Protein 5DGO (pdb70)

GO terms:
  GO:0005634 nucleus (C, TAS)
  GO:0000076 DNA replication checkpoint signaling (P, TAS)
  GO:0006270 DNA replication initiation (P, TAS)
  GO:0005654 nucleoplasm (C, TAS)
  GO:0005515 protein binding (F, IPI)
  GO:0005654 nucleoplasm (C, IDA)
  GO:0005829 cytosol (C, IDA)
  GO:0036064 ciliary basal body (C, IDA)
  GO:0005634 nucleus (C, IDA)
  GO:0006260 DNA replication (P, IDA)

Structure (mmCIF, N/CA/C/O backbone):
data_5DGO
#
_entry.id   5DGO
#
_cell.length_a   112.795
_cell.length_b   112.795
_cell.length_c   143.060
_cell.angle_alpha   90.00
_cell.angle_beta   90.00
_cell.angle_gamma   120.00
#
_symmetry.space_group_name_H-M   'P 31 2 1'
#
loop_
_entity.id
_entity.type
_entity.pdbx_description
1 polymer 'Cell division control protein 45 homolog'
2 non-polymer 1,2-ETHANEDIOL
3 non-polymer 'SULFATE ION'
4 water water
#
loop_
_atom_site.group_PDB
_atom_site.id
_atom_site.type_symbol
_atom_site.label_atom_id
_atom_site.label_alt_id
_atom_site.label_comp_id
_atom_site.label_asym_id
_atom_site.label_entity_id
_atom_site.label_seq_id
_atom_site.pdbx_PDB_ins_code
_atom_site.Cartn_x
_atom_site.Cartn_y
_atom_site.Cartn_z
_atom_site.occupancy
_atom_site.B_iso_or_equiv
_atom_site.auth_seq_id
_atom_site.auth_comp_id
_atom_site.auth_asym_id
_atom_site.auth_atom_id
_atom_site.pdbx_PDB_model_num
ATOM 1 N N . MET A 1 1 ? 57.110 46.634 84.442 1.00 24.93 1 MET A N 1
ATOM 2 C CA . MET A 1 1 ? 56.703 45.616 85.450 1.00 27.41 1 MET A CA 1
ATOM 3 C C . MET A 1 1 ? 55.439 44.901 85.007 1.00 24.81 1 MET A C 1
ATOM 4 O O . MET A 1 1 ? 54.763 45.335 84.077 1.00 25.13 1 MET A O 1
ATOM 20 N N . PHE A 1 2 ? 55.136 43.797 85.681 1.00 25.67 2 PHE A N 1
ATOM 21 C CA . PHE A 1 2 ? 53.924 43.040 85.413 1.00 27.89 2 PHE A CA 1
ATOM 22 C C . PHE A 1 2 ? 52.805 43.485 86.345 1.00 36.96 2 PHE A C 1
ATOM 23 O O . PHE A 1 2 ? 53.050 43.879 87.485 1.00 40.71 2 PHE A O 1
ATOM 40 N N . VAL A 1 3 ? 51.579 43.424 85.841 1.00 32.43 3 VAL A N 1
ATOM 41 C CA . VAL A 1 3 ? 50.398 43.783 86.611 1.00 29.28 3 VAL A CA 1
ATOM 42 C C . VAL A 1 3 ? 49.881 42.559 87.361 1.00 32.63 3 VAL A C 1
ATOM 43 O O . VAL A 1 3 ? 49.521 41.560 86.740 1.00 32.52 3 VAL A O 1
ATOM 56 N N . SER A 1 4 ? 49.840 42.636 88.690 1.00 30.56 4 SER A N 1
ATOM 57 C CA . SER A 1 4 ? 49.401 41.499 89.502 1.00 31.51 4 SER A CA 1
ATOM 58 C C . SER A 1 4 ? 47.895 41.532 89.776 1.00 36.72 4 SER A C 1
ATOM 59 O O . SER A 1 4 ? 47.293 40.501 90.073 1.00 36.28 4 SER A O 1
ATOM 67 N N . ASP A 1 5 ? 47.294 42.716 89.677 1.00 34.93 5 ASP A N 1
ATOM 68 C CA . ASP A 1 5 ? 45.850 42.872 89.841 1.00 32.58 5 ASP A CA 1
ATOM 69 C C . ASP A 1 5 ? 45.281 43.688 88.684 1.00 28.10 5 ASP A C 1
ATOM 70 O O . ASP A 1 5 ? 45.370 44.914 88.676 1.00 30.80 5 ASP A O 1
ATOM 79 N N . PHE A 1 6 ? 44.690 42.997 87.713 1.00 27.43 6 PHE A N 1
ATOM 80 C CA . PHE A 1 6 ? 44.173 43.638 86.508 1.00 34.39 6 PHE A CA 1
ATOM 81 C C . PHE A 1 6 ? 43.053 44.634 86.803 1.00 39.25 6 PHE A C 1
ATOM 82 O O . PHE A 1 6 ? 42.824 45.563 86.028 1.00 34.65 6 PHE A O 1
ATOM 99 N N A ARG A 1 7 ? 42.355 44.441 87.916 0.62 34.34 7 ARG A N 1
ATOM 100 N N B ARG A 1 7 ? 42.360 44.437 87.918 0.38 34.38 7 ARG A N 1
ATOM 101 C CA A ARG A 1 7 ? 41.267 45.338 88.282 0.62 34.68 7 ARG A CA 1
ATOM 102 C CA B ARG A 1 7 ? 41.270 45.326 88.300 0.38 34.73 7 ARG A CA 1
ATOM 103 C C A ARG A 1 7 ? 41.795 46.620 88.921 0.62 35.47 7 ARG A C 1
ATOM 104 C C B ARG A 1 7 ? 41.804 46.614 88.915 0.38 35.50 7 ARG A C 1
ATOM 105 O O A ARG A 1 7 ? 41.568 47.712 88.402 0.62 33.31 7 ARG A O 1
ATOM 106 O O B ARG A 1 7 ? 41.588 47.701 88.381 0.38 33.36 7 ARG A O 1
ATOM 147 N N . LYS A 1 8 ? 42.508 46.487 90.035 1.00 35.55 8 LYS A N 1
ATOM 148 C CA . LYS A 1 8 ? 43.004 47.652 90.769 1.00 40.20 8 LYS A CA 1
ATOM 149 C C . LYS A 1 8 ? 44.118 48.407 90.050 1.00 36.83 8 LYS A C 1
ATOM 150 O O . LYS A 1 8 ? 44.141 49.637 90.063 1.00 43.83 8 LYS A O 1
ATOM 170 N N . GLU A 1 9 ? 45.043 47.678 89.436 1.00 34.43 9 GLU A N 1
ATOM 171 C CA . GLU A 1 9 ? 46.230 48.300 88.857 1.00 38.95 9 GLU A CA 1
ATOM 172 C C . GLU A 1 9 ? 46.027 48.781 87.423 1.00 36.13 9 GLU A C 1
ATOM 173 O O . GLU A 1 9 ? 46.785 49.624 86.942 1.00 38.27 9 GLU A O 1
ATOM 185 N N . PHE A 1 10 ? 45.020 48.243 86.740 1.00 34.18 10 PHE A N 1
ATOM 186 C CA . PHE A 1 10 ? 44.792 48.582 85.336 1.00 34.89 10 PHE A CA 1
ATOM 187 C C . PHE A 1 10 ? 43.393 49.131 85.073 1.00 30.75 10 PHE A C 1
ATOM 188 O O . PHE A 1 10 ? 43.238 50.317 84.787 1.00 29.24 10 PHE A O 1
ATOM 205 N N . TYR A 1 11 ? 42.379 48.277 85.160 1.00 33.02 11 TYR A N 1
ATOM 206 C CA . TYR A 1 11 ? 41.046 48.664 84.711 1.00 31.49 11 TYR A CA 1
ATOM 207 C C . TYR A 1 11 ? 40.483 49.840 85.505 1.00 34.76 11 TYR A C 1
ATOM 208 O O . TYR A 1 11 ? 39.990 50.806 84.923 1.00 30.31 11 TYR A O 1
ATOM 226 N N . GLU A 1 12 ? 40.561 49.765 86.829 1.00 33.91 12 GLU A N 1
ATOM 227 C CA . GLU A 1 12 ? 40.017 50.823 87.676 1.00 34.69 12 GLU A CA 1
ATOM 228 C C . GLU A 1 12 ? 40.823 52.109 87.546 1.00 34.65 12 GLU A C 1
ATOM 229 O O . GLU A 1 12 ? 40.335 53.190 87.874 1.00 42.68 12 GLU A O 1
ATOM 241 N N . VAL A 1 13 ? 42.054 51.992 87.059 1.00 35.90 13 VAL A N 1
ATOM 242 C CA . VAL A 1 13 ? 42.891 53.161 86.828 1.00 31.52 13 VAL A CA 1
ATOM 243 C C . VAL A 1 13 ? 42.439 53.905 85.573 1.00 34.80 13 VAL A C 1
ATOM 244 O O . VAL A 1 13 ? 42.289 55.126 85.590 1.00 43.36 13 VAL A O 1
ATOM 257 N N . VAL A 1 14 ? 42.210 53.165 84.491 1.00 30.93 14 VAL A N 1
ATOM 258 C CA . VAL A 1 14 ? 41.950 53.779 83.192 1.00 34.22 14 VAL A CA 1
ATOM 259 C C . VAL A 1 14 ? 40.480 54.124 82.944 1.00 32.72 14 VAL A C 1
ATOM 260 O O . VAL A 1 14 ? 40.180 54.971 82.104 1.00 35.97 14 VAL A O 1
ATOM 273 N N . GLN A 1 15 ? 39.564 53.478 83.660 1.00 34.42 15 GLN A N 1
ATOM 274 C CA . GLN A 1 15 ? 38.147 53.590 83.319 1.00 45.04 15 GLN A CA 1
ATOM 275 C C . GLN A 1 15 ? 37.588 54.987 83.590 1.00 37.79 15 GLN A C 1
ATOM 276 O O . GLN A 1 15 ? 36.576 55.375 83.007 1.00 41.44 15 GLN A O 1
ATOM 290 N N . SER A 1 16 ? 38.251 55.738 84.465 1.00 42.24 16 SER A N 1
ATOM 291 C CA . SER A 1 16 ? 37.840 57.105 84.782 1.00 42.31 16 SER A CA 1
ATOM 292 C C . SER A 1 16 ? 38.647 58.137 83.995 1.00 48.41 16 SER A C 1
ATOM 293 O O . SER A 1 16 ? 38.432 59.340 84.133 1.00 45.26 16 SER A O 1
ATOM 301 N N . GLN A 1 17 ? 39.570 57.654 83.168 1.00 41.22 17 GLN A N 1
ATOM 302 C CA . GLN A 1 17 ? 40.490 58.514 82.434 1.00 40.03 17 GLN A CA 1
ATOM 303 C C . GLN A 1 17 ? 40.217 58.448 80.940 1.00 32.81 17 GLN A C 1
ATOM 304 O O . GLN A 1 17 ? 39.433 57.617 80.480 1.00 35.91 17 GLN A O 1
ATOM 318 N N A ARG A 1 18 ? 40.858 59.334 80.184 0.59 36.03 18 ARG A N 1
ATOM 319 N N B ARG A 1 18 ? 40.874 59.321 80.185 0.41 36.12 18 ARG A N 1
ATOM 320 C CA A ARG A 1 18 ? 40.793 59.279 78.731 0.59 40.80 18 ARG A CA 1
ATOM 321 C CA B ARG A 1 18 ? 40.798 59.291 78.731 0.41 40.83 18 ARG A CA 1
ATOM 322 C C A ARG A 1 18 ? 41.921 58.385 78.231 0.59 36.53 18 ARG A C 1
ATOM 323 C C B ARG A 1 18 ? 41.929 58.417 78.190 0.41 36.60 18 ARG A C 1
ATOM 324 O O A ARG A 1 18 ? 43.085 58.594 78.575 0.59 37.55 18 ARG A O 1
ATOM 325 O O B ARG A 1 18 ? 43.101 58.671 78.466 0.41 37.84 18 ARG A O 1
ATOM 366 N N . VAL A 1 19 ? 41.568 57.391 77.422 1.00 31.41 19 VAL A N 1
ATOM 367 C CA . VAL A 1 19 ? 42.513 56.353 77.012 1.00 33.37 19 VAL A CA 1
ATOM 368 C C . VAL A 1 19 ? 42.711 56.256 75.506 1.00 30.97 19 VAL A C 1
ATOM 369 O O . VAL A 1 19 ? 41.749 56.300 74.746 1.00 33.05 19 VAL A O 1
ATOM 383 N N A LEU A 1 20 ? 43.965 56.109 75.084 0.55 31.35 20 LEU A N 1
ATOM 384 N N B LEU A 1 20 ? 43.962 56.124 75.077 0.45 31.36 20 LEU A N 1
ATOM 385 C CA A LEU A 1 20 ? 44.279 55.851 73.683 0.55 32.39 20 LEU A CA 1
ATOM 386 C CA B LEU A 1 20 ? 44.247 55.842 73.677 0.45 32.39 20 LEU A CA 1
ATOM 387 C C A LEU A 1 20 ? 44.643 54.382 73.499 0.55 32.60 20 LEU A C 1
ATOM 388 C C B LEU A 1 20 ? 44.622 54.379 73.518 0.45 32.59 20 LEU A C 1
ATOM 389 O O A LEU A 1 20 ? 45.617 53.898 74.076 0.55 29.90 20 LEU A O 1
ATOM 390 O O B LEU A 1 20 ? 45.579 53.898 74.124 0.45 29.89 20 LEU A O 1
ATOM 421 N N . LEU A 1 21 ? 43.853 53.683 72.690 1.00 28.29 21 LEU A N 1
ATOM 422 C CA . LEU A 1 21 ? 44.009 52.251 72.498 1.00 31.23 21 LEU A CA 1
ATOM 423 C C . LEU A 1 21 ? 44.680 51.928 71.164 1.00 31.20 21 LEU A C 1
ATOM 424 O O . LEU A 1 21 ? 44.064 52.057 70.107 1.00 30.69 21 LEU A O 1
ATOM 441 N N . PHE A 1 22 ? 45.947 51.522 71.225 1.00 28.16 22 PHE A N 1
ATOM 442 C CA . PHE A 1 22 ? 46.664 51.022 70.053 1.00 26.06 22 PHE A CA 1
ATOM 443 C C . PHE A 1 22 ? 46.375 49.538 69.862 1.00 30.77 22 PHE A C 1
ATOM 444 O O . PHE A 1 22 ? 46.545 48.753 70.793 1.00 31.23 22 PHE A O 1
ATOM 461 N N . VAL A 1 23 ? 45.959 49.153 68.658 1.00 27.72 23 VAL A N 1
ATOM 462 C CA . VAL A 1 23 ? 45.651 47.755 68.364 1.00 26.48 23 VAL A CA 1
ATOM 463 C C . VAL A 1 23 ? 46.346 47.288 67.087 1.00 31.39 23 VAL A C 1
ATOM 464 O O . VAL A 1 23 ? 46.118 47.833 66.006 1.00 26.74 23 VAL A O 1
ATOM 477 N N . ALA A 1 24 ? 47.186 46.265 67.224 1.00 24.77 24 ALA A N 1
ATOM 478 C CA . ALA A 1 24 ? 47.918 45.705 66.091 1.00 27.21 24 ALA A CA 1
ATOM 479 C C . ALA A 1 24 ? 46.983 44.958 65.147 1.00 29.69 24 ALA A C 1
ATOM 480 O O . ALA A 1 24 ? 45.868 44.595 65.520 1.00 28.29 24 ALA A O 1
ATOM 487 N N . SER A 1 25 ? 47.453 44.722 63.927 1.00 29.62 25 SER A N 1
ATOM 488 C CA . SER A 1 25 ? 46.638 44.084 62.898 1.00 31.11 25 SER A CA 1
ATOM 489 C C . SER A 1 25 ? 46.834 42.569 62.858 1.00 33.50 25 SER A C 1
ATOM 490 O O . SER A 1 25 ? 47.403 42.033 61.907 1.00 40.76 25 SER A O 1
ATOM 498 N N . ASP A 1 26 ? 46.364 41.889 63.899 1.00 34.57 26 ASP A N 1
ATOM 499 C CA . ASP A 1 26 ? 46.257 40.434 63.887 1.00 29.18 26 ASP A CA 1
ATOM 500 C C . ASP A 1 26 ? 44.944 40.052 64.562 1.00 23.22 26 ASP A C 1
ATOM 501 O O . ASP A 1 26 ? 44.378 40.839 65.320 1.00 25.21 26 ASP A O 1
ATOM 510 N N . VAL A 1 27 ? 44.447 38.857 64.264 1.00 26.31 27 VAL A N 1
ATOM 511 C CA . VAL A 1 27 ? 43.125 38.446 64.732 1.00 28.44 27 VAL A CA 1
ATOM 512 C C . VAL A 1 27 ? 43.070 38.357 66.259 1.00 24.03 27 VAL A C 1
ATOM 513 O O . VAL A 1 27 ? 42.068 38.732 66.866 1.00 26.91 27 VAL A O 1
ATOM 526 N N . ASP A 1 28 ? 44.144 37.875 66.876 1.00 24.32 28 ASP A N 1
ATOM 527 C CA . ASP A 1 28 ? 44.216 37.806 68.332 1.00 24.77 28 ASP A CA 1
ATOM 528 C C . ASP A 1 28 ? 44.044 39.198 68.935 1.00 24.37 28 ASP A C 1
ATOM 529 O O . ASP A 1 28 ? 43.350 39.367 69.936 1.00 25.47 28 ASP A O 1
ATOM 538 N N . ALA A 1 29 ? 44.668 40.193 68.311 1.00 22.17 29 ALA A N 1
ATOM 539 C CA . ALA A 1 29 ? 44.560 41.577 68.765 1.00 25.28 29 ALA A CA 1
ATOM 540 C C . ALA A 1 29 ? 43.139 42.115 68.586 1.00 21.46 29 ALA A C 1
ATOM 541 O O . ALA A 1 29 ? 42.606 42.778 69.477 1.00 23.31 29 ALA A O 1
ATOM 548 N N . LEU A 1 30 ? 42.533 41.836 67.434 1.00 24.09 30 LEU A N 1
ATOM 549 C CA . LEU A 1 30 ? 41.147 42.225 67.182 1.00 26.20 30 LEU A CA 1
ATOM 550 C C . LEU A 1 30 ? 40.215 41.645 68.237 1.00 26.01 30 LEU A C 1
ATOM 551 O O . LEU A 1 30 ? 39.351 42.339 68.769 1.00 29.38 30 LEU A O 1
ATOM 567 N N . CYS A 1 31 ? 40.394 40.363 68.531 1.00 26.44 31 CYS A N 1
ATOM 568 C CA . CYS A 1 31 ? 39.572 39.684 69.523 1.00 25.89 31 CYS A CA 1
ATOM 569 C C . CYS A 1 31 ? 39.761 40.278 70.915 1.00 23.36 31 CYS A C 1
ATOM 570 O O . CYS A 1 31 ? 38.792 40.485 71.644 1.00 26.51 31 CYS A O 1
ATOM 578 N N . ALA A 1 32 ? 41.009 40.546 71.286 1.00 22.87 32 ALA A N 1
ATOM 579 C CA . ALA A 1 32 ? 41.291 41.180 72.568 1.00 22.66 32 ALA A CA 1
ATOM 580 C C . ALA A 1 32 ? 40.661 42.565 72.604 1.00 23.89 32 ALA A C 1
ATOM 581 O O . ALA A 1 32 ? 40.119 42.992 73.626 1.00 23.32 32 ALA A O 1
ATOM 588 N N . CYS A 1 33 ? 40.733 43.257 71.474 1.00 24.41 33 CYS A N 1
ATOM 589 C CA . CYS A 1 33 ? 40.147 44.580 71.339 1.00 27.79 33 CYS A CA 1
ATOM 590 C C . CYS A 1 33 ? 38.629 44.530 71.517 1.00 26.02 33 CYS A C 1
ATOM 591 O O . CYS A 1 33 ? 38.064 45.351 72.240 1.00 25.06 33 CYS A O 1
ATOM 599 N N . LYS A 1 34 ? 37.973 43.566 70.870 1.00 27.13 34 LYS A N 1
ATOM 600 C CA . LYS A 1 34 ? 36.521 43.421 70.991 1.00 28.71 34 LYS A CA 1
ATOM 601 C C . LYS A 1 34 ? 36.100 43.251 72.446 1.00 28.62 34 LYS A C 1
ATOM 602 O O . LYS A 1 34 ? 35.133 43.868 72.889 1.00 26.53 34 LYS A O 1
ATOM 621 N N . ILE A 1 35 ? 36.825 42.416 73.185 1.00 25.75 35 ILE A N 1
ATOM 622 C CA . ILE A 1 35 ? 36.512 42.183 74.590 1.00 19.74 35 ILE A CA 1
ATOM 623 C C . ILE A 1 35 ? 36.642 43.477 75.389 1.00 26.38 35 ILE A C 1
ATOM 624 O O . ILE A 1 35 ? 35.728 43.853 76.120 1.00 25.60 35 ILE A O 1
ATOM 640 N N . LEU A 1 36 ? 37.770 44.163 75.239 1.00 23.96 36 LEU A N 1
ATOM 641 C CA . LEU A 1 36 ? 38.019 45.388 75.993 1.00 24.15 36 LEU A CA 1
ATOM 642 C C . LEU A 1 36 ? 37.024 46.483 75.617 1.00 24.69 36 LEU A C 1
ATOM 643 O O . LEU A 1 36 ? 36.579 47.248 76.476 1.00 27.19 36 LEU A O 1
ATOM 659 N N . GLN A 1 37 ? 36.675 46.556 74.336 1.00 26.72 37 GLN A N 1
ATOM 660 C CA . GLN A 1 37 ? 35.698 47.533 73.865 1.00 29.00 37 GLN A CA 1
ATOM 661 C C . GLN A 1 37 ? 34.349 47.315 74.537 1.00 30.12 37 GLN A C 1
ATOM 662 O O . GLN A 1 37 ? 33.703 48.266 74.975 1.00 30.59 37 GLN A O 1
ATOM 676 N N . ALA A 1 38 ? 33.932 46.056 74.616 1.00 28.38 38 ALA A N 1
ATOM 677 C CA . ALA A 1 38 ? 32.660 45.714 75.235 1.00 29.02 38 ALA A CA 1
ATOM 678 C C . ALA A 1 38 ? 32.667 46.103 76.712 1.00 33.02 38 ALA A C 1
ATOM 679 O O . ALA A 1 38 ? 31.661 46.572 77.244 1.00 28.72 38 ALA A O 1
ATOM 686 N N . LEU A 1 39 ? 33.808 45.915 77.369 1.00 28.21 39 LEU A N 1
ATOM 687 C CA . LEU A 1 39 ? 33.960 46.333 78.757 1.00 27.62 39 LEU A CA 1
ATOM 688 C C . LEU A 1 39 ? 33.895 47.855 78.870 1.00 33.74 39 LEU A C 1
ATOM 689 O O . LEU A 1 39 ? 33.197 48.393 79.731 1.00 32.81 39 LEU A O 1
ATOM 705 N N . PHE A 1 40 ? 34.626 48.542 77.995 1.00 25.01 40 PHE A N 1
ATOM 706 C CA . PHE A 1 40 ? 34.660 50.002 77.998 1.00 30.49 40 PHE A CA 1
ATOM 707 C C . PHE A 1 40 ? 33.280 50.594 77.713 1.00 35.69 40 PHE A C 1
ATOM 708 O O . PHE A 1 40 ? 32.937 51.663 78.220 1.00 30.73 40 PHE A O 1
ATOM 725 N N . GLN A 1 41 ? 32.493 49.904 76.895 1.00 29.81 41 GLN A N 1
ATOM 726 C CA . GLN A 1 41 ? 31.137 50.351 76.603 1.00 31.67 41 GLN A CA 1
ATOM 727 C C . GLN A 1 41 ? 30.278 50.257 77.856 1.00 36.20 41 GLN A C 1
ATOM 728 O O . GLN A 1 41 ? 29.569 51.199 78.205 1.00 35.02 41 GLN A O 1
ATOM 742 N N A CYS A 1 42 ? 30.344 49.112 78.528 0.61 37.19 42 CYS A N 1
ATOM 743 N N B CYS A 1 42 ? 30.361 49.116 78.533 0.39 37.21 42 CYS A N 1
ATOM 744 C CA A CYS A 1 42 ? 29.564 48.888 79.739 0.61 39.21 42 CYS A CA 1
ATOM 745 C CA B CYS A 1 42 ? 29.582 48.868 79.740 0.39 39.23 42 CYS A CA 1
ATOM 746 C C A CYS A 1 42 ? 29.875 49.929 80.811 0.61 42.49 42 CYS A C 1
ATOM 747 C C B CYS A 1 42 ? 29.887 49.887 80.835 0.39 42.39 42 CYS A C 1
ATOM 748 O O A CYS A 1 42 ? 28.981 50.368 81.535 0.61 39.37 42 CYS A O 1
ATOM 749 O O B CYS A 1 42 ? 29.000 50.270 81.598 0.39 39.44 42 CYS A O 1
ATOM 764 N N . ASP A 1 43 ? 31.142 50.325 80.904 1.00 31.84 43 ASP A N 1
ATOM 765 C CA . ASP A 1 43 ? 31.577 51.265 81.937 1.00 32.75 43 ASP A CA 1
ATOM 766 C C . ASP A 1 43 ? 31.753 52.688 81.412 1.00 30.27 43 ASP A C 1
ATOM 767 O O . ASP A 1 43 ? 32.212 53.569 82.140 1.00 34.75 43 ASP A O 1
ATOM 777 N N . HIS A 1 44 ? 31.380 52.907 80.155 1.00 32.19 44 HIS A N 1
ATOM 778 C CA . HIS A 1 44 ? 31.419 54.237 79.552 1.00 33.81 44 HIS A CA 1
ATOM 779 C C . HIS A 1 44 ? 32.795 54.876 79.671 1.00 38.24 44 HIS A C 1
ATOM 780 O O . HIS A 1 44 ? 32.924 56.046 80.029 1.00 36.44 44 HIS A O 1
ATOM 794 N N . VAL A 1 45 ? 33.822 54.092 79.372 1.00 34.81 45 VAL A N 1
ATOM 795 C CA . VAL A 1 45 ? 35.185 54.596 79.348 1.00 31.72 45 VAL A CA 1
ATOM 796 C C . VAL A 1 45 ? 35.389 55.441 78.097 1.00 33.53 45 VAL A C 1
ATOM 797 O O . VAL A 1 45 ? 35.021 55.029 76.998 1.00 35.46 45 VAL A O 1
ATOM 810 N N . GLN A 1 46 ? 35.960 56.628 78.268 1.00 31.76 46 GLN A N 1
ATOM 811 C CA . GLN A 1 46 ? 36.269 57.486 77.132 1.00 34.49 46 GLN A CA 1
ATOM 812 C C . GLN A 1 46 ? 37.582 57.039 76.509 1.00 31.22 46 GLN A C 1
ATOM 813 O O . GLN A 1 46 ? 38.634 57.124 77.142 1.00 34.19 46 GLN A O 1
ATOM 827 N N . TYR A 1 47 ? 37.521 56.557 75.273 1.00 33.63 47 TYR A N 1
ATOM 828 C CA . TYR A 1 47 ? 38.725 56.090 74.603 1.00 36.22 47 TYR A CA 1
ATOM 829 C C . TYR A 1 47 ? 38.705 56.354 73.107 1.00 33.66 47 TYR A C 1
ATOM 830 O O . TYR A 1 47 ? 37.653 56.604 72.515 1.00 32.18 47 TYR A O 1
ATOM 848 N N . THR A 1 48 ? 39.890 56.293 72.510 1.00 32.09 48 THR A N 1
ATOM 849 C CA . THR A 1 48 ? 40.051 56.425 71.071 1.00 31.34 48 THR A CA 1
ATOM 850 C C . THR A 1 48 ? 40.829 55.224 70.539 1.00 30.13 48 THR A C 1
ATOM 851 O O . THR A 1 48 ? 41.939 54.939 70.992 1.00 32.70 48 THR A O 1
ATOM 862 N N . LEU A 1 49 ? 40.228 54.518 69.587 1.00 30.06 49 LEU A N 1
ATOM 863 C CA . LEU A 1 49 ? 40.849 53.353 68.972 1.00 31.81 49 LEU A CA 1
ATOM 864 C C . LEU A 1 49 ? 41.722 53.766 67.792 1.00 32.36 49 LEU A C 1
ATOM 865 O O . LEU A 1 49 ? 41.247 54.405 66.855 1.00 35.83 49 LEU A O 1
ATOM 881 N N . VAL A 1 50 ? 42.999 53.396 67.849 1.00 34.57 50 VAL A N 1
ATOM 882 C CA . VAL A 1 50 ? 43.941 53.682 66.771 1.00 29.37 50 VAL A CA 1
ATOM 883 C C . VAL A 1 50 ? 44.548 52.381 66.256 1.00 33.03 50 VAL A C 1
ATOM 884 O O . VAL A 1 50 ? 45.498 51.864 66.844 1.00 30.65 50 VAL A O 1
ATOM 897 N N . PRO A 1 51 ? 43.988 51.836 65.165 1.00 32.04 51 PRO A N 1
ATOM 898 C CA . PRO A 1 51 ? 44.589 50.646 64.554 1.00 34.33 51 PRO A CA 1
ATOM 899 C C . PRO A 1 51 ? 45.994 50.934 64.038 1.00 37.30 51 PRO A C 1
ATOM 900 O O . PRO A 1 51 ? 46.222 52.010 63.488 1.00 31.54 51 PRO A O 1
ATOM 911 N N . VAL A 1 52 ? 46.917 49.994 64.219 1.00 31.26 52 VAL A N 1
ATOM 912 C CA . VAL A 1 52 ? 48.286 50.166 63.745 1.00 33.90 52 VAL A CA 1
ATOM 913 C C . VAL A 1 52 ? 48.782 48.895 63.071 1.00 33.59 52 VAL A C 1
ATOM 914 O O . VAL A 1 52 ? 48.544 47.790 63.555 1.00 35.47 52 VAL A O 1
ATOM 927 N N A SER A 1 53 ? 49.470 49.067 61.948 0.81 35.87 53 SER A N 1
ATOM 928 N N B SER A 1 53 ? 49.469 49.061 61.945 0.19 36.14 53 SER A N 1
ATOM 929 C CA A SER A 1 53 ? 49.993 47.945 61.179 0.81 36.42 53 SER A CA 1
ATOM 930 C CA B SER A 1 53 ? 49.990 47.929 61.184 0.19 36.59 53 SER A CA 1
ATOM 931 C C A SER A 1 53 ? 51.448 47.671 61.538 0.81 33.12 53 SER A C 1
ATOM 932 C C B SER A 1 53 ? 51.468 47.691 61.475 0.19 33.51 53 SER A C 1
ATOM 933 O O A SER A 1 53 ? 51.941 46.557 61.366 0.81 43.99 53 SER A O 1
ATOM 934 O O B SER A 1 53 ? 51.998 46.615 61.195 0.19 42.89 53 SER A O 1
ATOM 949 N N . GLY A 1 54 ? 52.131 48.696 62.037 1.00 32.89 54 GLY A N 1
ATOM 950 C CA . GLY A 1 54 ? 53.544 48.591 62.348 1.00 31.54 54 GLY A CA 1
ATOM 951 C C . GLY A 1 54 ? 54.030 49.744 63.202 1.00 36.21 54 GLY A C 1
ATOM 952 O O . GLY A 1 54 ? 53.240 50.569 63.662 1.00 29.85 54 GLY A O 1
ATOM 957 N N . TRP A 1 55 ? 55.342 49.807 63.401 1.00 29.63 55 TRP A N 1
ATOM 958 C CA . TRP A 1 55 ? 55.936 50.774 64.315 1.00 32.96 55 TRP A CA 1
ATOM 959 C C . TRP A 1 55 ? 55.826 52.213 63.833 1.00 41.50 55 TRP A C 1
ATOM 960 O O . TRP A 1 55 ? 55.620 53.121 64.637 1.00 33.78 55 TRP A O 1
ATOM 981 N N . GLN A 1 56 ? 55.960 52.424 62.529 1.00 37.12 56 GLN A N 1
ATOM 982 C CA . GLN A 1 56 ? 55.899 53.774 61.986 1.00 38.85 56 GLN A CA 1
ATOM 983 C C . GLN A 1 56 ? 54.540 54.407 62.263 1.00 33.43 56 GLN A C 1
ATOM 984 O O . GLN A 1 56 ? 54.462 55.557 62.696 1.00 39.83 56 GLN A O 1
ATOM 998 N N . GLU A 1 57 ? 53.472 53.654 62.024 1.00 37.17 57 GLU A N 1
ATOM 999 C CA . GLU A 1 57 ? 52.126 54.154 62.278 1.00 36.13 57 GLU A CA 1
ATOM 1000 C C . GLU A 1 57 ? 51.917 54.423 63.762 1.00 35.69 57 GLU A C 1
ATOM 1001 O O . GLU A 1 57 ? 51.295 55.417 64.136 1.00 35.59 57 GLU A O 1
ATOM 1013 N N . LEU A 1 58 ? 52.446 53.543 64.607 1.00 33.44 58 LEU A N 1
ATOM 1014 C CA . LEU A 1 58 ? 52.294 53.701 66.048 1.00 32.69 58 LEU A CA 1
ATOM 1015 C C . LEU A 1 58 ? 53.034 54.948 66.511 1.00 37.60 58 LEU A C 1
ATOM 1016 O O . LEU A 1 58 ? 52.469 55.790 67.210 1.00 34.40 58 LEU A O 1
ATOM 1032 N N . GLU A 1 59 ? 54.296 55.066 66.112 1.00 32.91 59 GLU A N 1
ATOM 1033 C CA . GLU A 1 59 ? 55.122 56.200 66.512 1.00 42.70 59 GLU A CA 1
ATOM 1034 C C . GLU A 1 59 ? 54.524 57.522 66.037 1.00 37.11 59 GLU A C 1
ATOM 1035 O O . GLU A 1 59 ? 54.529 58.511 66.770 1.00 36.70 59 GLU A O 1
ATOM 1047 N N . THR A 1 60 ? 54.010 57.532 64.812 1.00 37.63 60 THR A N 1
ATOM 1048 C CA . THR A 1 60 ? 53.387 58.727 64.255 1.00 39.93 60 THR A CA 1
ATOM 1049 C C . THR A 1 60 ? 52.129 59.077 65.037 1.00 46.28 60 THR A C 1
ATOM 1050 O O . THR A 1 60 ? 51.910 60.234 65.395 1.00 43.18 60 THR A O 1
ATOM 1061 N N . ALA A 1 61 ? 51.305 58.068 65.298 1.00 38.87 61 ALA A N 1
ATOM 1062 C CA . ALA A 1 61 ? 50.062 58.271 66.028 1.00 36.01 61 ALA A CA 1
ATOM 1063 C C . ALA A 1 61 ? 50.337 58.749 67.448 1.00 33.99 61 ALA A C 1
ATOM 1064 O O . ALA A 1 61 ? 49.577 59.544 68.000 1.00 37.72 61 ALA A O 1
ATOM 1071 N N . PHE A 1 62 ? 51.427 58.270 68.039 1.00 31.67 62 PHE A N 1
ATOM 1072 C CA . PHE A 1 62 ? 51.774 58.672 69.395 1.00 39.49 62 PHE A CA 1
ATOM 1073 C C . PHE A 1 62 ? 52.142 60.153 69.447 1.00 42.26 62 PHE A C 1
ATOM 1074 O O . PHE A 1 62 ? 51.732 60.863 70.363 1.00 39.77 62 PHE A O 1
ATOM 1091 N N . LEU A 1 63 ? 52.913 60.613 68.466 1.00 37.77 63 LEU A N 1
ATOM 1092 C CA . LEU A 1 63 ? 53.266 62.026 68.367 1.00 41.16 63 LEU A CA 1
ATOM 1093 C C . LEU A 1 63 ? 52.014 62.883 68.239 1.00 41.61 63 LEU A C 1
ATOM 1094 O O . LEU A 1 63 ? 51.936 63.982 68.787 1.00 47.20 63 LEU A O 1
ATOM 1110 N N . GLU A 1 64 ? 51.036 62.362 67.509 1.00 42.13 64 GLU A N 1
ATOM 1111 C CA . GLU A 1 64 ? 49.798 63.078 67.241 1.00 42.49 64 GLU A CA 1
ATOM 1112 C C . GLU A 1 64 ? 48.895 63.168 68.471 1.00 53.82 64 GLU A C 1
ATOM 1113 O O . GLU A 1 64 ? 48.085 64.088 68.579 1.00 57.36 64 GLU A O 1
ATOM 1125 N N . HIS A 1 65 ? 49.042 62.222 69.396 1.00 48.59 65 HIS A N 1
ATOM 1126 C CA . HIS A 1 65 ? 48.102 62.084 70.508 1.00 48.74 65 HIS A CA 1
ATOM 1127 C C . HIS A 1 65 ? 48.718 62.263 71.897 1.00 40.49 65 HIS A C 1
ATOM 1128 O O . HIS A 1 65 ? 47.987 62.396 72.879 1.00 47.95 65 HIS A O 1
ATOM 1142 N N . LYS A 1 66 ? 50.045 62.269 71.988 1.00 41.16 66 LYS A N 1
ATOM 1143 C CA . LYS A 1 66 ? 50.713 62.263 73.293 1.00 43.32 66 LYS A CA 1
ATOM 1144 C C . LYS A 1 66 ? 50.368 63.472 74.163 1.00 46.08 66 LYS A C 1
ATOM 1145 O O . LYS A 1 66 ? 50.597 63.450 75.371 1.00 50.71 66 LYS A O 1
ATOM 1164 N N . GLU A 1 67 ? 49.818 64.519 73.555 1.00 52.88 67 GLU A N 1
ATOM 1165 C CA . GLU A 1 67 ? 49.486 65.738 74.289 1.00 62.05 67 GLU A CA 1
ATOM 1166 C C . GLU A 1 67 ? 48.082 65.691 74.887 1.00 48.71 67 GLU A C 1
ATOM 1167 O O . GLU A 1 67 ? 47.799 66.380 75.866 1.00 55.62 67 GLU A O 1
ATOM 1179 N N . GLN A 1 68 ? 47.211 64.876 74.299 1.00 50.61 68 GLN A N 1
ATOM 1180 C CA . GLN A 1 68 ? 45.818 64.796 74.733 1.00 42.93 68 GLN A CA 1
ATOM 1181 C C . GLN A 1 68 ? 45.552 63.564 75.601 1.00 46.49 68 GLN A C 1
ATOM 1182 O O . GLN A 1 68 ? 44.482 63.441 76.197 1.00 47.18 68 GLN A O 1
ATOM 1196 N N . PHE A 1 69 ? 46.527 62.661 75.665 1.00 49.64 69 PHE A N 1
ATOM 1197 C CA . PHE A 1 69 ? 46.406 61.432 76.446 1.00 44.65 69 PHE A CA 1
ATOM 1198 C C . PHE A 1 69 ? 47.657 61.185 77.280 1.00 42.21 69 PHE A C 1
ATOM 1199 O O . PHE A 1 69 ? 48.767 61.499 76.849 1.00 47.82 69 PHE A O 1
ATOM 1216 N N A HIS A 1 70 ? 47.483 60.634 78.477 0.48 41.60 70 HIS A N 1
ATOM 1217 N N B HIS A 1 70 ? 47.458 60.615 78.465 0.52 41.58 70 HIS A N 1
ATOM 1218 C CA A HIS A 1 70 ? 48.619 60.150 79.259 0.48 49.40 70 HIS A CA 1
ATOM 1219 C CA B HIS A 1 70 ? 48.556 60.196 79.329 0.52 49.40 70 HIS A CA 1
ATOM 1220 C C A HIS A 1 70 ? 48.318 58.761 79.822 0.48 40.92 70 HIS A C 1
ATOM 1221 C C B HIS A 1 70 ? 48.402 58.724 79.713 0.52 40.86 70 HIS A C 1
ATOM 1222 O O A HIS A 1 70 ? 48.953 58.307 80.773 0.48 40.30 70 HIS A O 1
ATOM 1223 O O B HIS A 1 70 ? 49.227 58.173 80.442 0.52 36.95 70 HIS A O 1
ATOM 1250 N N . TYR A 1 71 ? 47.341 58.095 79.212 1.00 38.76 71 TYR A N 1
ATOM 1251 C CA . TYR A 1 71 ? 47.074 56.683 79.467 1.00 36.15 71 TYR A CA 1
ATOM 1252 C C . TYR A 1 71 ? 46.944 55.968 78.126 1.00 36.37 71 TYR A C 1
ATOM 1253 O O . TYR A 1 71 ? 46.046 56.269 77.338 1.00 36.56 71 TYR A O 1
ATOM 1272 N N . PHE A 1 72 ? 47.855 55.036 77.870 1.00 28.88 72 PHE A N 1
ATOM 1273 C CA . PHE A 1 72 ? 47.884 54.305 76.609 1.00 24.74 72 PHE A CA 1
ATOM 1274 C C . PHE A 1 72 ? 47.758 52.806 76.835 1.00 29.80 72 PHE A C 1
ATOM 1275 O O . PHE A 1 72 ? 48.357 52.255 77.759 1.00 32.96 72 PHE A O 1
ATOM 1292 N N . ILE A 1 73 ? 46.965 52.161 75.985 1.00 29.79 73 ILE A N 1
ATOM 1293 C CA . ILE A 1 73 ? 46.857 50.710 75.967 1.00 27.62 73 ILE A CA 1
ATOM 1294 C C . ILE A 1 73 ? 47.343 50.207 74.612 1.00 26.05 73 ILE A C 1
ATOM 1295 O O . ILE A 1 73 ? 46.900 50.690 73.569 1.00 27.32 73 ILE A O 1
ATOM 1311 N N . LEU A 1 74 ? 48.269 49.253 74.640 1.00 21.90 74 LEU A N 1
ATOM 1312 C CA . LEU A 1 74 ? 48.795 48.636 73.426 1.00 27.35 74 LEU A CA 1
ATOM 1313 C C . LEU A 1 74 ? 48.412 47.165 73.383 1.00 26.57 74 LEU A C 1
ATOM 1314 O O . LEU A 1 74 ? 48.727 46.416 74.309 1.00 22.99 74 LEU A O 1
ATOM 1330 N N . ILE A 1 75 ? 47.738 46.754 72.312 1.00 24.18 75 ILE A N 1
ATOM 1331 C CA . ILE A 1 75 ? 47.355 45.356 72.144 1.00 24.13 75 ILE A CA 1
ATOM 1332 C C . ILE A 1 75 ? 48.196 44.701 71.050 1.00 28.66 75 ILE A C 1
ATOM 1333 O O . ILE A 1 75 ? 48.151 45.103 69.886 1.00 25.52 75 ILE A O 1
ATOM 1349 N N . ASN A 1 76 ? 48.962 43.690 71.459 1.00 23.89 76 ASN A N 1
ATOM 1350 C CA . ASN A 1 76 ? 49.850 42.931 70.583 1.00 26.49 76 ASN A CA 1
ATOM 1351 C C . ASN A 1 76 ? 50.872 43.802 69.855 1.00 27.26 76 ASN A C 1
ATOM 1352 O O . ASN A 1 76 ? 51.241 43.543 68.708 1.00 26.90 76 ASN A O 1
ATOM 1363 N N . CYS A 1 77 ? 51.342 44.822 70.561 1.00 28.51 77 CYS A N 1
ATOM 1364 C CA . CYS A 1 77 ? 52.507 45.588 70.147 1.00 29.37 77 CYS A CA 1
ATOM 1365 C C . CYS A 1 77 ? 53.167 46.191 71.386 1.00 28.87 77 CYS A C 1
ATOM 1366 O O . CYS A 1 77 ? 52.485 46.497 72.363 1.00 28.35 77 CYS A O 1
ATOM 1374 N N . GLY A 1 78 ? 54.491 46.330 71.356 1.00 25.07 78 GLY A N 1
ATOM 1375 C CA . GLY A 1 78 ? 55.206 47.082 72.375 1.00 23.75 78 GLY A CA 1
ATOM 1376 C C . GLY A 1 78 ? 56.021 46.305 73.393 1.00 26.03 78 GLY A C 1
ATOM 1377 O O . GLY A 1 78 ? 56.953 46.854 73.976 1.00 29.23 78 GLY A O 1
ATOM 1381 N N . ALA A 1 79 ? 55.690 45.039 73.622 1.00 25.55 79 ALA A N 1
ATOM 1382 C CA . ALA A 1 79 ? 56.327 44.297 74.707 1.00 26.47 79 ALA A CA 1
ATOM 1383 C C . ALA A 1 79 ? 57.787 43.946 74.411 1.00 27.54 79 ALA A C 1
ATOM 1384 O O . ALA A 1 79 ? 58.594 43.830 75.332 1.00 25.68 79 ALA A O 1
ATOM 1391 N N . ASN A 1 80 ? 58.124 43.791 73.134 1.00 23.37 80 ASN A N 1
ATOM 1392 C CA . ASN A 1 80 ? 59.444 43.301 72.745 1.00 28.01 80 ASN A CA 1
ATOM 1393 C C . ASN A 1 80 ? 60.409 44.411 72.323 1.00 29.33 80 ASN A C 1
ATOM 1394 O O . ASN A 1 80 ? 61.398 44.153 71.639 1.00 37.33 80 ASN A O 1
ATOM 1405 N N . VAL A 1 81 ? 60.120 45.641 72.739 1.00 29.50 81 VAL A N 1
ATOM 1406 C CA . VAL A 1 81 ? 61.037 46.758 72.528 1.00 33.94 81 VAL A CA 1
ATOM 1407 C C . VAL A 1 81 ? 61.110 47.648 73.765 1.00 35.30 81 VAL A C 1
ATOM 1408 O O . VAL A 1 81 ? 60.209 47.636 74.606 1.00 30.95 81 VAL A O 1
ATOM 1421 N N . ASP A 1 82 ? 62.188 48.421 73.866 1.00 33.85 82 ASP A N 1
ATOM 1422 C CA . ASP A 1 82 ? 62.313 49.423 74.916 1.00 28.09 82 ASP A CA 1
ATOM 1423 C C . ASP A 1 82 ? 61.340 50.548 74.596 1.00 37.17 82 ASP A C 1
ATOM 1424 O O . ASP A 1 82 ? 61.689 51.518 73.921 1.00 32.81 82 ASP A O 1
ATOM 1433 N N . LEU A 1 83 ? 60.112 50.403 75.078 1.00 30.07 83 LEU A N 1
ATOM 1434 C CA . LEU A 1 83 ? 59.027 51.293 74.687 1.00 32.28 83 LEU A CA 1
ATOM 1435 C C . LEU A 1 83 ? 59.279 52.740 75.114 1.00 36.04 83 LEU A C 1
ATOM 1436 O O . LEU A 1 83 ? 58.950 53.671 74.380 1.00 36.98 83 LEU A O 1
ATOM 1452 N N . LEU A 1 84 ? 59.867 52.931 76.292 1.00 32.36 84 LEU A N 1
ATOM 1453 C CA . LEU A 1 84 ? 60.164 54.274 76.780 1.00 36.05 84 LEU A CA 1
ATOM 1454 C C . LEU A 1 84 ? 61.213 54.954 75.907 1.00 45.88 84 LEU A C 1
ATOM 1455 O O . LEU A 1 84 ? 61.115 56.146 75.615 1.00 41.43 84 LEU A O 1
ATOM 1471 N N . ASP A 1 85 ? 62.216 54.190 75.492 1.00 34.31 85 ASP A N 1
ATOM 1472 C CA . ASP A 1 85 ? 63.284 54.724 74.658 1.00 38.59 85 ASP A CA 1
ATOM 1473 C C . ASP A 1 85 ? 62.782 55.110 73.267 1.00 43.63 85 ASP A C 1
ATOM 1474 O O . ASP A 1 85 ? 63.184 56.135 72.716 1.00 43.87 85 ASP A O 1
ATOM 1483 N N . ILE A 1 86 ? 61.900 54.290 72.706 1.00 40.38 86 ILE A N 1
ATOM 1484 C CA . ILE A 1 86 ? 61.415 54.501 71.346 1.00 38.49 86 ILE A CA 1
ATOM 1485 C C . ILE A 1 86 ? 60.437 55.669 71.254 1.00 39.33 86 ILE A C 1
ATOM 1486 O O . ILE A 1 86 ? 60.478 56.440 70.297 1.00 41.74 86 ILE A O 1
ATOM 1502 N N . LEU A 1 87 ? 59.558 55.801 72.243 1.00 38.15 87 LEU A N 1
ATOM 1503 C CA . LEU A 1 87 ? 58.514 56.819 72.190 1.00 41.92 87 LEU A CA 1
ATOM 1504 C C . LEU A 1 87 ? 58.926 58.123 72.872 1.00 37.97 87 LEU A C 1
ATOM 1505 O O . LEU A 1 87 ? 58.361 59.176 72.579 1.00 33.62 87 LEU A O 1
ATOM 1521 N N . GLN A 1 88 ? 59.914 58.052 73.763 1.00 37.46 88 GLN A N 1
ATOM 1522 C CA . GLN A 1 88 ? 60.388 59.231 74.492 1.00 41.38 88 GLN A CA 1
ATOM 1523 C C . GLN A 1 88 ? 59.238 60.023 75.116 1.00 44.75 88 GLN A C 1
ATOM 1524 O O . GLN A 1 88 ? 59.079 61.212 74.838 1.00 45.86 88 GLN A O 1
ATOM 1538 N N . PRO A 1 89 ? 58.429 59.366 75.959 1.00 48.02 89 PRO A N 1
ATOM 1539 C CA . PRO A 1 89 ? 57.254 60.021 76.542 1.00 43.82 89 PRO A CA 1
ATOM 1540 C C . PRO A 1 89 ? 57.583 60.884 77.755 1.00 42.11 89 PRO A C 1
ATOM 1541 O O . PRO A 1 89 ? 58.719 60.880 78.227 1.00 49.17 89 PRO A O 1
ATOM 1552 N N . ASP A 1 90 ? 56.587 61.614 78.248 1.00 41.90 90 ASP A N 1
ATOM 1553 C CA . ASP A 1 90 ? 56.715 62.352 79.498 1.00 46.90 90 ASP A CA 1
ATOM 1554 C C . ASP A 1 90 ? 56.766 61.365 80.659 1.00 54.56 90 ASP A C 1
ATOM 1555 O O . ASP A 1 90 ? 56.510 60.175 80.479 1.00 47.61 90 ASP A O 1
ATOM 1564 N N . GLU A 1 91 ? 57.085 61.861 81.850 1.00 47.83 91 GLU A N 1
ATOM 1565 C CA . GLU A 1 91 ? 57.217 61.002 83.022 1.00 60.85 91 GLU A CA 1
ATOM 1566 C C . GLU A 1 91 ? 55.872 60.474 83.517 1.00 45.64 91 GLU A C 1
ATOM 1567 O O . GLU A 1 91 ? 55.801 59.386 84.087 1.00 54.76 91 GLU A O 1
ATOM 1579 N N . ASP A 1 92 ? 54.810 61.242 83.294 1.00 47.27 92 ASP A N 1
ATOM 1580 C CA . ASP A 1 92 ? 53.495 60.905 83.835 1.00 60.97 92 ASP A CA 1
ATOM 1581 C C . ASP A 1 92 ? 52.702 59.943 82.946 1.00 53.40 92 ASP A C 1
ATOM 1582 O O . ASP A 1 92 ? 51.647 59.453 83.347 1.00 66.65 92 ASP A O 1
ATOM 1591 N N . THR A 1 93 ? 53.208 59.669 81.748 1.00 45.63 93 THR A N 1
ATOM 1592 C CA . THR A 1 93 ? 52.510 58.792 80.813 1.00 40.77 93 THR A CA 1
ATOM 1593 C C . THR A 1 93 ? 52.602 57.331 81.254 1.00 39.10 93 THR A C 1
ATOM 1594 O O . THR A 1 93 ? 53.679 56.845 81.593 1.00 42.23 93 THR A O 1
ATOM 1605 N N . ILE A 1 94 ? 51.461 56.645 81.245 1.00 32.14 94 ILE A N 1
ATOM 1606 C CA . ILE A 1 94 ? 51.391 55.234 81.620 1.00 33.17 94 ILE A CA 1
ATOM 1607 C C . ILE A 1 94 ? 51.014 54.376 80.413 1.00 28.23 94 ILE A C 1
ATOM 1608 O O . ILE A 1 94 ? 50.064 54.686 79.690 1.00 27.35 94 ILE A O 1
ATOM 1624 N N . PHE A 1 95 ? 51.769 53.299 80.205 1.00 26.20 95 PHE A N 1
ATOM 1625 C CA . PHE A 1 95 ? 51.527 52.368 79.108 1.00 29.22 95 PHE A CA 1
ATOM 1626 C C . PHE A 1 95 ? 51.140 50.987 79.624 1.00 26.02 95 PHE A C 1
ATOM 1627 O O . PHE A 1 95 ? 51.939 50.312 80.273 1.00 28.30 95 PHE A O 1
ATOM 1644 N N . PHE A 1 96 ? 49.910 50.578 79.333 1.00 27.91 96 PHE A N 1
ATOM 1645 C CA . PHE A 1 96 ? 49.467 49.218 79.610 1.00 27.52 96 PHE A CA 1
ATOM 1646 C C . PHE A 1 96 ? 49.654 48.373 78.356 1.00 29.26 96 PHE A C 1
ATOM 1647 O O . PHE A 1 96 ? 49.027 48.627 77.330 1.00 31.95 96 PHE A O 1
ATOM 1664 N N . VAL A 1 97 ? 50.525 47.373 78.445 1.00 26.20 97 VAL A N 1
ATOM 1665 C CA . VAL A 1 97 ? 50.921 46.588 77.280 1.00 26.91 97 VAL A CA 1
ATOM 1666 C C . VAL A 1 97 ? 50.388 45.163 77.367 1.00 26.64 97 VAL A C 1
ATOM 1667 O O . VAL A 1 97 ? 50.863 44.357 78.169 1.00 25.56 97 VAL A O 1
ATOM 1680 N N . CYS A 1 98 ? 49.394 44.868 76.534 1.00 23.24 98 CYS A N 1
ATOM 1681 C CA . CYS A 1 98 ? 48.825 43.528 76.430 1.00 26.53 98 CYS A CA 1
ATOM 1682 C C . CYS A 1 98 ? 49.276 42.903 75.112 1.00 26.41 98 CYS A C 1
ATOM 1683 O O . CYS A 1 98 ? 48.582 42.991 74.100 1.00 28.80 98 CYS A O 1
ATOM 1691 N N . ASP A 1 99 ? 50.446 42.274 75.139 1.00 28.77 99 ASP A N 1
ATOM 1692 C CA . ASP A 1 99 ? 51.122 41.832 73.923 1.00 26.59 99 ASP A CA 1
ATOM 1693 C C . ASP A 1 99 ? 51.719 40.440 74.101 1.00 21.98 99 ASP A C 1
ATOM 1694 O O . ASP A 1 99 ? 52.346 40.146 75.120 1.00 26.90 99 ASP A O 1
ATOM 1703 N N . THR A 1 100 ? 51.523 39.591 73.095 1.00 22.21 100 THR A N 1
ATOM 1704 C CA . THR A 1 100 ? 51.978 38.207 73.148 1.00 19.05 100 THR A CA 1
ATOM 1705 C C . THR A 1 100 ? 53.424 38.047 72.689 1.00 19.57 100 THR A C 1
ATOM 1706 O O . THR A 1 100 ? 54.014 36.988 72.869 1.00 23.05 100 THR A O 1
ATOM 1717 N N . HIS A 1 101 ? 53.987 39.089 72.089 1.00 20.69 101 HIS A N 1
ATOM 1718 C CA . HIS A 1 101 ? 55.349 39.023 71.567 1.00 27.92 101 HIS A CA 1
ATOM 1719 C C . HIS A 1 101 ? 56.377 38.759 72.662 1.00 29.20 101 HIS A C 1
ATOM 1720 O O . HIS A 1 101 ? 56.327 39.359 73.736 1.00 25.54 101 HIS A O 1
ATOM 1734 N N . ARG A 1 102 ? 57.306 37.854 72.372 1.00 27.76 102 ARG A N 1
ATOM 1735 C CA . ARG A 1 102 ? 58.394 37.528 73.284 1.00 22.99 102 ARG A CA 1
ATOM 1736 C C . ARG A 1 102 ? 59.715 37.546 72.521 1.00 31.15 102 ARG A C 1
ATOM 1737 O O . ARG A 1 102 ? 59.730 37.350 71.308 1.00 26.88 102 ARG A O 1
ATOM 1758 N N . PRO A 1 103 ? 60.833 37.777 73.227 1.00 31.69 103 PRO A N 1
ATOM 1759 C CA . PRO A 1 103 ? 60.924 38.031 74.669 1.00 29.33 103 PRO A CA 1
ATOM 1760 C C . PRO A 1 103 ? 60.520 39.452 75.038 1.00 27.38 103 PRO A C 1
ATOM 1761 O O . PRO A 1 103 ? 60.580 40.355 74.202 1.00 23.74 103 PRO A O 1
ATOM 1772 N N . VAL A 1 104 ? 60.101 39.640 76.284 1.00 25.62 104 VAL A N 1
ATOM 1773 C CA . VAL A 1 104 ? 59.776 40.969 76.781 1.00 24.52 104 VAL A CA 1
ATOM 1774 C C . VAL A 1 104 ? 61.063 41.752 77.001 1.00 23.98 104 VAL A C 1
ATOM 1775 O O . VAL A 1 104 ? 62.015 41.242 77.590 1.00 25.67 104 VAL A O 1
ATOM 1788 N N . ASN A 1 105 ? 61.087 42.993 76.529 1.00 23.77 105 ASN A N 1
ATOM 1789 C CA . ASN A 1 105 ? 62.251 43.848 76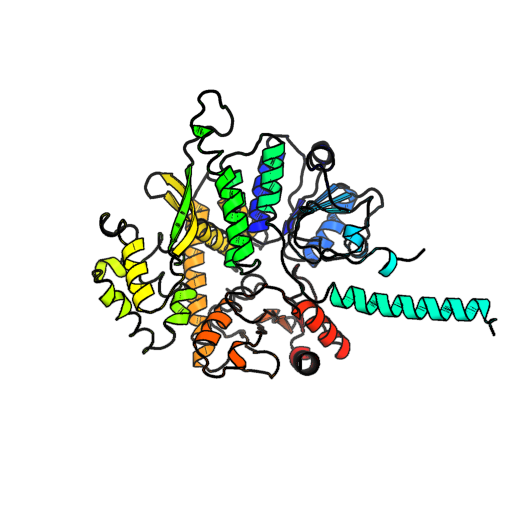.698 1.00 25.45 105 ASN A CA 1
ATOM 1790 C C . ASN A 1 105 ? 62.565 44.031 78.183 1.00 28.64 105 ASN A C 1
ATOM 1791 O O . ASN A 1 105 ? 61.663 44.252 78.988 1.00 25.30 105 ASN A O 1
ATOM 1802 N N . VAL A 1 106 ? 63.842 43.924 78.542 1.00 26.03 106 VAL A N 1
ATOM 1803 C CA . VAL A 1 106 ? 64.242 43.932 79.949 1.00 26.98 106 VAL A CA 1
ATOM 1804 C C . VAL A 1 106 ? 63.870 45.233 80.656 1.00 23.54 106 VAL A C 1
ATOM 1805 O O . VAL A 1 106 ? 63.566 45.225 81.849 1.00 32.19 106 VAL A O 1
ATOM 1818 N N . VAL A 1 107 ? 63.890 46.347 79.931 1.00 25.32 107 VAL A N 1
ATOM 1819 C CA . VAL A 1 107 ? 63.498 47.626 80.517 1.00 29.87 107 VAL A CA 1
ATOM 1820 C C . VAL A 1 107 ? 62.003 47.617 80.821 1.00 32.06 107 VAL A C 1
ATOM 1821 O O . VAL A 1 107 ? 61.574 48.142 81.849 1.00 30.60 107 VAL A O 1
ATOM 1834 N N . ASN A 1 108 ? 61.211 47.019 79.934 1.00 29.54 108 ASN A N 1
ATOM 1835 C CA . ASN A 1 108 ? 59.779 46.883 80.181 1.00 28.43 108 ASN A CA 1
ATOM 1836 C C . ASN A 1 108 ? 59.520 46.066 81.439 1.00 24.32 108 ASN A C 1
ATOM 1837 O O . ASN A 1 108 ? 58.606 46.364 82.204 1.00 28.22 108 ASN A O 1
ATOM 1848 N N . VAL A 1 109 ? 60.328 45.031 81.645 1.00 27.00 109 VAL A N 1
ATOM 1849 C CA . VAL A 1 109 ? 60.171 44.162 82.805 1.00 23.55 109 VAL A CA 1
ATOM 1850 C C . VAL A 1 109 ? 60.485 44.908 84.098 1.00 29.65 109 VAL A C 1
ATOM 1851 O O . VAL A 1 109 ? 59.721 44.840 85.056 1.00 28.54 109 VAL A O 1
ATOM 1864 N N . TYR A 1 110 ? 61.605 45.624 84.124 1.00 30.05 110 TYR A N 1
ATOM 1865 C CA . TYR A 1 110 ? 62.120 46.168 85.379 1.00 31.12 110 TYR A CA 1
ATOM 1866 C C . TYR A 1 110 ? 61.675 47.603 85.663 1.00 32.41 110 TYR A C 1
ATOM 1867 O O . TYR A 1 110 ? 61.862 48.099 86.774 1.00 35.01 110 TYR A O 1
ATOM 1885 N N . ASN A 1 111 ? 61.085 48.270 84.677 1.00 29.86 111 ASN A N 1
ATOM 1886 C CA . ASN A 1 111 ? 60.478 49.573 84.920 1.00 29.07 111 ASN A CA 1
ATOM 1887 C C . ASN A 1 111 ? 59.227 49.400 85.769 1.00 35.24 111 ASN A C 1
ATOM 1888 O O . ASN A 1 111 ? 58.395 48.541 85.483 1.00 33.78 111 ASN A O 1
ATOM 1899 N N . ASP A 1 112 ? 59.097 50.216 86.809 1.00 33.25 112 ASP A N 1
ATOM 1900 C CA . ASP A 1 112 ? 57.994 50.081 87.756 1.00 41.65 112 ASP A CA 1
ATOM 1901 C C . ASP A 1 112 ? 56.959 51.199 87.612 1.00 39.76 112 ASP A C 1
ATOM 1902 O O . ASP A 1 112 ? 55.813 51.045 88.036 1.00 54.14 112 ASP A O 1
ATOM 1911 N N . THR A 1 113 ? 57.352 52.310 86.997 1.00 34.75 113 THR A N 1
ATOM 1912 C CA . THR A 1 113 ? 56.532 53.522 87.020 1.00 31.78 113 THR A CA 1
ATOM 1913 C C . THR A 1 113 ? 55.619 53.715 85.805 1.00 36.58 113 THR A C 1
ATOM 1914 O O . THR A 1 113 ? 54.487 54.176 85.954 1.00 42.63 113 THR A O 1
ATOM 1925 N N . GLN A 1 114 ? 56.100 53.365 84.614 1.00 32.01 114 GLN A N 1
ATOM 1926 C CA . GLN A 1 114 ? 55.403 53.726 83.378 1.00 34.77 114 GLN A CA 1
ATOM 1927 C C . GLN A 1 114 ? 54.978 52.534 82.518 1.00 34.22 114 GLN A C 1
ATOM 1928 O O . GLN A 1 114 ? 53.987 52.619 81.793 1.00 35.20 114 GLN A O 1
ATOM 1942 N N . ILE A 1 115 ? 55.725 51.436 82.591 1.00 28.95 115 ILE A N 1
ATOM 1943 C CA . ILE A 1 115 ? 55.415 50.248 81.798 1.00 25.90 115 ILE A CA 1
ATOM 1944 C C . ILE A 1 115 ? 54.692 49.211 82.646 1.00 29.20 115 ILE A C 1
ATOM 1945 O O . ILE A 1 115 ? 55.262 48.647 83.580 1.00 29.25 115 ILE A O 1
ATOM 1961 N N . LYS A 1 116 ? 53.431 48.971 82.301 1.00 28.36 116 LYS A N 1
ATOM 1962 C CA . LYS A 1 116 ? 52.591 48.011 83.003 1.00 25.34 116 LYS A CA 1
ATOM 1963 C C . LYS A 1 116 ? 52.212 46.877 82.060 1.00 26.95 116 LYS A C 1
ATOM 1964 O O . LYS A 1 116 ? 51.360 47.040 81.189 1.00 27.81 116 LYS A O 1
ATOM 1983 N N . LEU A 1 117 ? 52.851 45.727 82.235 1.00 25.26 117 LEU A N 1
ATOM 1984 C CA . LEU A 1 117 ? 52.640 44.596 81.344 1.00 23.38 117 LEU A CA 1
ATOM 1985 C C . LEU A 1 117 ? 51.400 43.796 81.727 1.00 25.42 117 LEU A C 1
ATOM 1986 O O . LEU A 1 117 ? 51.341 43.206 82.804 1.00 25.54 117 LEU A O 1
ATOM 2002 N N . LEU A 1 118 ? 50.407 43.794 80.843 1.00 26.49 118 LEU A N 1
ATOM 2003 C CA . LEU A 1 118 ? 49.233 42.947 81.014 1.00 26.30 118 LEU A CA 1
ATOM 2004 C C . LEU A 1 118 ? 49.549 41.575 80.433 1.00 30.76 118 LEU A C 1
ATOM 2005 O O . LEU A 1 118 ? 48.982 41.160 79.421 1.00 28.71 118 LEU A O 1
ATOM 2021 N N . ILE A 1 119 ? 50.480 40.892 81.092 1.00 27.38 119 ILE A N 1
ATOM 2022 C CA . ILE A 1 119 ? 50.979 39.593 80.663 1.00 24.56 119 ILE A CA 1
ATOM 2023 C C . ILE A 1 119 ? 50.961 38.654 81.859 1.00 29.41 119 ILE A C 1
ATOM 2024 O O . ILE A 1 119 ? 51.369 39.035 82.956 1.00 28.61 119 ILE A O 1
ATOM 2040 N N . LYS A 1 120 ? 50.480 37.433 81.649 1.00 26.39 120 LYS A N 1
ATOM 2041 C CA . LYS A 1 120 ? 50.429 36.442 82.717 1.00 26.67 120 LYS A CA 1
ATOM 2042 C C . LYS A 1 120 ? 51.844 36.144 83.207 1.00 29.84 120 LYS A C 1
ATOM 2043 O O . LYS A 1 120 ? 52.735 35.838 82.415 1.00 29.56 120 LYS A O 1
ATOM 2062 N N A GLN A 1 121 ? 52.044 36.239 84.518 0.49 32.58 121 GLN A N 1
ATOM 2063 N N B GLN A 1 121 ? 52.043 36.240 84.518 0.51 32.58 121 GLN A N 1
ATOM 2064 C CA A GLN A 1 121 ? 53.382 36.145 85.097 0.49 31.34 121 GLN A CA 1
ATOM 2065 C CA B GLN A 1 121 ? 53.376 36.141 85.107 0.51 31.35 121 GLN A CA 1
ATOM 2066 C C A GLN A 1 121 ? 53.963 34.736 85.007 0.49 30.98 121 GLN A C 1
ATOM 2067 C C B GLN A 1 121 ? 53.958 34.734 85.029 0.51 30.97 121 GLN A C 1
ATOM 2068 O O A GLN A 1 121 ? 55.169 34.553 85.169 0.49 31.32 121 GLN A O 1
ATOM 2069 O O B GLN A 1 121 ? 55.160 34.549 85.221 0.51 31.30 121 GLN A O 1
ATOM 2096 N N . ASP A 1 122 ? 53.110 33.747 84.752 1.00 28.27 122 ASP A N 1
ATOM 2097 C CA . ASP A 1 122 ? 53.561 32.362 84.636 1.00 28.28 122 ASP A CA 1
ATOM 2098 C C . ASP A 1 122 ? 53.707 31.927 83.176 1.00 34.33 122 ASP A C 1
ATOM 2099 O O . ASP A 1 122 ? 53.826 30.737 82.889 1.00 23.97 122 ASP A O 1
ATOM 2109 N N . ASP A 1 123 ? 53.705 32.887 82.255 1.00 27.04 123 ASP A N 1
ATOM 2110 C CA . ASP A 1 123 ? 54.048 32.603 80.862 1.00 24.19 123 ASP A CA 1
ATOM 2111 C C . ASP A 1 123 ? 55.500 32.141 80.748 1.00 29.77 123 ASP A C 1
ATOM 2112 O O . ASP A 1 123 ? 56.297 32.327 81.669 1.00 32.95 123 ASP A O 1
ATOM 2121 N N . ASP A 1 124 ? 55.836 31.533 79.613 1.00 27.64 124 ASP A N 1
ATOM 2122 C CA . ASP A 1 124 ? 57.214 31.148 79.329 1.00 29.73 124 ASP A CA 1
ATOM 2123 C C . ASP A 1 124 ? 58.087 32.395 79.261 1.00 27.23 124 ASP A C 1
ATOM 2124 O O . ASP A 1 124 ? 58.094 33.112 78.258 1.00 30.05 124 ASP A O 1
ATOM 2133 N N . LEU A 1 125 ? 58.818 32.642 80.344 1.00 28.20 125 LEU A N 1
ATOM 2134 C CA . LEU A 1 125 ? 59.642 33.836 80.481 1.00 31.63 125 LEU A CA 1
ATOM 2135 C C . LEU A 1 125 ? 60.954 33.483 81.173 1.00 37.99 125 LEU A C 1
ATOM 2136 O O . LEU A 1 125 ? 60.953 32.844 82.224 1.00 35.89 125 LEU A O 1
ATOM 2152 N N . GLU A 1 126 ? 62.067 33.900 80.579 1.00 27.63 126 GLU A N 1
ATOM 2153 C CA . GLU A 1 126 ? 63.386 33.651 81.151 1.00 33.26 126 GLU A CA 1
ATOM 2154 C C . GLU A 1 126 ? 64.198 34.935 81.123 1.00 30.00 126 GLU A C 1
ATOM 2155 O O . GLU A 1 126 ? 65.154 35.070 80.362 1.00 32.46 126 GLU A O 1
ATOM 2167 N N . VAL A 1 127 ? 63.795 35.876 81.969 1.00 28.00 127 VAL A N 1
ATOM 2168 C CA . VAL A 1 127 ? 64.381 37.206 81.995 1.00 24.78 127 VAL A CA 1
ATOM 2169 C C . VAL A 1 127 ? 65.734 37.182 82.706 1.00 29.11 127 VAL A C 1
ATOM 2170 O O . VAL A 1 127 ? 65.912 36.438 83.672 1.00 27.18 127 VAL A O 1
ATOM 2183 N N . PRO A 1 128 ? 66.700 37.988 82.230 1.00 25.75 128 PRO A N 1
ATOM 2184 C CA . PRO A 1 128 ? 67.986 38.054 82.937 1.00 30.14 128 PRO A CA 1
ATOM 2185 C C . PRO A 1 128 ? 67.880 38.737 84.300 1.00 27.72 128 PRO A C 1
ATOM 2186 O O . PRO A 1 128 ? 66.985 39.554 84.520 1.00 27.14 128 PRO A O 1
ATOM 2197 N N . ALA A 1 129 ? 68.793 38.403 85.204 1.00 26.88 129 ALA A N 1
ATOM 2198 C CA . ALA A 1 129 ? 68.844 39.054 86.506 1.00 24.14 129 ALA A CA 1
ATOM 2199 C C . ALA A 1 129 ? 69.222 40.521 86.344 1.00 24.17 129 ALA A C 1
ATOM 2200 O O . ALA A 1 129 ? 70.052 40.866 85.501 1.00 25.09 129 ALA A O 1
ATOM 2207 N N . TYR A 1 130 ? 68.600 41.375 87.149 1.00 26.43 130 TYR A N 1
ATOM 2208 C CA . TYR A 1 130 ? 68.890 42.806 87.154 1.00 26.26 130 TYR A CA 1
ATOM 2209 C C . TYR A 1 130 ? 70.387 43.074 87.301 1.00 29.89 130 TYR A C 1
ATOM 2210 O O . TYR A 1 130 ? 70.939 43.946 86.628 1.00 27.53 130 TYR A O 1
ATOM 2228 N N . GLU A 1 131 ? 71.034 42.308 88.175 1.00 24.81 131 GLU A N 1
ATOM 2229 C CA . GLU A 1 131 ? 72.446 42.509 88.491 1.00 38.21 131 GLU A CA 1
ATOM 2230 C C . GLU A 1 131 ? 73.357 42.309 87.281 1.00 34.57 131 GLU A C 1
ATOM 2231 O O . GLU A 1 131 ? 74.484 42.803 87.261 1.00 28.56 131 GLU A O 1
ATOM 2243 N N . ASP A 1 132 ? 72.868 41.586 86.278 1.00 28.32 132 ASP A N 1
ATOM 2244 C CA . ASP A 1 132 ? 73.680 41.244 85.113 1.00 26.80 132 ASP A CA 1
ATOM 2245 C C . ASP A 1 132 ? 73.569 42.247 83.965 1.00 28.67 132 ASP A C 1
ATOM 2246 O O . ASP A 1 132 ? 74.422 42.261 83.075 1.00 33.52 132 ASP A O 1
ATOM 2255 N N . ILE A 1 133 ? 72.530 43.078 83.978 1.00 24.12 133 ILE A N 1
ATOM 2256 C CA . ILE A 1 133 ? 72.223 43.920 82.823 1.00 31.85 133 ILE A CA 1
ATOM 2257 C C . ILE A 1 133 ? 72.067 45.401 83.169 1.00 30.18 133 ILE A C 1
ATOM 2258 O O . ILE A 1 133 ? 72.051 46.244 82.275 1.00 32.89 133 ILE A O 1
ATOM 2274 N N . PHE A 1 134 ? 71.958 45.716 84.458 1.00 29.02 134 PHE A N 1
ATOM 2275 C CA . PHE A 1 134 ? 71.884 47.109 84.904 1.00 31.05 134 PHE A CA 1
ATOM 2276 C C . PHE A 1 134 ? 72.916 47.388 85.995 1.00 33.49 134 PHE A C 1
ATOM 2277 O O . PHE A 1 134 ? 73.201 46.521 86.821 1.00 37.58 134 PHE A O 1
ATOM 2294 N N . ARG A 1 135 ? 73.471 48.598 85.987 1.00 50.72 135 ARG A N 1
ATOM 2295 C CA . ARG A 1 135 ? 74.431 49.027 87.005 1.00 63.09 135 ARG A CA 1
ATOM 2296 C C . ARG A 1 135 ? 73.972 50.311 87.684 1.00 71.60 135 ARG A C 1
ATOM 2297 O O . ARG A 1 135 ? 72.986 50.924 87.273 1.00 75.96 135 ARG A O 1
ATOM 2318 N N . ASP A 1 136 ? 74.700 50.711 88.723 1.00 107.67 136 ASP A N 1
ATOM 2319 C CA . ASP A 1 136 ? 74.379 51.915 89.480 1.00 99.72 136 ASP A CA 1
ATOM 2320 C C . ASP A 1 136 ? 75.309 53.063 89.098 1.00 83.80 136 ASP A C 1
ATOM 2321 O O . ASP A 1 136 ? 75.027 53.824 88.173 1.00 79.33 136 ASP A O 1
ATOM 2330 N N . SER A 1 151 ? 97.471 56.991 83.764 1.00 60.72 162 SER A N 1
ATOM 2331 C CA . SER A 1 151 ? 98.193 56.511 84.937 1.00 65.15 162 SER A CA 1
ATOM 2332 C C . SER A 1 151 ? 97.262 56.398 86.141 1.00 53.24 162 SER A C 1
ATOM 2333 O O . SER A 1 151 ? 97.030 57.379 86.849 1.00 52.59 162 SER A O 1
ATOM 2340 N N . GLU A 1 152 ? 96.736 55.196 86.362 1.00 42.03 163 GLU A N 1
ATOM 2341 C CA . GLU A 1 152 ? 95.819 54.934 87.467 1.00 50.05 163 GLU A CA 1
ATOM 2342 C C . GLU A 1 152 ? 96.345 53.809 88.354 1.00 42.51 163 GLU A C 1
ATOM 2343 O O . GLU A 1 152 ? 96.934 52.849 87.855 1.00 37.90 163 GLU A O 1
ATOM 2355 N N . PRO A 1 153 ? 96.129 53.916 89.675 1.00 32.96 164 PRO A N 1
ATOM 2356 C CA . PRO A 1 153 ? 96.606 52.859 90.572 1.00 36.31 164 PRO A CA 1
ATOM 2357 C C . PRO A 1 153 ? 95.827 51.557 90.413 1.00 39.13 164 PRO A C 1
ATOM 2358 O O . PRO A 1 153 ? 94.749 51.543 89.817 1.00 34.04 164 PRO A O 1
ATOM 2369 N N . VAL A 1 154 ? 96.387 50.479 90.951 1.00 33.90 165 VAL A N 1
ATOM 2370 C CA . VAL A 1 154 ? 95.789 49.151 90.873 1.00 35.75 165 VAL A CA 1
ATOM 2371 C C . VAL A 1 154 ? 94.359 49.147 91.403 1.00 51.95 165 VAL A C 1
ATOM 2372 O O . VAL A 1 154 ? 93.510 48.392 90.927 1.00 44.73 165 VAL A O 1
ATOM 2385 N N . GLU A 1 155 ? 94.100 50.000 92.386 1.00 57.41 166 GLU A N 1
ATOM 2386 C CA . GLU A 1 155 ? 92.784 50.090 92.997 1.00 53.12 166 GLU A CA 1
ATOM 2387 C C . GLU A 1 155 ? 91.723 50.452 91.959 1.00 64.00 166 GLU A C 1
ATOM 2388 O O . GLU A 1 155 ? 90.630 49.888 91.956 1.00 51.40 166 GLU A O 1
ATOM 2400 N N . GLN A 1 156 ? 92.058 51.381 91.068 1.00 41.77 167 GLN A N 1
ATOM 2401 C CA . GLN A 1 156 ? 91.114 51.840 90.056 1.00 39.83 167 GLN A CA 1
ATOM 2402 C C . GLN A 1 156 ? 91.088 50.938 88.824 1.00 48.95 167 GLN A C 1
ATOM 2403 O O . GLN A 1 156 ? 90.027 50.704 88.251 1.00 38.25 167 GLN A O 1
ATOM 2417 N N . THR A 1 157 ? 92.248 50.432 88.415 1.00 39.15 168 THR A N 1
ATOM 2418 C CA . THR A 1 157 ? 92.325 49.644 87.187 1.00 43.77 168 THR A CA 1
ATOM 2419 C C . THR A 1 157 ? 91.700 48.265 87.365 1.00 37.99 168 THR A C 1
ATOM 2420 O O . THR A 1 157 ? 91.209 47.674 86.403 1.00 42.76 168 THR A O 1
ATOM 2431 N N . MET A 1 158 ? 91.717 47.749 88.589 1.00 35.43 169 MET A N 1
ATOM 2432 C CA . MET A 1 158 ? 91.074 46.471 88.864 1.00 45.74 169 MET A CA 1
ATOM 2433 C C . MET A 1 158 ? 89.561 46.627 88.754 1.00 49.48 169 MET A C 1
ATOM 2434 O O . MET A 1 158 ? 88.871 45.743 88.244 1.00 39.71 169 MET A O 1
ATOM 2448 N N . ARG A 1 159 ? 89.049 47.759 89.228 1.00 36.95 170 ARG A N 1
ATOM 2449 C CA . ARG A 1 159 ? 87.631 48.065 89.086 1.00 45.16 170 ARG A CA 1
ATOM 2450 C C . ARG A 1 159 ? 87.268 48.163 87.612 1.00 47.67 170 ARG A C 1
ATOM 2451 O O . ARG A 1 159 ? 86.246 47.632 87.183 1.00 40.11 170 ARG A O 1
ATOM 2472 N N . ARG A 1 160 ? 88.113 48.843 86.842 1.00 39.71 171 ARG A N 1
ATOM 2473 C CA . ARG A 1 160 ? 87.898 48.983 85.406 1.00 38.71 171 ARG A CA 1
ATOM 2474 C C . ARG A 1 160 ? 87.831 47.621 84.730 1.00 34.89 171 ARG A C 1
ATOM 2475 O O . ARG A 1 160 ? 86.969 47.381 83.891 1.00 37.84 171 ARG A O 1
ATOM 2496 N N . ARG A 1 161 ? 88.747 46.734 85.101 1.00 34.87 172 ARG A N 1
ATOM 2497 C CA . ARG A 1 161 ? 88.786 45.393 84.533 1.00 43.37 172 ARG A CA 1
ATOM 2498 C C . ARG A 1 161 ? 87.485 44.653 84.823 1.00 47.96 172 ARG A C 1
ATOM 2499 O O . ARG A 1 161 ? 86.913 44.013 83.941 1.00 37.21 172 ARG A O 1
ATOM 2520 N N . GLN A 1 162 ? 87.022 44.743 86.064 1.00 36.25 173 GLN A N 1
ATOM 2521 C CA . GLN A 1 162 ? 85.788 44.083 86.470 1.00 41.04 173 GLN A CA 1
ATOM 2522 C C . GLN A 1 162 ? 84.587 44.644 85.713 1.00 30.94 173 GLN A C 1
ATOM 2523 O O . GLN A 1 162 ? 83.694 43.897 85.315 1.00 33.43 173 GLN A O 1
ATOM 2537 N N . ARG A 1 163 ? 84.574 45.958 85.510 1.00 32.43 174 ARG A N 1
ATOM 2538 C CA . ARG A 1 163 ? 83.506 46.610 84.756 1.00 35.01 174 ARG A CA 1
ATOM 2539 C C . ARG A 1 163 ? 83.470 46.139 83.305 1.00 44.72 174 ARG A C 1
ATOM 2540 O O . ARG A 1 163 ? 82.397 45.926 82.742 1.00 44.39 174 ARG A O 1
ATOM 2561 N N . ARG A 1 164 ? 84.645 45.981 82.702 1.00 40.41 175 ARG A N 1
ATOM 2562 C CA . ARG A 1 164 ? 84.737 45.526 81.319 1.00 33.82 175 ARG A CA 1
ATOM 2563 C C . ARG A 1 164 ? 84.234 44.093 81.190 1.00 27.66 175 ARG A C 1
ATOM 2564 O O . ARG A 1 164 ? 83.508 43.763 80.252 1.00 34.82 175 ARG A O 1
ATOM 2585 N N . GLU A 1 165 ? 84.622 43.243 82.133 1.00 27.72 176 GLU A N 1
ATOM 2586 C CA . GLU A 1 165 ? 84.194 41.851 82.113 1.00 35.18 176 GLU A CA 1
ATOM 2587 C C . GLU A 1 165 ? 82.687 41.752 82.333 1.00 34.19 176 GLU A C 1
ATOM 2588 O O . GLU A 1 165 ? 82.024 40.886 81.762 1.00 35.74 176 GLU A O 1
ATOM 2600 N N . TRP A 1 166 ? 82.151 42.648 83.155 1.00 32.99 177 TRP A N 1
ATOM 2601 C CA . TRP A 1 166 ? 80.718 42.677 83.424 1.00 33.87 177 TRP A CA 1
ATOM 2602 C C . TRP A 1 166 ? 79.962 43.069 82.162 1.00 38.17 177 TRP A C 1
ATOM 2603 O O . TRP A 1 166 ? 78.983 42.423 81.786 1.00 32.57 177 TRP A O 1
ATOM 2624 N N . GLU A 1 167 ? 80.430 44.128 81.510 1.00 32.77 178 GLU A N 1
ATOM 2625 C CA . GLU A 1 167 ? 79.814 44.613 80.283 1.00 39.42 178 GLU A CA 1
ATOM 2626 C C . GLU A 1 167 ? 79.881 43.561 79.180 1.00 35.40 178 GLU A C 1
ATOM 2627 O O . GLU A 1 167 ? 78.992 43.480 78.332 1.00 34.02 178 GLU A O 1
ATOM 2639 N N . ALA A 1 168 ? 80.937 42.755 79.202 1.00 31.83 179 ALA A N 1
ATOM 2640 C CA . ALA A 1 168 ? 81.113 41.693 78.221 1.00 34.31 179 ALA A CA 1
ATOM 2641 C C . ALA A 1 168 ? 80.118 40.562 78.461 1.00 33.71 179 ALA A C 1
ATOM 2642 O O . ALA A 1 168 ? 79.531 40.031 77.519 1.00 35.98 179 ALA A O 1
ATOM 2649 N N . ARG A 1 169 ? 79.938 40.189 79.725 1.00 34.86 180 ARG A N 1
ATOM 2650 C CA . ARG A 1 169 ? 78.951 39.177 80.081 1.00 34.33 180 ARG A CA 1
ATOM 2651 C C . ARG A 1 169 ? 77.549 39.676 79.747 1.00 27.99 180 ARG A C 1
ATOM 2652 O O . ARG A 1 169 ? 76.696 38.910 79.303 1.00 31.71 180 ARG A O 1
ATOM 2673 N N . ARG A 1 170 ? 77.327 40.968 79.959 1.00 26.51 181 ARG A N 1
ATOM 2674 C CA . ARG A 1 170 ? 76.028 41.579 79.716 1.00 32.20 181 ARG A CA 1
ATOM 2675 C C . ARG A 1 170 ? 75.639 41.466 78.244 1.00 44.60 181 ARG A C 1
ATOM 2676 O O . ARG A 1 170 ? 74.483 41.192 77.919 1.00 30.71 181 ARG A O 1
ATOM 2697 N N . ARG A 1 171 ? 76.608 41.677 77.358 1.00 35.38 182 ARG A N 1
ATOM 2698 C CA . ARG A 1 171 ? 76.364 41.573 75.924 1.00 34.50 182 ARG A CA 1
ATOM 2699 C C . ARG A 1 171 ? 75.995 40.145 75.543 1.00 34.61 182 ARG A C 1
ATOM 2700 O O . ARG A 1 171 ? 75.101 39.926 74.725 1.00 33.75 182 ARG A O 1
ATOM 2721 N N . ASP A 1 172 ? 76.683 39.176 76.139 1.00 24.80 183 ASP A N 1
ATOM 2722 C CA . ASP A 1 172 ? 76.396 37.766 75.883 1.00 29.80 183 ASP A CA 1
ATOM 2723 C C . ASP A 1 172 ? 75.036 37.362 76.447 1.00 42.91 183 ASP A C 1
ATOM 2724 O O . ASP A 1 172 ? 74.275 36.637 75.802 1.00 32.28 183 ASP A O 1
ATOM 2733 N N . ILE A 1 173 ? 74.741 37.829 77.656 1.00 30.65 184 ILE A N 1
ATOM 2734 C CA . ILE A 1 173 ? 73.491 37.495 78.329 1.00 31.57 184 ILE A CA 1
ATOM 2735 C C . ILE A 1 173 ? 72.290 38.041 77.561 1.00 28.08 184 ILE A C 1
ATOM 2736 O O . ILE A 1 173 ? 71.306 37.330 77.357 1.00 29.11 184 ILE A O 1
ATOM 2752 N N . LEU A 1 174 ? 72.372 39.297 77.134 1.00 23.24 185 LEU A N 1
ATOM 2753 C CA . LEU A 1 174 ? 71.282 39.911 76.383 1.00 28.12 185 LEU A CA 1
ATOM 2754 C C . LEU A 1 174 ? 71.161 39.318 74.983 1.00 37.67 185 LEU A C 1
ATOM 2755 O O . LEU A 1 174 ? 70.064 39.238 74.431 1.00 33.28 185 LEU A O 1
ATOM 2771 N N . PHE A 1 175 ? 72.287 38.907 74.409 1.00 37.45 186 PHE A N 1
ATOM 2772 C CA . PHE A 1 175 ? 72.274 38.253 73.108 1.00 34.20 186 PHE A CA 1
ATOM 2773 C C . PHE A 1 175 ? 71.483 36.954 73.188 1.00 33.55 186 PHE A C 1
ATOM 2774 O O . PHE A 1 175 ? 70.598 36.707 72.369 1.00 33.36 186 PHE A O 1
ATOM 2791 N N . ASP A 1 176 ? 71.800 36.128 74.181 1.00 25.29 187 ASP A N 1
ATOM 2792 C CA . ASP A 1 176 ? 71.109 34.855 74.360 1.00 26.49 187 ASP A CA 1
ATOM 2793 C C . ASP A 1 176 ? 69.625 35.062 74.637 1.00 34.44 187 ASP A C 1
ATOM 2794 O O . ASP A 1 176 ? 68.789 34.267 74.210 1.00 31.88 187 ASP A O 1
ATOM 2803 N N . TYR A 1 177 ? 69.306 36.134 75.353 1.00 26.67 188 TYR A N 1
ATOM 2804 C CA . TYR A 1 177 ? 67.931 36.401 75.757 1.00 32.83 188 TYR A CA 1
ATOM 2805 C C . TYR A 1 177 ? 67.073 36.863 74.587 1.00 27.74 188 TYR A C 1
ATOM 2806 O O . TYR A 1 177 ? 65.898 36.515 74.498 1.00 27.87 188 TYR A O 1
ATOM 2824 N N A GLU A 1 178 ? 67.677 37.639 73.692 0.55 27.72 189 GLU A N 1
ATOM 2825 N N B GLU A 1 178 ? 67.668 37.649 73.693 0.45 27.76 189 GLU A N 1
ATOM 2826 C CA A GLU A 1 178 ? 66.958 38.261 72.586 0.55 32.90 189 GLU A CA 1
ATOM 2827 C CA B GLU A 1 178 ? 66.939 38.255 72.582 0.45 32.91 189 GLU A CA 1
ATOM 2828 C C A GLU A 1 178 ? 67.076 37.473 71.282 0.55 35.50 189 GLU A C 1
ATOM 2829 C C B GLU A 1 178 ? 67.071 37.468 71.279 0.45 35.47 189 GLU A C 1
ATOM 2830 O O A GLU A 1 178 ? 66.489 37.854 70.270 0.55 36.69 189 GLU A O 1
ATOM 2831 O O B GLU A 1 178 ? 66.487 37.846 70.262 0.45 36.67 189 GLU A O 1
ATOM 2854 N N . GLN A 1 179 ? 67.829 36.378 71.306 1.00 30.91 190 GLN A N 1
ATOM 2855 C CA . GLN A 1 179 ? 68.106 35.616 70.087 1.00 31.33 190 GLN A CA 1
ATOM 2856 C C . GLN A 1 179 ? 66.840 35.065 69.426 1.00 35.69 190 GLN A C 1
ATOM 2857 O O . GLN A 1 179 ? 66.627 35.266 68.230 1.00 30.68 190 GLN A O 1
ATOM 2872 N N . TYR A 1 180 ? 66.004 34.383 70.205 1.00 26.44 191 TYR A N 1
ATOM 2873 C CA . TYR A 1 180 ? 64.811 33.730 69.671 1.00 29.46 191 TYR A CA 1
ATOM 2874 C C . TYR A 1 180 ? 63.530 34.477 70.019 1.00 31.40 191 TYR A C 1
ATOM 2875 O O . TYR A 1 180 ? 63.247 34.741 71.188 1.00 31.46 191 TYR A O 1
ATOM 2893 N N . GLU A 1 181 ? 62.761 34.812 68.989 1.00 24.69 192 GLU A N 1
ATOM 2894 C CA . GLU A 1 181 ? 61.440 35.397 69.166 1.00 25.30 192 GLU A CA 1
ATOM 2895 C C . GLU A 1 181 ? 60.394 34.301 69.268 1.00 24.32 192 GLU A C 1
ATOM 2896 O O . GLU A 1 181 ? 60.554 33.228 68.689 1.00 26.65 192 GLU A O 1
ATOM 2908 N N . TYR A 1 182 ? 59.322 34.577 70.002 1.00 25.22 193 TYR A N 1
ATOM 2909 C CA . TYR A 1 182 ? 58.198 33.656 70.087 1.00 21.22 193 TYR A CA 1
ATOM 2910 C C . TYR A 1 182 ? 56.999 34.378 70.681 1.00 22.99 193 TYR A C 1
ATOM 2911 O O . TYR A 1 182 ? 57.025 35.601 70.844 1.00 21.59 19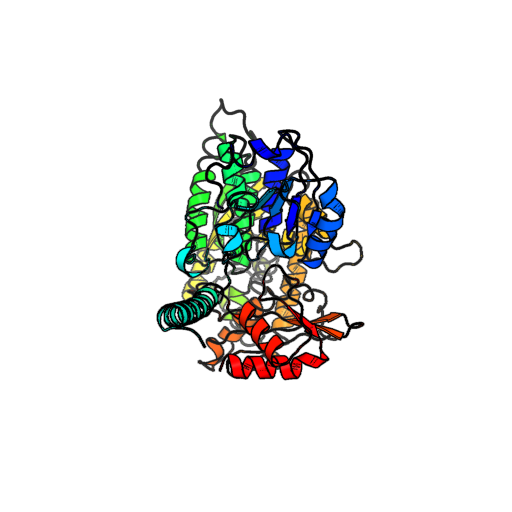3 TYR A O 1
ATOM 2929 N N . HIS A 1 183 ? 55.950 33.625 70.998 1.00 22.18 194 HIS A N 1
ATOM 2930 C CA . HIS A 1 183 ? 54.710 34.216 71.485 1.00 24.64 194 HIS A CA 1
ATOM 2931 C C . HIS A 1 183 ? 54.219 33.562 72.766 1.00 25.70 194 HIS A C 1
ATOM 2932 O O . HIS A 1 183 ? 54.363 32.353 72.960 1.00 24.54 194 HIS A O 1
ATOM 2946 N N . GLY A 1 184 ? 53.645 34.387 73.635 1.00 25.16 195 GLY A N 1
ATOM 2947 C CA . GLY A 1 184 ? 53.066 33.925 74.881 1.00 22.97 195 GLY A CA 1
ATOM 2948 C C . GLY A 1 184 ? 51.565 33.749 74.758 1.00 24.48 195 GLY A C 1
ATOM 2949 O O . GLY A 1 184 ? 51.029 33.636 73.654 1.00 22.73 195 GLY A O 1
ATOM 2953 N N . THR A 1 185 ? 50.885 33.735 75.898 1.00 21.88 196 THR A N 1
ATOM 2954 C CA . THR A 1 185 ? 49.454 33.466 75.936 1.00 23.81 196 THR A CA 1
ATOM 2955 C C . THR A 1 185 ? 48.654 34.518 75.177 1.00 20.70 196 THR A C 1
ATOM 2956 O O . THR A 1 185 ? 48.918 35.715 75.288 1.00 21.96 196 THR A O 1
ATOM 2967 N N . SER A 1 186 ? 47.686 34.037 74.400 1.00 22.11 197 SER A N 1
ATOM 2968 C CA . SER A 1 186 ? 46.756 34.874 73.646 1.00 19.71 197 SER A CA 1
ATOM 2969 C C . SER A 1 186 ? 46.291 36.099 74.423 1.00 20.35 197 SER A C 1
ATOM 2970 O O . SER A 1 186 ? 45.859 35.993 75.569 1.00 25.07 197 SER A O 1
ATOM 2978 N N . SER A 1 187 ? 46.389 37.265 73.796 1.00 20.40 198 SER A N 1
ATOM 2979 C CA . SER A 1 187 ? 45.929 38.497 74.419 1.00 18.71 198 SER A CA 1
ATOM 2980 C C . SER A 1 187 ? 44.415 38.488 74.607 1.00 22.30 198 SER A C 1
ATOM 2981 O O . SER A 1 187 ? 43.897 39.087 75.547 1.00 24.22 198 SER A O 1
ATOM 2989 N N . ALA A 1 188 ? 43.709 37.806 73.712 1.00 21.36 199 ALA A N 1
ATOM 2990 C CA . ALA A 1 188 ? 42.262 37.680 73.829 1.00 21.08 199 ALA A CA 1
ATOM 2991 C C . ALA A 1 188 ? 41.917 36.884 75.084 1.00 27.46 199 ALA A C 1
ATOM 2992 O O . ALA A 1 188 ? 40.968 37.211 75.799 1.00 23.57 199 ALA A O 1
ATOM 2999 N N . MET A 1 189 ? 42.700 35.845 75.354 1.00 22.45 200 MET A N 1
ATOM 3000 C CA . MET A 1 189 ? 42.514 35.047 76.558 1.00 22.43 200 MET A CA 1
ATOM 3001 C C . MET A 1 189 ? 42.778 35.877 77.811 1.00 25.65 200 MET A C 1
ATOM 3002 O O . MET A 1 189 ? 42.051 35.767 78.799 1.00 27.47 200 MET A O 1
ATOM 3016 N N . VAL A 1 190 ? 43.816 36.707 77.765 1.00 25.23 201 VAL A N 1
ATOM 3017 C CA . VAL A 1 190 ? 44.142 37.578 78.888 1.00 25.21 201 VAL A CA 1
ATOM 3018 C C . VAL A 1 190 ? 43.005 38.561 79.145 1.00 23.03 201 VAL A C 1
ATOM 3019 O O . VAL A 1 190 ? 42.613 38.776 80.291 1.00 26.73 201 VAL A O 1
ATOM 3032 N N . MET A 1 191 ? 42.479 39.159 78.081 1.00 25.64 202 MET A N 1
ATOM 3033 C CA . MET A 1 191 ? 41.388 40.116 78.221 1.00 25.98 202 MET A CA 1
ATOM 3034 C C . MET A 1 191 ? 40.117 39.440 78.725 1.00 26.63 202 MET A C 1
ATOM 3035 O O . MET A 1 191 ? 39.352 40.041 79.473 1.00 24.61 202 MET A O 1
ATOM 3049 N N . PHE A 1 192 ? 39.888 38.194 78.319 1.00 25.57 203 PHE A N 1
ATOM 3050 C CA . PHE A 1 192 ? 38.721 37.465 78.805 1.00 30.58 203 PHE A CA 1
ATOM 3051 C C . PHE A 1 192 ? 38.815 37.231 80.307 1.00 30.50 203 PHE A C 1
ATOM 3052 O O . PHE A 1 192 ? 37.805 37.269 81.008 1.00 25.25 203 PHE A O 1
ATOM 3069 N N . GLU A 1 193 ? 40.026 36.981 80.796 1.00 24.50 204 GLU A N 1
ATOM 3070 C CA . GLU A 1 193 ? 40.237 36.808 82.226 1.00 31.47 204 GLU A CA 1
ATOM 3071 C C . GLU A 1 193 ? 39.861 38.078 82.974 1.00 32.70 204 GLU A C 1
ATOM 3072 O O . GLU A 1 193 ? 39.265 38.017 84.046 1.00 32.53 204 GLU A O 1
ATOM 3084 N N . LEU A 1 194 ? 40.210 39.227 82.405 1.00 28.67 205 LEU A N 1
ATOM 3085 C CA . LEU A 1 194 ? 39.831 40.510 82.984 1.00 26.99 205 LEU A CA 1
ATOM 3086 C C . LEU A 1 194 ? 38.311 40.637 83.072 1.00 27.63 205 LEU A C 1
ATOM 3087 O O . LEU A 1 194 ? 37.774 41.017 84.112 1.00 29.78 205 LEU A O 1
ATOM 3103 N N . ALA A 1 195 ? 37.624 40.318 81.979 1.00 26.99 206 ALA A N 1
ATOM 3104 C CA . ALA A 1 195 ? 36.166 40.383 81.948 1.00 28.67 206 ALA A CA 1
ATOM 3105 C C . ALA A 1 195 ? 35.571 39.454 83.000 1.00 32.87 206 ALA A C 1
ATOM 3106 O O . ALA A 1 195 ? 34.586 39.786 83.661 1.00 28.88 206 ALA A O 1
ATOM 3113 N N . TRP A 1 196 ? 36.185 38.287 83.149 1.00 29.66 207 TRP A N 1
ATOM 3114 C CA . TRP A 1 196 ? 35.755 37.307 84.134 1.00 30.34 207 TRP A CA 1
ATOM 3115 C C . TRP A 1 196 ? 35.899 37.868 85.547 1.00 33.33 207 TRP A C 1
ATOM 3116 O O . TRP A 1 196 ? 34.984 37.757 86.362 1.00 32.39 207 TRP A O 1
ATOM 3137 N N . MET A 1 197 ? 37.049 38.476 85.827 1.00 28.27 208 MET A N 1
ATOM 3138 C CA . MET A 1 197 ? 37.293 39.103 87.123 1.00 30.00 208 MET A CA 1
ATOM 3139 C C . MET A 1 197 ? 36.274 40.200 87.418 1.00 36.88 208 MET A C 1
ATOM 3140 O O . MET A 1 197 ? 35.886 40.401 88.566 1.00 35.03 208 MET A O 1
ATOM 3154 N N . LEU A 1 198 ? 35.857 40.917 86.380 1.00 28.24 209 LEU A N 1
ATOM 3155 C CA . LEU A 1 198 ? 34.898 42.005 86.537 1.00 35.85 209 LEU A CA 1
ATOM 3156 C C . LEU A 1 198 ? 33.462 41.489 86.585 1.00 35.92 209 LEU A C 1
ATOM 3157 O O . LEU A 1 198 ? 32.523 42.272 86.719 1.00 34.28 209 LEU A O 1
ATOM 3173 N N . SER A 1 199 ? 33.302 40.172 86.476 1.00 32.63 210 SER A N 1
ATOM 3174 C CA . SER A 1 199 ? 31.982 39.547 86.410 1.00 29.36 210 SER A CA 1
ATOM 3175 C C . SER A 1 199 ? 31.182 40.098 85.233 1.00 37.41 210 SER A C 1
ATOM 3176 O O . SER A 1 199 ? 29.978 40.337 85.340 1.00 35.92 210 SER A O 1
ATOM 3184 N N . LYS A 1 200 ? 31.866 40.301 84.113 1.00 29.40 211 LYS A N 1
ATOM 3185 C CA . LYS A 1 200 ? 31.236 40.799 82.896 1.00 29.58 211 LYS A CA 1
ATOM 3186 C C . LYS A 1 200 ? 31.645 39.960 81.688 1.00 33.59 211 LYS A C 1
ATOM 3187 O O . LYS A 1 200 ? 31.687 40.456 80.562 1.00 33.08 211 LYS A O 1
ATOM 3206 N N . ASP A 1 201 ? 31.942 38.686 81.924 1.00 30.81 212 ASP A N 1
ATOM 3207 C CA . ASP A 1 201 ? 32.343 37.795 80.840 1.00 28.24 212 ASP A CA 1
ATOM 3208 C C . ASP A 1 201 ? 31.125 37.279 80.081 1.00 32.41 212 ASP A C 1
ATOM 3209 O O . ASP A 1 201 ? 30.572 36.226 80.396 1.00 31.08 212 ASP A O 1
ATOM 3218 N N . LEU A 1 202 ? 30.712 38.041 79.076 1.00 27.93 213 LEU A N 1
ATOM 3219 C CA . LEU A 1 202 ? 29.618 37.642 78.204 1.00 25.61 213 LEU A CA 1
ATOM 3220 C C . LEU A 1 202 ? 30.034 36.425 77.391 1.00 33.69 213 LEU A C 1
ATOM 3221 O O . LEU A 1 202 ? 31.225 36.185 77.198 1.00 29.51 213 LEU A O 1
ATOM 3237 N N A ASN A 1 203 ? 29.047 35.665 76.926 0.59 32.16 214 ASN A N 1
ATOM 3238 N N B ASN A 1 203 ? 29.066 35.656 76.906 0.41 32.19 214 ASN A N 1
ATOM 3239 C CA A ASN A 1 203 ? 29.296 34.489 76.102 0.59 33.67 214 ASN A CA 1
ATOM 3240 C CA B ASN A 1 203 ? 29.393 34.470 76.124 0.41 33.68 214 ASN A CA 1
ATOM 3241 C C A ASN A 1 203 ? 30.087 34.845 74.847 0.59 33.83 214 ASN A C 1
ATOM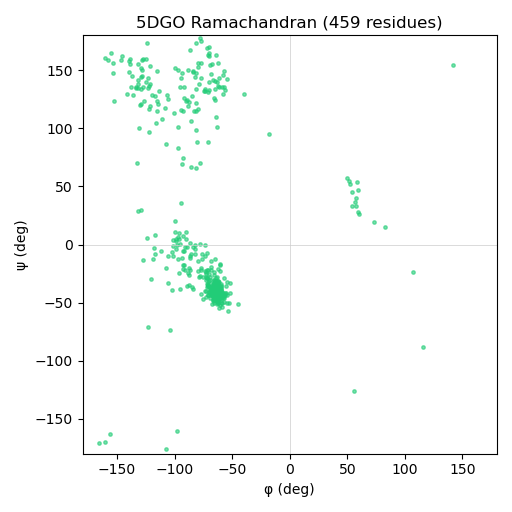 3242 C C B ASN A 1 203 ? 30.103 34.838 74.825 0.41 33.81 214 ASN A C 1
ATOM 3243 O O A ASN A 1 203 ? 30.931 34.074 74.392 0.59 33.00 214 ASN A O 1
ATOM 3244 O O B ASN A 1 203 ? 30.906 34.061 74.311 0.41 33.06 214 ASN A O 1
ATOM 3265 N N . ASP A 1 204 ? 29.808 36.023 74.298 1.00 27.35 215 ASP A N 1
ATOM 3266 C CA . ASP A 1 204 ? 30.492 36.508 73.103 1.00 30.91 215 ASP A CA 1
ATOM 3267 C C . ASP A 1 204 ? 31.980 36.677 73.349 1.00 32.47 215 ASP A C 1
ATOM 3268 O O . ASP A 1 204 ? 32.794 36.451 72.456 1.00 28.28 215 ASP A O 1
ATOM 3278 N N . MET A 1 205 ? 32.331 37.084 74.563 1.00 26.40 216 MET A N 1
ATOM 3279 C CA . MET A 1 205 ? 33.722 37.330 74.903 1.00 31.09 216 MET A CA 1
ATOM 3280 C C . MET A 1 205 ? 34.505 36.028 74.939 1.00 32.28 216 MET A C 1
ATOM 3281 O O . MET A 1 205 ? 35.664 35.982 74.527 1.00 28.58 216 MET A O 1
ATOM 3295 N N . LEU A 1 206 ? 33.868 34.969 75.428 1.00 29.42 217 LEU A N 1
ATOM 3296 C CA . LEU A 1 206 ? 34.506 33.662 75.481 1.00 27.79 217 LEU A CA 1
ATOM 3297 C C . LEU A 1 206 ? 34.828 33.168 74.075 1.00 28.55 217 LEU A C 1
ATOM 3298 O O . LEU A 1 206 ? 35.883 32.579 73.841 1.00 26.18 217 LEU A O 1
ATOM 3314 N N . TRP A 1 207 ? 33.917 33.416 73.141 1.00 27.96 218 TRP A N 1
ATOM 3315 C CA . TRP A 1 207 ? 34.139 33.047 71.749 1.00 25.83 218 TRP A CA 1
ATOM 3316 C C . TRP A 1 207 ? 35.314 33.827 71.168 1.00 26.14 218 TRP A C 1
ATOM 3317 O O . TRP A 1 207 ? 36.132 33.276 70.436 1.00 24.11 218 TRP A O 1
ATOM 3338 N N . TRP A 1 208 ? 35.396 35.110 71.500 1.00 25.58 219 TRP A N 1
ATOM 3339 C CA . TRP A 1 208 ? 36.484 35.950 71.013 1.00 27.61 219 TRP A CA 1
ATOM 3340 C C . TRP A 1 208 ? 37.820 35.479 71.588 1.00 28.09 219 TRP A C 1
ATOM 3341 O O . TRP A 1 208 ? 38.840 35.494 70.899 1.00 23.82 219 TRP A O 1
ATOM 3362 N N . ALA A 1 209 ? 37.810 35.043 72.843 1.00 24.88 220 ALA A N 1
ATOM 3363 C CA . ALA A 1 209 ? 39.002 34.454 73.445 1.00 22.13 220 ALA A CA 1
ATOM 3364 C C . ALA A 1 209 ? 39.421 33.202 72.672 1.00 22.22 220 ALA A C 1
ATOM 3365 O O . ALA A 1 209 ? 40.605 32.978 72.425 1.00 27.48 220 ALA A O 1
ATOM 3372 N N . ILE A 1 210 ? 38.437 32.399 72.280 1.00 25.25 221 ILE A N 1
ATOM 3373 C CA . ILE A 1 210 ? 38.689 31.167 71.542 1.00 23.90 221 ILE A CA 1
ATOM 3374 C C . ILE A 1 210 ? 39.272 31.468 70.162 1.00 26.24 221 ILE A C 1
ATOM 3375 O O . ILE A 1 210 ? 40.233 30.830 69.733 1.00 24.49 221 ILE A O 1
ATOM 3391 N N . VAL A 1 211 ? 38.701 32.451 69.476 1.00 21.87 222 VAL A N 1
ATOM 3392 C CA . VAL A 1 211 ? 39.162 32.808 68.138 1.00 19.97 222 VAL A CA 1
ATOM 3393 C C . VAL A 1 211 ? 40.593 33.344 68.199 1.00 21.68 222 VAL A C 1
ATOM 3394 O O . VAL A 1 211 ? 41.406 33.057 67.322 1.00 27.05 222 VAL A O 1
ATOM 3407 N N . GLY A 1 212 ? 40.897 34.108 69.243 1.00 22.60 223 GLY A N 1
ATOM 3408 C CA . GLY A 1 212 ? 42.237 34.627 69.450 1.00 23.43 223 GLY A CA 1
ATOM 3409 C C . GLY A 1 212 ? 43.273 33.529 69.625 1.00 22.90 223 GLY A C 1
ATOM 3410 O O . GLY A 1 212 ? 44.338 33.573 69.013 1.00 21.13 223 GLY A O 1
ATOM 3414 N N . LEU A 1 213 ? 42.966 32.546 70.467 1.00 21.95 224 LEU A N 1
ATOM 3415 C CA . LEU A 1 213 ? 43.841 31.393 70.644 1.00 24.62 224 LEU A CA 1
ATOM 3416 C C . LEU A 1 213 ? 44.017 30.657 69.324 1.00 25.75 224 LEU A C 1
ATOM 3417 O O . LEU A 1 213 ? 45.123 30.251 68.967 1.00 24.26 224 LEU A O 1
ATOM 3433 N N . THR A 1 214 ? 42.913 30.484 68.604 1.00 23.91 225 THR A N 1
ATOM 3434 C CA . THR A 1 214 ? 42.928 29.735 67.353 1.00 19.51 225 THR A CA 1
ATOM 3435 C C . THR A 1 214 ? 43.785 30.448 66.312 1.00 20.93 225 THR A C 1
ATOM 3436 O O . THR A 1 214 ? 44.418 29.805 65.474 1.00 26.06 225 THR A O 1
ATOM 3447 N N . ASP A 1 215 ? 43.811 31.775 66.375 1.00 22.49 226 ASP A N 1
ATOM 3448 C CA . ASP A 1 215 ? 44.653 32.567 65.484 1.00 21.77 226 ASP A CA 1
ATOM 3449 C C . ASP A 1 215 ? 46.127 32.206 65.682 1.00 21.86 226 ASP A C 1
ATOM 3450 O O . ASP A 1 215 ? 46.862 32.011 64.713 1.00 23.28 226 ASP A O 1
ATOM 3459 N N . GLN A 1 216 ? 46.549 32.103 66.939 1.00 22.69 227 GLN A N 1
ATOM 3460 C CA . GLN A 1 216 ? 47.923 31.720 67.258 1.00 28.13 227 GLN A CA 1
ATOM 3461 C C . GLN A 1 216 ? 48.260 30.351 66.689 1.00 22.26 227 GLN A C 1
ATOM 3462 O O . GLN A 1 216 ? 49.355 30.123 66.182 1.00 23.25 227 GLN A O 1
ATOM 3476 N N . TRP A 1 217 ? 47.304 29.439 66.796 1.00 21.96 228 TRP A N 1
ATOM 3477 C CA . TRP A 1 217 ? 47.483 28.072 66.341 1.00 24.18 228 TRP A CA 1
ATOM 3478 C C . TRP A 1 217 ? 47.568 28.006 64.814 1.00 30.35 228 TRP A C 1
ATOM 3479 O O . TRP A 1 217 ? 48.448 27.346 64.262 1.00 27.04 228 TRP A O 1
ATOM 3500 N N . VAL A 1 218 ? 46.658 28.704 64.140 1.00 26.06 229 VAL A N 1
ATOM 3501 C CA . VAL A 1 218 ? 46.631 28.733 62.679 1.00 24.90 229 VAL A CA 1
ATOM 3502 C C . VAL A 1 218 ? 47.936 29.289 62.113 1.00 31.86 229 VAL A C 1
ATOM 3503 O O . VAL A 1 218 ? 48.397 28.854 61.060 1.00 28.03 229 VAL A O 1
ATOM 3516 N N . GLN A 1 219 ? 48.531 30.244 62.823 1.00 27.95 230 GLN A N 1
ATOM 3517 C CA . GLN A 1 219 ? 49.741 30.911 62.353 1.00 28.83 230 GLN A CA 1
ATOM 3518 C C . GLN A 1 219 ? 51.015 30.293 62.928 1.00 29.85 230 GLN A C 1
ATOM 3519 O O . GLN A 1 219 ? 52.103 30.848 62.770 1.00 31.67 230 GLN A O 1
ATOM 3533 N N . ASP A 1 220 ? 50.875 29.144 63.584 1.00 24.67 231 ASP A N 1
ATOM 3534 C CA . ASP A 1 220 ? 52.014 28.446 64.184 1.00 29.69 231 ASP A CA 1
ATOM 3535 C C . ASP A 1 220 ? 52.805 29.351 65.131 1.00 31.24 231 ASP A C 1
ATOM 3536 O O . ASP A 1 220 ? 54.025 29.229 65.242 1.00 31.73 231 ASP A O 1
ATOM 3545 N N . LYS A 1 221 ? 52.112 30.260 65.809 1.00 27.69 232 LYS A N 1
ATOM 3546 C CA . LYS A 1 221 ? 52.765 31.176 66.739 1.00 27.75 232 LYS A CA 1
ATOM 3547 C C . LYS A 1 221 ? 53.047 30.516 68.088 1.00 25.40 232 LYS A C 1
ATOM 3548 O O . LYS A 1 221 ? 53.924 30.957 68.831 1.00 26.49 232 LYS A O 1
ATOM 3567 N N . ILE A 1 222 ? 52.297 29.463 68.395 1.00 27.86 233 ILE A N 1
ATOM 3568 C CA . ILE A 1 222 ? 52.475 28.712 69.634 1.00 25.43 233 ILE A CA 1
ATOM 3569 C C . ILE A 1 222 ? 52.625 27.232 69.326 1.00 23.73 233 ILE A C 1
ATOM 3570 O O . ILE A 1 222 ? 52.236 26.768 68.255 1.00 23.52 233 ILE A O 1
ATOM 3586 N N . THR A 1 223 ? 53.191 26.492 70.272 1.00 24.23 234 THR A N 1
ATOM 3587 C CA . THR A 1 223 ? 53.378 25.059 70.103 1.00 27.30 234 THR A CA 1
ATOM 3588 C C . THR A 1 223 ? 52.051 24.323 70.169 1.00 28.24 234 THR A C 1
ATOM 3589 O O . THR A 1 223 ? 51.052 24.861 70.643 1.00 26.36 234 THR A O 1
ATOM 3600 N N . GLN A 1 224 ? 52.054 23.084 69.696 1.00 26.40 235 GLN A N 1
ATOM 3601 C CA . GLN A 1 224 ? 50.876 22.234 69.772 1.00 34.27 235 GLN A CA 1
ATOM 3602 C C . GLN A 1 224 ? 50.534 21.942 71.229 1.00 37.27 235 GLN A C 1
ATOM 3603 O O . GLN A 1 224 ? 49.361 21.870 71.598 1.00 31.22 235 GLN A O 1
ATOM 3617 N N . MET A 1 225 ? 51.561 21.790 72.059 1.00 32.27 236 MET A N 1
ATOM 3618 C CA . MET A 1 225 ? 51.355 21.523 73.477 1.00 30.87 236 MET A CA 1
ATOM 3619 C C . MET A 1 225 ? 50.699 22.707 74.182 1.00 28.99 236 MET A C 1
ATOM 3620 O O . MET A 1 225 ? 49.771 22.525 74.968 1.00 28.30 236 MET A O 1
ATOM 3634 N N . LYS A 1 226 ? 51.181 23.916 73.912 1.00 25.30 237 LYS A N 1
ATOM 3635 C CA . LYS A 1 226 ? 50.594 25.103 74.521 1.00 24.17 237 LYS A CA 1
ATOM 3636 C C . LYS A 1 226 ? 49.152 25.278 74.063 1.00 26.02 237 LYS A C 1
ATOM 3637 O O . LYS A 1 226 ? 48.279 25.607 74.864 1.00 28.53 237 LYS A O 1
ATOM 3656 N N . TYR A 1 227 ? 48.902 25.050 72.777 1.00 26.13 238 TYR A N 1
ATOM 3657 C CA . TYR A 1 227 ? 47.548 25.154 72.246 1.00 24.62 238 TYR A CA 1
ATOM 3658 C C . TYR A 1 227 ? 46.594 24.196 72.962 1.00 27.13 238 TYR A C 1
ATOM 3659 O O . TYR A 1 227 ? 45.532 24.605 73.425 1.00 25.51 238 TYR A O 1
ATOM 3677 N N . VAL A 1 228 ? 46.976 22.927 73.059 1.00 25.79 239 VAL A N 1
ATOM 3678 C CA . VAL A 1 228 ? 46.137 21.930 73.719 1.00 29.29 239 VAL A CA 1
ATOM 3679 C C . VAL A 1 228 ? 45.898 22.312 75.181 1.00 27.68 239 VAL A C 1
ATOM 3680 O O . VAL A 1 228 ? 44.787 22.174 75.693 1.00 29.25 239 VAL A O 1
ATOM 3693 N N . THR A 1 229 ? 46.937 22.809 75.842 1.00 25.66 240 THR A N 1
ATOM 3694 C CA . THR A 1 229 ? 46.823 23.242 77.228 1.00 27.32 240 THR A CA 1
ATOM 3695 C C . THR A 1 229 ? 45.799 24.367 77.354 1.00 31.07 240 THR A C 1
ATOM 3696 O O . THR A 1 229 ? 44.943 24.344 78.237 1.00 29.77 240 THR A O 1
ATOM 3707 N N . ASP A 1 230 ? 45.884 25.347 76.461 1.00 26.26 241 ASP A N 1
ATOM 3708 C CA . ASP A 1 230 ? 45.006 26.508 76.529 1.00 27.18 241 ASP A CA 1
ATOM 3709 C C . ASP A 1 230 ? 43.586 26.152 76.102 1.00 26.31 241 ASP A C 1
ATOM 3710 O O . ASP A 1 230 ? 42.626 26.749 76.586 1.00 26.63 241 ASP A O 1
ATOM 3719 N N . VAL A 1 231 ? 43.451 25.177 75.206 1.00 23.97 242 VAL A N 1
ATOM 3720 C CA . VAL A 1 231 ? 42.134 24.646 74.862 1.00 24.67 242 VAL A CA 1
ATOM 3721 C C . VAL A 1 231 ? 41.487 24.062 76.117 1.00 31.07 242 VAL A C 1
ATOM 3722 O O . VAL A 1 231 ? 40.292 24.237 76.349 1.00 26.63 242 VAL A O 1
ATOM 3735 N N . GLY A 1 232 ? 42.289 23.377 76.925 1.00 28.60 243 GLY A N 1
ATOM 3736 C CA . GLY A 1 232 ? 41.812 22.806 78.172 1.00 32.98 243 GLY A CA 1
ATOM 3737 C C . GLY A 1 232 ? 41.288 23.872 79.117 1.00 28.64 243 GLY A C 1
ATOM 3738 O O . GLY A 1 232 ? 40.240 23.701 79.739 1.00 31.88 243 GLY A O 1
ATOM 3742 N N . VAL A 1 233 ? 42.016 24.978 79.221 1.00 27.70 244 VAL A N 1
ATOM 3743 C CA . VAL A 1 233 ? 41.599 26.087 80.070 1.00 29.24 244 VAL A CA 1
ATOM 3744 C C . VAL A 1 233 ? 40.275 26.667 79.580 1.00 31.62 244 VAL A C 1
ATOM 3745 O O . VAL A 1 233 ? 39.368 26.923 80.373 1.00 28.16 244 VAL A O 1
ATOM 3758 N N . LEU A 1 234 ? 40.161 26.872 78.273 1.00 27.20 245 LEU A N 1
ATOM 3759 C CA . LEU A 1 234 ? 38.952 27.458 77.713 1.00 27.36 245 LEU A CA 1
ATOM 3760 C C . LEU A 1 234 ? 37.773 26.493 77.822 1.00 28.38 245 LEU A C 1
ATOM 3761 O O . LEU A 1 234 ? 36.627 26.924 77.914 1.00 30.35 245 LEU A O 1
ATOM 3777 N N . GLN A 1 235 ? 38.054 25.193 77.820 1.00 27.07 246 GLN A N 1
ATOM 3778 C CA . GLN A 1 235 ? 37.009 24.192 78.024 1.00 30.37 246 GLN A CA 1
ATOM 3779 C C . GLN A 1 235 ? 36.329 24.385 79.378 1.00 29.70 246 GLN A C 1
ATOM 3780 O O . GLN A 1 235 ? 35.117 24.208 79.499 1.00 32.07 246 GLN A O 1
ATOM 3794 N N . ARG A 1 236 ? 37.113 24.746 80.392 1.00 28.58 247 ARG A N 1
ATOM 3795 C CA . ARG A 1 236 ? 36.571 25.016 81.720 1.00 36.70 247 ARG A CA 1
ATOM 3796 C C . ARG A 1 236 ? 35.536 26.127 81.650 1.00 38.64 247 ARG A C 1
ATOM 3797 O O . ARG A 1 236 ? 34.457 26.026 82.232 1.00 31.60 247 ARG A O 1
ATOM 3818 N N . HIS A 1 237 ? 35.884 27.191 80.934 1.00 34.82 248 HIS A N 1
ATOM 3819 C CA . HIS A 1 237 ? 35.032 28.369 80.848 1.00 30.78 248 HIS A CA 1
ATOM 3820 C C . HIS A 1 237 ? 33.791 28.098 80.010 1.00 26.68 248 HIS A C 1
ATOM 3821 O O . HIS A 1 237 ? 32.720 28.629 80.295 1.00 33.82 248 HIS A O 1
ATOM 3835 N N . VAL A 1 238 ? 33.934 27.274 78.976 1.00 26.20 249 VAL A N 1
ATOM 3836 C CA . VAL A 1 238 ? 32.793 26.905 78.148 1.00 29.03 249 VAL A CA 1
ATOM 3837 C C . VAL A 1 238 ? 31.787 26.128 78.991 1.00 41.05 249 VAL A C 1
ATOM 3838 O O . VAL A 1 238 ? 30.582 26.354 78.895 1.00 37.24 249 VAL A O 1
ATOM 3851 N N A SER A 1 239 ? 32.289 25.220 79.823 0.47 39.89 250 SER A N 1
ATOM 3852 N N B SER A 1 239 ? 32.289 25.220 79.822 0.53 39.89 250 SER A N 1
ATOM 3853 C CA A SER A 1 239 ? 31.427 24.420 80.684 0.47 41.40 250 SER A CA 1
ATOM 3854 C CA B SER A 1 239 ? 31.427 24.419 80.682 0.53 41.39 250 SER A CA 1
ATOM 3855 C C A SER A 1 239 ? 30.776 25.299 81.746 0.47 43.74 250 SER A C 1
ATOM 3856 C C B SER A 1 239 ? 30.783 25.286 81.760 0.53 43.74 250 SER A C 1
ATOM 3857 O O A SER A 1 239 ? 29.604 25.122 82.077 0.47 46.49 250 SER A O 1
ATOM 3858 O O B SER A 1 239 ? 29.621 25.089 82.114 0.53 46.52 250 SER A O 1
ATOM 3873 N N . ARG A 1 240 ? 31.544 26.245 82.278 1.00 31.96 251 ARG A N 1
ATOM 3874 C CA . ARG A 1 240 ? 31.029 27.175 83.275 1.00 39.72 251 ARG A CA 1
ATOM 3875 C C . ARG A 1 240 ? 29.917 28.034 82.679 1.00 40.16 251 ARG A C 1
ATOM 3876 O O . ARG A 1 240 ? 28.922 28.323 83.343 1.00 45.52 251 ARG A O 1
ATOM 3898 N N . HIS A 1 241 ? 30.088 28.436 81.423 1.00 37.38 252 HIS A N 1
ATOM 3899 C CA . HIS A 1 241 ? 29.082 29.244 80.744 1.00 38.37 252 HIS A CA 1
ATOM 3900 C C . HIS A 1 241 ? 27.831 28.423 80.448 1.00 48.78 252 HIS A C 1
ATOM 3901 O O . HIS A 1 241 ? 26.717 28.938 80.514 1.00 45.74 252 HIS A O 1
ATOM 3916 N N . ASN A 1 242 ? 28.015 27.148 80.121 1.00 45.77 253 ASN A N 1
ATOM 3917 C CA . ASN A 1 242 ? 26.883 26.264 79.874 1.00 58.90 253 ASN A CA 1
ATOM 3918 C C . ASN A 1 242 ? 26.053 26.077 81.140 1.00 47.06 253 ASN A C 1
ATOM 3919 O O . ASN A 1 242 ? 24.824 26.080 81.093 1.00 49.70 253 ASN A O 1
ATOM 3930 N N A HIS A 1 243 ? 26.738 25.914 82.267 0.50 45.04 254 HIS A N 1
ATOM 3931 N N B HIS A 1 243 ? 26.729 25.919 82.272 0.50 45.03 254 HIS A N 1
ATOM 3932 C CA A HIS A 1 243 ? 26.080 25.786 83.560 0.50 52.69 254 HIS A CA 1
ATOM 3933 C CA B HIS A 1 243 ? 26.047 25.778 83.552 0.50 52.70 254 HIS A CA 1
ATOM 3934 C C A HIS A 1 243 ? 25.370 27.086 83.919 0.50 58.98 254 HIS A C 1
ATOM 3935 C C B HIS A 1 243 ? 25.380 27.091 83.951 0.50 58.97 254 HIS A C 1
ATOM 3936 O O A HIS A 1 243 ? 24.288 27.077 84.505 0.50 55.40 254 HIS A O 1
ATOM 3937 O O B HIS A 1 243 ? 24.335 27.095 84.602 0.50 55.41 254 HIS A O 1
ATOM 3964 N N . ARG A 1 244 ? 25.990 28.204 83.557 1.00 53.11 255 ARG A N 1
ATOM 3965 C CA . ARG A 1 244 ? 25.433 29.522 83.835 1.00 52.13 255 ARG A CA 1
ATOM 3966 C C . ARG A 1 244 ? 24.173 29.752 83.011 1.00 44.78 255 ARG A C 1
ATOM 3967 O O . ARG A 1 244 ? 23.218 30.370 83.479 1.00 50.32 255 ARG A O 1
ATOM 3989 N N . ASN A 1 245 ? 24.179 29.245 81.783 1.00 42.33 256 ASN A N 1
ATOM 3990 C CA . ASN A 1 245 ? 23.036 29.380 80.887 1.00 61.54 256 ASN A CA 1
ATOM 3991 C C . ASN A 1 245 ? 21.858 28.509 81.316 1.00 58.50 256 ASN A C 1
ATOM 3992 O O . ASN A 1 245 ? 20.772 28.603 80.744 1.00 71.97 256 ASN A O 1
ATOM 4003 N N . GLU A 1 246 ? 22.081 27.663 82.318 1.00 62.78 257 GLU A N 1
ATOM 4004 C CA . GLU A 1 246 ? 21.032 26.802 82.861 1.00 75.40 257 GLU A CA 1
ATOM 4005 C C . GLU A 1 246 ? 20.550 27.301 84.222 1.00 52.78 257 GLU A C 1
ATOM 4006 O O . GLU A 1 246 ? 19.550 26.814 84.751 1.00 66.87 257 GLU A O 1
ATOM 4018 N N . ASP A 1 247 ? 21.265 28.270 84.785 1.00 56.82 258 ASP A N 1
ATOM 4019 C CA . ASP A 1 247 ? 20.873 28.886 86.048 1.00 56.34 258 ASP A CA 1
ATOM 4020 C C . ASP A 1 247 ? 19.780 29.925 85.816 1.00 69.65 258 ASP A C 1
ATOM 4021 O O . ASP A 1 247 ? 20.000 30.933 85.143 1.00 49.73 258 ASP A O 1
ATOM 4030 N N . GLU A 1 248 ? 18.604 29.674 86.380 1.00 73.74 259 GLU A N 1
ATOM 4031 C CA . GLU A 1 248 ? 17.452 30.548 86.184 1.00 71.90 259 GLU A CA 1
ATOM 4032 C C . GLU A 1 248 ? 17.661 31.927 86.807 1.00 68.31 259 GLU A C 1
ATOM 4033 O O . GLU A 1 248 ? 17.071 32.910 86.359 1.00 61.70 259 GLU A O 1
ATOM 4045 N N . GLU A 1 249 ? 18.503 31.996 87.834 1.00 57.25 260 GLU A N 1
ATOM 4046 C CA . GLU A 1 249 ? 18.722 33.241 88.566 1.00 63.43 260 GLU A CA 1
ATOM 4047 C C . GLU A 1 249 ? 19.808 34.117 87.941 1.00 60.21 260 GLU A C 1
ATOM 4048 O O . GLU A 1 249 ? 19.977 35.272 88.329 1.00 60.50 260 GLU A O 1
ATOM 4060 N N . ASN A 1 250 ? 20.543 33.570 86.977 1.00 52.50 261 ASN A N 1
ATOM 4061 C CA . ASN A 1 250 ? 21.579 34.336 86.293 1.00 59.24 261 ASN A CA 1
ATOM 4062 C C . ASN A 1 250 ? 20.980 35.406 85.389 1.00 53.21 261 ASN A C 1
ATOM 4063 O O . ASN A 1 250 ? 19.977 35.170 84.717 1.00 45.32 261 ASN A O 1
ATOM 4074 N N . THR A 1 251 ? 21.605 36.579 85.379 1.00 45.88 262 THR A N 1
ATOM 4075 C CA . THR A 1 251 ? 21.136 37.703 84.574 1.00 57.98 262 THR A CA 1
ATOM 4076 C C . THR A 1 251 ? 22.164 38.109 83.522 1.00 50.13 262 THR A C 1
ATOM 4077 O O . THR A 1 251 ? 21.881 38.939 82.658 1.00 55.36 262 THR A O 1
ATOM 4088 N N . LEU A 1 252 ? 23.354 37.521 83.597 1.00 55.72 263 LEU A N 1
ATOM 4089 C CA . LEU A 1 252 ? 24.450 37.901 82.711 1.00 53.05 263 LEU A CA 1
ATOM 4090 C C . LEU A 1 252 ? 24.464 37.073 81.430 1.00 47.38 263 LEU A C 1
ATOM 4091 O O . LEU A 1 252 ? 24.515 35.844 81.472 1.00 49.14 263 LEU A O 1
ATOM 4107 N N . SER A 1 253 ? 24.419 37.767 80.296 1.00 55.18 264 SER A N 1
ATOM 4108 C CA . SER A 1 253 ? 24.526 37.140 78.981 1.00 60.20 264 SER A CA 1
ATOM 4109 C C . SER A 1 253 ? 23.530 35.995 78.804 1.00 62.32 264 SER A C 1
ATOM 4110 O O . SER A 1 253 ? 23.906 34.883 78.432 1.00 63.16 264 SER A O 1
ATOM 4118 N N . VAL A 1 254 ? 22.260 36.274 79.077 1.00 68.00 265 VAL A N 1
ATOM 4119 C CA . VAL A 1 254 ? 21.200 35.296 78.865 1.00 55.31 265 VAL A CA 1
ATOM 4120 C C . VAL A 1 254 ? 20.792 35.305 77.396 1.00 52.99 265 VAL A C 1
ATOM 4121 O O . VAL A 1 254 ? 20.020 36.161 76.965 1.00 56.85 265 VAL A O 1
ATOM 4134 N N . ASP A 1 255 ? 21.324 34.356 76.631 1.00 70.35 266 ASP A N 1
ATOM 4135 C CA . ASP A 1 255 ? 21.016 34.254 75.208 1.00 61.75 266 ASP A CA 1
ATOM 4136 C C . ASP A 1 255 ? 21.143 32.808 74.731 1.00 50.69 266 ASP A C 1
ATOM 4137 O O . ASP A 1 255 ? 21.469 31.917 75.515 1.00 65.69 266 ASP A O 1
ATOM 4146 N N A CYS A 1 256 ? 20.876 32.579 73.448 0.48 53.97 267 CYS A N 1
ATOM 4147 N N B CYS A 1 256 ? 20.896 32.596 73.441 0.52 53.92 267 CYS A N 1
ATOM 4148 C CA A CYS A 1 256 ? 20.883 31.228 72.891 0.48 62.00 267 CYS A CA 1
ATOM 4149 C CA B CYS A 1 256 ? 20.867 31.258 72.858 0.52 62.00 267 CYS A CA 1
ATOM 4150 C C A CYS A 1 256 ? 22.148 30.944 72.081 0.48 68.03 267 CYS A C 1
ATOM 4151 C C B CYS A 1 256 ? 22.204 30.853 72.241 0.52 68.02 267 CYS A C 1
ATOM 4152 O O A CYS A 1 256 ? 22.184 30.010 71.280 0.48 64.18 267 CYS A O 1
ATOM 4153 O O B CYS A 1 256 ? 22.340 29.747 71.720 0.52 63.78 267 CYS A O 1
ATOM 4168 N N . THR A 1 257 ? 23.185 31.748 72.295 1.00 82.63 268 THR A N 1
ATOM 4169 C CA . THR A 1 257 ? 24.479 31.503 71.663 1.00 84.11 268 THR A CA 1
ATOM 4170 C C . THR A 1 257 ? 25.221 30.395 72.402 1.00 65.95 268 THR A C 1
ATOM 4171 O O . THR A 1 257 ? 25.559 30.545 73.577 1.00 69.91 268 THR A O 1
ATOM 4183 N N . ARG A 1 258 ? 25.468 29.286 71.708 1.00 53.62 269 ARG A N 1
ATOM 4184 C CA . ARG A 1 258 ? 26.096 28.116 72.317 1.00 66.14 269 ARG A CA 1
ATOM 4185 C C . ARG A 1 258 ? 27.470 27.823 71.726 1.00 40.95 269 ARG A C 1
ATOM 4186 O O . ARG A 1 258 ? 27.610 27.596 70.523 1.00 34.71 269 ARG A O 1
ATOM 4207 N N . ILE A 1 259 ? 28.477 27.836 72.592 1.00 41.54 270 ILE A N 1
ATOM 4208 C CA . ILE A 1 259 ? 29.818 27.399 72.234 1.00 40.13 270 ILE A CA 1
ATOM 4209 C C . ILE A 1 259 ? 29.969 25.943 72.651 1.00 35.51 270 ILE A C 1
ATOM 4210 O O . ILE A 1 259 ? 29.560 25.561 73.747 1.00 37.19 270 ILE A O 1
ATOM 4226 N N . SER A 1 260 ? 30.549 25.132 71.773 1.00 31.88 271 SER A N 1
ATOM 4227 C CA . SER A 1 260 ? 30.767 23.723 72.068 1.00 33.56 271 SER A CA 1
ATOM 4228 C C . SER A 1 260 ? 32.184 23.307 71.702 1.00 31.66 271 SER A C 1
ATOM 4229 O O . SER A 1 260 ? 32.697 23.672 70.644 1.00 33.31 271 SER A O 1
ATOM 4237 N N . PHE A 1 261 ? 32.818 22.558 72.597 1.00 33.13 272 PHE A N 1
ATOM 4238 C CA . PHE A 1 261 ? 34.094 21.932 72.293 1.00 32.59 272 PHE A CA 1
ATOM 4239 C C . PHE A 1 261 ? 33.884 20.901 71.194 1.00 31.83 272 PHE A C 1
ATOM 4240 O O . PHE A 1 261 ? 32.876 20.197 71.183 1.00 34.21 272 PHE A O 1
ATOM 4257 N N . GLU A 1 262 ? 34.838 20.823 70.272 1.00 31.51 273 GLU A N 1
ATOM 4258 C CA . GLU A 1 262 ? 34.728 19.938 69.121 1.00 36.83 273 GLU A CA 1
ATOM 4259 C C . GLU A 1 262 ? 36.037 19.207 68.875 1.00 37.39 273 GLU A C 1
ATOM 4260 O O . GLU A 1 262 ? 37.099 19.827 68.812 1.00 35.51 273 GLU A O 1
ATOM 4272 N N . TYR A 1 263 ? 35.955 17.887 68.748 1.00 35.91 274 TYR A N 1
ATOM 4273 C CA . TYR A 1 263 ? 37.066 17.098 68.239 1.00 33.78 274 TYR A CA 1
ATOM 4274 C C . TYR A 1 263 ? 36.787 16.891 66.757 1.00 39.92 274 TYR A C 1
ATOM 4275 O O . TYR A 1 263 ? 36.233 15.871 66.348 1.00 34.77 274 TYR A O 1
ATOM 4293 N N . ASP A 1 264 ? 37.164 17.890 65.965 1.00 35.21 275 ASP A N 1
ATOM 4294 C CA . ASP A 1 264 ? 36.703 18.013 64.587 1.00 33.48 275 ASP A CA 1
ATOM 4295 C C . ASP A 1 264 ? 37.807 17.695 63.574 1.00 33.16 275 ASP A C 1
ATOM 4296 O O . ASP A 1 264 ? 38.913 17.314 63.950 1.00 47.11 275 ASP A O 1
ATOM 4305 N N . LEU A 1 265 ? 37.495 17.864 62.292 1.00 35.83 276 LEU A N 1
ATOM 4306 C CA . LEU A 1 265 ? 38.420 17.542 61.209 1.00 43.77 276 LEU A CA 1
ATOM 4307 C C . LEU A 1 265 ? 39.437 18.646 60.939 1.00 43.70 276 LEU A C 1
ATOM 4308 O O . LEU A 1 265 ? 39.123 19.833 61.023 1.00 41.00 276 LEU A O 1
ATOM 4324 N N . ARG A 1 266 ? 40.655 18.238 60.598 1.00 40.26 277 ARG A N 1
ATOM 4325 C CA . ARG A 1 266 ? 41.694 19.171 60.185 1.00 42.65 277 ARG A CA 1
ATOM 4326 C C . ARG A 1 266 ? 41.496 19.528 58.713 1.00 54.79 277 ARG A C 1
ATOM 4327 O O . ARG A 1 266 ? 42.314 19.176 57.865 1.00 54.40 277 ARG A O 1
ATOM 4348 N N . LEU A 1 267 ? 40.390 20.207 58.418 1.00 34.42 278 LEU A N 1
ATOM 4349 C CA . LEU A 1 267 ? 40.064 20.631 57.058 1.00 33.42 278 LEU A CA 1
ATOM 4350 C C . LEU A 1 267 ? 39.513 22.051 57.094 1.00 37.76 278 LEU A C 1
ATOM 4351 O O . LEU A 1 267 ? 38.544 22.329 57.801 1.00 32.07 278 LEU A O 1
ATOM 4367 N N A VAL A 1 268 ? 40.121 22.940 56.316 0.46 28.82 279 VAL A N 1
ATOM 4368 N N B VAL A 1 268 ? 40.137 22.949 56.336 0.54 28.80 279 VAL A N 1
ATOM 4369 C CA A VAL A 1 268 ? 39.806 24.363 56.378 0.46 27.95 279 VAL A CA 1
ATOM 4370 C CA B VAL A 1 268 ? 39.783 24.363 56.400 0.54 27.92 279 VAL A CA 1
ATOM 4371 C C A VAL A 1 268 ? 38.493 24.693 55.663 0.46 27.42 279 VAL A C 1
ATOM 4372 C C B VAL A 1 268 ? 38.461 24.637 55.694 0.54 27.37 279 VAL A C 1
ATOM 4373 O O A VAL A 1 268 ? 38.274 24.275 54.526 0.46 28.98 279 VAL A O 1
ATOM 4374 O O B VAL A 1 268 ? 38.200 24.121 54.607 0.54 28.79 279 VAL A O 1
ATOM 4399 N N . LEU A 1 269 ? 37.627 25.442 56.344 1.00 24.76 280 LEU A N 1
ATOM 4400 C CA . LEU A 1 269 ? 36.353 25.902 55.777 1.00 34.97 280 LEU A CA 1
ATOM 4401 C C . LEU A 1 269 ? 35.454 24.795 55.220 1.00 37.14 280 LEU A C 1
ATOM 4402 O O . LEU A 1 269 ? 34.560 25.078 54.423 1.00 30.14 280 LEU A O 1
ATOM 4419 N N . TYR A 1 270 ? 35.664 23.550 55.640 1.00 32.70 281 TYR A N 1
ATOM 4420 C CA . TYR A 1 270 ? 34.996 22.421 54.990 1.00 41.10 281 TYR A CA 1
ATOM 4421 C C . TYR A 1 270 ? 33.474 22.524 55.084 1.00 36.57 281 TYR A C 1
ATOM 4422 O O . TYR A 1 270 ? 32.760 21.951 54.266 1.00 42.91 281 TYR A O 1
ATOM 4440 N N . GLN A 1 271 ? 32.980 23.269 56.067 1.00 33.04 282 GLN A N 1
ATOM 4441 C CA . GLN A 1 271 ? 31.540 23.427 56.245 1.00 43.94 282 GLN A CA 1
ATOM 4442 C C . GLN A 1 271 ? 30.944 24.491 55.324 1.00 43.20 282 GLN A C 1
ATOM 4443 O O . GLN A 1 271 ? 29.729 24.679 55.304 1.00 45.45 282 GLN A O 1
ATOM 4457 N N . HIS A 1 272 ? 31.794 25.170 54.556 1.00 39.00 283 HIS A N 1
ATOM 4458 C CA . HIS A 1 272 ? 31.357 26.301 53.738 1.00 39.24 283 HIS A CA 1
ATOM 4459 C C . HIS A 1 272 ? 31.699 26.135 52.259 1.00 32.17 283 HIS A C 1
ATOM 4460 O O . HIS A 1 272 ? 31.499 27.051 51.461 1.00 40.44 283 HIS A O 1
ATOM 4474 N N . TRP A 1 273 ? 32.221 24.967 51.901 1.00 36.20 284 TRP A N 1
ATOM 4475 C CA . TRP A 1 273 ? 32.338 24.571 50.502 1.00 42.76 284 TRP A CA 1
ATOM 4476 C C . TRP A 1 273 ? 32.500 23.058 50.421 1.00 32.37 284 TRP A C 1
ATOM 4477 O O . TRP A 1 273 ? 32.314 22.357 51.415 1.00 55.41 284 TRP A O 1
ATOM 4498 N N . SER A 1 274 ? 32.831 22.556 49.238 1.00 42.64 285 SER A N 1
ATOM 4499 C CA . SER A 1 274 ? 32.879 21.118 49.011 1.00 43.01 285 SER A CA 1
ATOM 4500 C C . SER A 1 274 ? 33.997 20.450 49.796 1.00 48.06 285 SER A C 1
ATOM 4501 O O . SER A 1 274 ? 34.989 21.086 50.155 1.00 42.63 285 SER A O 1
ATOM 4509 N N . LEU A 1 275 ? 33.822 19.160 50.063 1.00 37.69 286 LEU A N 1
ATOM 4510 C CA . LEU A 1 275 ? 34.857 18.361 50.698 1.00 41.47 286 LEU A CA 1
ATOM 4511 C C . LEU A 1 275 ? 36.096 18.313 49.811 1.00 43.83 286 LEU A C 1
ATOM 4512 O O . LEU A 1 275 ? 37.224 18.291 50.304 1.00 39.17 286 LEU A O 1
ATOM 4528 N N . HIS A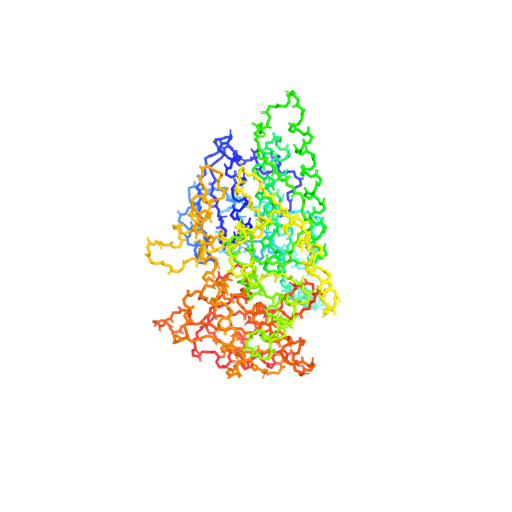 1 276 ? 35.878 18.297 48.500 1.00 34.61 287 HIS A N 1
ATOM 4529 C CA . HIS A 1 276 ? 36.976 18.275 47.543 1.00 40.12 287 HIS A CA 1
ATOM 4530 C C . HIS A 1 276 ? 37.829 19.537 47.653 1.00 33.72 287 HIS A C 1
ATOM 4531 O O . HIS A 1 276 ? 39.055 19.463 47.719 1.00 36.36 287 HIS A O 1
ATOM 4545 N N . ASP A 1 277 ? 37.169 20.692 47.668 1.00 28.17 288 ASP A N 1
ATOM 4546 C CA . ASP A 1 277 ? 37.860 21.972 47.769 1.00 33.56 288 ASP A CA 1
ATOM 4547 C C . ASP A 1 277 ? 38.639 22.085 49.076 1.00 33.89 288 ASP A C 1
ATOM 4548 O O . ASP A 1 277 ? 39.776 22.553 49.091 1.00 3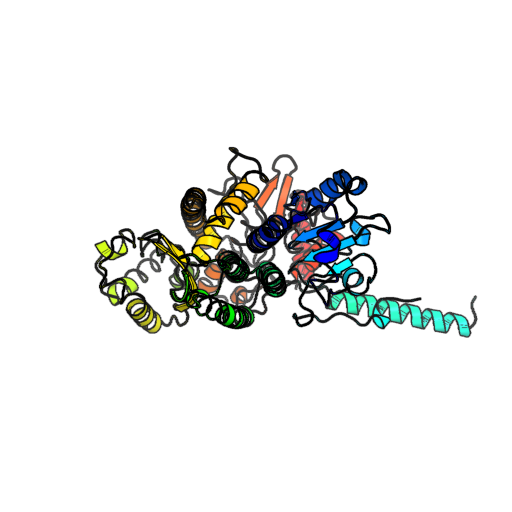1.45 288 ASP A O 1
ATOM 4557 N N A SER A 1 278 ? 38.021 21.654 50.169 0.67 29.32 289 SER A N 1
ATOM 4558 N N B SER A 1 278 ? 38.020 21.658 50.172 0.33 29.55 289 SER A N 1
ATOM 4559 C CA A SER A 1 278 ? 38.657 21.728 51.475 0.67 34.61 289 SER A CA 1
ATOM 4560 C CA B SER A 1 278 ? 38.658 21.728 51.482 0.33 34.55 289 SER A CA 1
ATOM 4561 C C A SER A 1 278 ? 39.890 20.831 51.519 0.67 34.26 289 SER A C 1
ATOM 4562 C C B SER A 1 278 ? 39.886 20.825 51.531 0.33 34.18 289 SER A C 1
ATOM 4563 O O A SER A 1 278 ? 40.931 21.217 52.049 0.67 35.55 289 SER A O 1
ATOM 4564 O O B SER A 1 278 ? 40.921 21.202 52.081 0.33 35.45 289 SER A O 1
ATOM 4579 N N . LEU A 1 279 ? 39.768 19.635 50.952 1.00 28.84 290 LEU A N 1
ATOM 4580 C CA . LEU A 1 279 ? 40.886 18.704 50.888 1.00 29.71 290 LEU A CA 1
ATOM 4581 C C . LEU A 1 279 ? 42.037 19.285 50.072 1.00 29.75 290 LEU A C 1
ATOM 4582 O O . LEU A 1 279 ? 43.203 19.119 50.423 1.00 29.78 290 LEU A O 1
ATOM 4599 N N . CYS A 1 280 ? 41.701 19.971 48.984 1.00 26.01 291 CYS A N 1
ATOM 4600 C CA . CYS A 1 280 ? 42.712 20.507 48.080 1.00 32.83 291 CYS A CA 1
ATOM 4601 C C . CYS A 1 280 ? 43.382 21.768 48.616 1.00 29.36 291 CYS A C 1
ATOM 4602 O O . CYS A 1 280 ? 44.489 22.107 48.198 1.00 31.34 291 CYS A O 1
ATOM 4610 N N . ASN A 1 281 ? 42.717 22.456 49.540 1.00 27.17 292 ASN A N 1
ATOM 4611 C CA . ASN A 1 281 ? 43.197 23.750 50.017 1.00 31.96 292 ASN A CA 1
ATOM 4612 C C . ASN A 1 281 ? 43.554 23.770 51.501 1.00 30.10 292 ASN A C 1
ATOM 4613 O O . ASN A 1 281 ? 43.839 24.828 52.061 1.00 30.37 292 ASN A O 1
ATOM 4624 N N . THR A 1 282 ? 43.543 22.599 52.130 1.00 28.20 293 THR A N 1
ATOM 4625 C CA . THR A 1 282 ? 44.073 22.444 53.479 1.00 25.62 293 THR A CA 1
ATOM 4626 C C . THR A 1 282 ? 45.538 22.043 53.371 1.00 29.20 293 THR A C 1
ATOM 4627 O O . THR A 1 282 ? 45.869 21.075 52.689 1.00 26.17 293 THR A O 1
ATOM 4638 N N . SER A 1 283 ? 46.412 22.793 54.033 1.00 24.80 294 SER A N 1
ATOM 4639 C CA . SER A 1 283 ? 47.846 22.535 53.966 1.00 28.76 294 SER A CA 1
ATOM 4640 C C . SER A 1 283 ? 48.185 21.098 54.340 1.00 29.10 294 SER A C 1
ATOM 4641 O O . SER A 1 283 ? 48.998 20.452 53.680 1.00 28.44 294 SER A O 1
ATOM 4649 N N . TYR A 1 284 ? 47.554 20.608 55.402 1.00 26.41 295 TYR A N 1
ATOM 4650 C CA . TYR A 1 284 ? 47.819 19.268 55.911 1.00 23.74 295 TYR A CA 1
ATOM 4651 C C . TYR A 1 284 ? 47.699 18.204 54.820 1.00 25.22 295 TYR A C 1
ATOM 4652 O O . TYR A 1 284 ? 48.607 17.395 54.637 1.00 27.54 295 TYR A O 1
ATOM 4670 N N . THR A 1 285 ? 46.591 18.224 54.085 1.00 23.09 296 THR A N 1
ATOM 4671 C CA . THR A 1 285 ? 46.340 17.226 53.051 1.00 26.85 296 THR A CA 1
ATOM 4672 C C . THR A 1 285 ? 46.989 17.593 51.717 1.00 27.10 296 THR A C 1
ATOM 4673 O O . THR A 1 285 ? 47.470 16.720 50.996 1.00 28.00 296 THR A O 1
ATOM 4684 N N . ALA A 1 286 ? 47.002 18.880 51.387 1.00 27.86 297 ALA A N 1
ATOM 4685 C CA . ALA A 1 286 ? 47.597 19.332 50.132 1.00 26.69 297 ALA A CA 1
ATOM 4686 C C . ALA A 1 286 ? 49.083 18.997 50.078 1.00 26.65 297 ALA A C 1
ATOM 4687 O O . ALA A 1 286 ? 49.605 18.610 49.032 1.00 27.31 297 ALA A O 1
ATOM 4694 N N . ALA A 1 287 ? 49.761 19.145 51.210 1.00 23.56 298 ALA A N 1
ATOM 4695 C CA . ALA A 1 287 ? 51.185 18.846 51.291 1.00 24.48 298 ALA A CA 1
ATOM 4696 C C . ALA A 1 287 ? 51.445 17.341 51.261 1.00 29.22 298 ALA A C 1
ATOM 4697 O O . ALA A 1 287 ? 52.335 16.867 50.555 1.00 27.85 298 ALA A O 1
ATOM 4704 N N . ARG A 1 288 ? 50.664 16.592 52.032 1.00 24.95 299 ARG A N 1
ATOM 4705 C CA . ARG A 1 288 ? 50.908 15.162 52.196 1.00 31.00 299 ARG A CA 1
ATOM 4706 C C . ARG A 1 288 ? 50.472 14.353 50.977 1.00 30.27 299 ARG A C 1
ATOM 4707 O O . ARG A 1 288 ? 51.036 13.294 50.701 1.00 28.71 299 ARG A O 1
ATOM 4728 N N . PHE A 1 289 ? 49.482 14.853 50.243 1.00 28.50 300 PHE A N 1
ATOM 4729 C CA . PHE A 1 289 ? 49.090 14.228 48.984 1.00 28.18 300 PHE A CA 1
ATOM 4730 C C . PHE A 1 289 ? 49.843 14.823 47.793 1.00 29.19 300 PHE A C 1
ATOM 4731 O O . PHE A 1 289 ? 49.662 14.370 46.668 1.00 29.58 300 PHE A O 1
ATOM 4748 N N . LYS A 1 290 ? 50.691 15.821 48.039 1.00 26.82 301 LYS A N 1
ATOM 4749 C CA . LYS A 1 290 ? 51.479 16.449 46.973 1.00 27.33 301 LYS A CA 1
ATOM 4750 C C . LYS A 1 290 ? 50.599 16.876 45.801 1.00 21.25 301 LYS A C 1
ATOM 4751 O O . LYS A 1 290 ? 50.844 16.490 44.655 1.00 27.45 301 LYS A O 1
ATOM 4770 N N . LEU A 1 291 ? 49.571 17.665 46.089 1.00 19.93 302 LEU A N 1
ATOM 4771 C CA . LEU A 1 291 ? 48.522 17.929 45.111 1.00 22.07 302 LEU A CA 1
ATOM 4772 C C . LEU A 1 291 ? 48.953 18.866 43.984 1.00 28.42 302 LEU A C 1
ATOM 4773 O O . LEU A 1 291 ? 48.165 19.159 43.088 1.00 33.96 302 LEU A O 1
ATOM 4789 N N . TRP A 1 292 ? 50.197 19.333 44.025 1.00 27.82 303 TRP A N 1
ATOM 4790 C CA . TRP A 1 292 ? 50.770 20.077 42.906 1.00 28.45 303 TRP A CA 1
ATOM 4791 C C . TRP A 1 292 ? 51.157 19.141 41.761 1.00 30.56 303 TRP A C 1
ATOM 4792 O O . TRP A 1 292 ? 51.530 19.598 40.682 1.00 28.32 303 TRP A O 1
ATOM 4813 N N . SER A 1 293 ? 51.080 17.835 42.013 1.00 23.51 304 SER A N 1
ATOM 4814 C CA . SER A 1 293 ? 51.425 16.823 41.019 1.00 23.74 304 SER A CA 1
ATOM 4815 C C . SER A 1 293 ? 50.198 16.005 40.641 1.00 30.17 304 SER A C 1
ATOM 4816 O O . SER A 1 293 ? 49.295 15.812 41.455 1.00 30.03 304 SER A O 1
ATOM 4824 N N . VAL A 1 294 ? 50.174 15.527 39.401 1.00 28.15 305 VAL A N 1
ATOM 4825 C CA . VAL A 1 294 ? 49.098 14.667 38.925 1.00 28.66 305 VAL A CA 1
ATOM 4826 C C . VAL A 1 294 ? 49.085 13.369 39.724 1.00 25.95 305 VAL A C 1
ATOM 4827 O O . VAL A 1 294 ? 48.024 12.858 40.085 1.00 29.90 305 VAL A O 1
ATOM 4840 N N . HIS A 1 295 ? 50.275 12.843 39.993 1.00 27.18 306 HIS A N 1
ATOM 4841 C CA . HIS A 1 295 ? 50.420 11.627 40.782 1.00 32.34 306 HIS A CA 1
ATOM 4842 C C . HIS A 1 295 ? 49.745 11.820 42.135 1.00 36.84 306 HIS A C 1
ATOM 4843 O O . HIS A 1 295 ? 49.026 10.946 42.619 1.00 31.69 306 HIS A O 1
ATOM 4857 N N . GLY A 1 296 ? 49.967 12.988 42.725 1.00 32.46 307 GLY A N 1
ATOM 4858 C CA . GLY A 1 296 ? 49.365 13.334 43.998 1.00 27.25 307 GLY A CA 1
ATOM 4859 C C . GLY A 1 296 ? 47.854 13.394 43.918 1.00 32.51 307 GLY A C 1
ATOM 4860 O O . GLY A 1 296 ? 47.153 12.843 44.769 1.00 33.37 307 GLY A O 1
ATOM 4864 N N . GLN A 1 297 ? 47.357 14.079 42.894 1.00 29.22 308 GLN A N 1
ATOM 4865 C CA A GLN A 1 297 ? 45.922 14.189 42.671 0.48 33.34 308 GLN A CA 1
ATOM 4866 C CA B GLN A 1 297 ? 45.921 14.187 42.656 0.52 33.35 308 GLN A CA 1
ATOM 4867 C C . GLN A 1 297 ? 45.301 12.804 42.508 1.00 42.95 308 GLN A C 1
ATOM 4868 O O . GLN A 1 297 ? 44.169 12.567 42.934 1.00 34.43 308 GLN A O 1
ATOM 4895 N N . LYS A 1 298 ? 46.053 11.895 41.899 1.00 34.82 309 LYS A N 1
ATOM 4896 C CA . LYS A 1 298 ? 45.594 10.528 41.700 1.00 38.73 309 LYS A CA 1
ATOM 4897 C C . LYS A 1 298 ? 45.463 9.822 43.047 1.00 41.30 309 LYS A C 1
ATOM 4898 O O . LYS A 1 298 ? 44.479 9.132 43.303 1.00 35.35 309 LYS A O 1
ATOM 4917 N N . ARG A 1 299 ? 46.458 10.008 43.909 1.00 39.29 310 ARG A N 1
ATOM 4918 C CA . ARG A 1 299 ? 46.455 9.377 45.223 1.00 37.89 310 ARG A CA 1
ATOM 4919 C C . ARG A 1 299 ? 45.290 9.881 46.071 1.00 38.90 310 ARG A C 1
ATOM 4920 O O . ARG A 1 299 ? 44.760 9.149 46.907 1.00 43.89 310 ARG A O 1
ATOM 4941 N N . LEU A 1 300 ? 44.890 11.130 45.853 1.00 35.03 311 LEU A N 1
ATOM 4942 C CA . LEU A 1 300 ? 43.758 11.697 46.575 1.00 39.65 311 LEU A CA 1
ATOM 4943 C C . LEU A 1 300 ? 42.460 11.026 46.137 1.00 39.52 311 LEU A C 1
ATOM 4944 O O . LEU A 1 300 ? 41.570 10.787 46.951 1.00 38.34 311 LEU A O 1
ATOM 4960 N N A GLN A 1 301 ? 42.355 10.723 44.848 0.54 39.28 312 GLN A N 1
ATOM 4961 N N B GLN A 1 301 ? 42.360 10.732 44.845 0.46 39.33 312 GLN A N 1
ATOM 4962 C CA A GLN A 1 301 ? 41.178 10.041 44.325 0.54 48.55 312 GLN A CA 1
ATOM 4963 C CA B GLN A 1 301 ? 41.195 10.040 44.307 0.46 48.50 312 GLN A CA 1
ATOM 4964 C C A GLN A 1 301 ? 41.084 8.631 44.898 0.54 39.16 312 GLN A C 1
ATOM 4965 C C B GLN A 1 301 ? 41.088 8.642 44.906 0.46 39.24 312 GLN A C 1
ATOM 4966 O O A GLN A 1 301 ? 39.991 8.118 45.129 0.54 45.84 312 GLN A O 1
ATOM 4967 O O B GLN A 1 301 ? 39.991 8.148 45.161 0.46 45.79 312 GLN A O 1
ATOM 4994 N N . GLU A 1 302 ? 42.237 8.014 45.137 1.00 41.48 313 GLU A N 1
ATOM 4995 C CA . GLU A 1 302 ? 42.277 6.696 45.754 1.00 42.76 313 GLU A CA 1
ATOM 4996 C C . GLU A 1 302 ? 41.829 6.791 47.208 1.00 55.06 313 GLU A C 1
ATOM 4997 O O . GLU A 1 302 ? 41.199 5.874 47.735 1.00 50.04 313 GLU A O 1
ATOM 5010 N N . PHE A 1 303 ? 42.155 7.910 47.848 1.00 49.78 314 PHE A N 1
ATOM 5011 C CA . PHE A 1 303 ? 41.753 8.155 49.228 1.00 43.51 314 PHE A CA 1
ATOM 5012 C C . PHE A 1 303 ? 40.244 8.349 49.314 1.00 39.34 314 PHE A C 1
ATOM 5013 O O . PHE A 1 303 ? 39.594 7.838 50.226 1.00 44.43 314 PHE A O 1
ATOM 5030 N N . LEU A 1 304 ? 39.689 9.085 48.356 1.00 40.56 315 LEU A N 1
ATOM 5031 C CA . LEU A 1 304 ? 38.251 9.314 48.307 1.00 44.94 315 LEU A CA 1
ATOM 5032 C C . LEU A 1 304 ? 37.506 8.033 47.945 1.00 54.73 315 LEU A C 1
ATOM 5033 O O . LEU A 1 304 ? 36.368 7.827 48.366 1.00 52.19 315 LEU A O 1
ATOM 5049 N N . ALA A 1 305 ? 38.152 7.178 47.161 1.00 48.79 316 ALA A N 1
ATOM 5050 C CA . ALA A 1 305 ? 37.563 5.900 46.781 1.00 55.13 316 ALA A CA 1
ATOM 5051 C C . ALA A 1 305 ? 37.533 4.949 47.974 1.00 51.35 316 ALA A C 1
ATOM 5052 O O . ALA A 1 305 ? 36.615 4.141 48.112 1.00 61.02 316 ALA A O 1
ATOM 5059 N N . ASP A 1 306 ? 38.541 5.055 48.835 1.00 49.15 317 ASP A N 1
ATOM 5060 C CA . ASP A 1 306 ? 38.630 4.220 50.027 1.00 50.45 317 ASP A CA 1
ATOM 5061 C C . ASP A 1 306 ? 37.579 4.628 51.056 1.00 55.79 317 ASP A C 1
ATOM 5062 O O . ASP A 1 306 ? 37.215 3.841 51.930 1.00 53.00 317 ASP A O 1
ATOM 5071 N N . MET A 1 307 ? 37.097 5.862 50.949 1.00 58.93 318 MET A N 1
ATOM 5072 C CA . MET A 1 307 ? 36.020 6.341 51.809 1.00 68.67 318 MET A CA 1
ATOM 5073 C C . MET A 1 307 ? 34.677 5.822 51.313 1.00 67.52 318 MET A C 1
ATOM 5074 O O . MET A 1 307 ? 33.740 5.648 52.092 1.00 78.31 318 MET A O 1
ATOM 5088 N N . GLY A 1 308 ? 34.591 5.579 50.009 1.00 61.47 319 GLY A N 1
ATOM 5089 C CA . GLY A 1 308 ? 33.380 5.052 49.408 1.00 76.02 319 GLY A CA 1
ATOM 5090 C C . GLY A 1 308 ? 32.279 6.088 49.327 1.00 72.75 319 GLY A C 1
ATOM 5091 O O . GLY A 1 308 ? 31.105 5.747 49.185 1.00 89.02 319 GLY A O 1
ATOM 5095 N N . LEU A 1 309 ? 32.658 7.358 49.418 1.00 78.47 320 LEU A N 1
ATOM 5096 C CA . LEU A 1 309 ? 31.693 8.447 49.368 1.00 72.46 320 LEU A CA 1
ATOM 5097 C C . LEU A 1 309 ? 31.332 8.755 47.911 1.00 71.65 320 LEU A C 1
ATOM 5098 O O . LEU A 1 309 ? 32.223 8.841 47.066 1.00 77.83 320 LEU A O 1
ATOM 5114 N N . PRO A 1 310 ? 30.027 8.911 47.606 1.00 77.54 321 PRO A N 1
ATOM 5115 C CA . PRO A 1 310 ? 29.621 9.193 46.220 1.00 73.22 321 PRO A CA 1
ATOM 5116 C C . PRO A 1 310 ? 30.272 10.448 45.642 1.00 84.62 321 PRO A C 1
ATOM 5117 O O . PRO A 1 310 ? 30.548 11.389 46.384 1.00 86.49 321 PRO A O 1
ATOM 5128 N N . LEU A 1 311 ? 30.500 10.457 44.332 1.00 89.22 322 LEU A N 1
ATOM 5129 C CA . LEU A 1 311 ? 31.172 11.572 43.667 1.00 95.30 322 LEU A CA 1
ATOM 5130 C C . LEU A 1 311 ? 30.438 12.894 43.868 1.00 91.57 322 LEU A C 1
ATOM 5131 O O . LEU A 1 311 ? 31.062 13.923 44.130 1.00 88.70 322 LEU A O 1
ATOM 5147 N N . LYS A 1 312 ? 29.116 12.863 43.739 1.00 84.83 323 LYS A N 1
ATOM 5148 C CA . LYS A 1 312 ? 28.308 14.071 43.865 1.00 83.42 323 LYS A CA 1
ATOM 5149 C C . LYS A 1 312 ? 28.408 14.664 45.267 1.00 74.99 323 LYS A C 1
ATOM 5150 O O . LYS A 1 312 ? 28.411 15.882 45.434 1.00 76.90 323 LYS A O 1
ATOM 5169 N N . GLN A 1 313 ? 28.496 13.795 46.269 1.00 75.66 324 GLN A N 1
ATOM 5170 C CA . GLN A 1 313 ? 28.543 14.228 47.661 1.00 84.76 324 GLN A CA 1
ATOM 5171 C C . GLN A 1 313 ? 29.866 14.914 48.001 1.00 82.73 324 GLN A C 1
ATOM 5172 O O . GLN A 1 313 ? 29.931 15.729 48.922 1.00 74.25 324 GLN A O 1
ATOM 5186 N N . VAL A 1 314 ? 30.915 14.586 47.252 1.00 71.82 325 VAL A N 1
ATOM 5187 C CA . VAL A 1 314 ? 32.250 15.116 47.516 1.00 66.19 325 VAL A CA 1
ATOM 5188 C C . VAL A 1 314 ? 32.472 16.456 46.818 1.00 70.60 325 VAL A C 1
ATOM 5189 O O . VAL A 1 314 ? 33.147 17.336 47.354 1.00 48.25 325 VAL A O 1
ATOM 5202 N N . LYS A 1 315 ? 31.897 16.610 45.629 1.00 66.04 326 LYS A N 1
ATOM 5203 C CA . LYS A 1 315 ? 32.147 17.788 44.804 1.00 66.47 326 LYS A CA 1
ATOM 5204 C C . LYS A 1 315 ? 31.118 18.895 45.029 1.00 56.48 326 LYS A C 1
ATOM 5205 O O . LYS A 1 315 ? 31.358 20.047 44.668 1.00 60.67 326 LYS A O 1
ATOM 5224 N N . GLN A 1 316 ? 29.978 18.551 45.620 1.00 62.79 327 GLN A N 1
ATOM 5225 C CA . GLN A 1 316 ? 28.956 19.548 45.923 1.00 63.21 327 GLN A CA 1
ATOM 5226 C C . GLN A 1 316 ? 29.243 20.184 47.278 1.00 62.53 327 GLN A C 1
ATOM 5227 O O . GLN A 1 316 ? 30.070 19.685 48.042 1.00 56.79 327 GLN A O 1
ATOM 5241 N N . LYS A 1 317 ? 28.556 21.282 47.573 1.00 55.51 328 LYS A N 1
ATOM 5242 C CA . LYS A 1 317 ? 28.757 21.989 48.831 1.00 58.06 328 LYS A CA 1
ATOM 5243 C C . LYS A 1 317 ? 28.406 21.100 50.020 1.00 64.58 328 LYS A C 1
ATOM 5244 O O . LYS A 1 317 ? 27.470 20.302 49.960 1.00 60.22 328 LYS A O 1
ATOM 5263 N N . PHE A 1 318 ? 29.174 21.246 51.095 1.00 51.79 329 PHE A N 1
ATOM 5264 C CA . PHE A 1 318 ? 29.044 20.392 52.270 1.00 56.59 329 PHE A CA 1
ATOM 5265 C C . PHE A 1 318 ? 27.658 20.472 52.900 1.00 63.09 329 PHE A C 1
ATOM 5266 O O . PHE A 1 318 ? 27.145 19.474 53.404 1.00 64.64 329 PHE A O 1
ATOM 5283 N N . GLN A 1 319 ? 27.058 21.657 52.872 1.00 53.63 330 GLN A N 1
ATOM 5284 C CA . GLN A 1 319 ? 25.760 21.869 53.506 1.00 71.18 330 GLN A CA 1
ATOM 5285 C C . GLN A 1 319 ? 24.668 21.023 52.857 1.00 81.04 330 GLN A C 1
ATOM 5286 O O . GLN A 1 319 ? 23.689 20.656 53.507 1.00 78.67 330 GLN A O 1
ATOM 5300 N N . ALA A 1 320 ? 24.846 20.713 51.576 1.00 69.53 331 ALA A N 1
ATOM 5301 C CA . ALA A 1 320 ? 23.868 19.932 50.826 1.00 68.16 331 ALA A CA 1
ATOM 5302 C C . ALA A 1 320 ? 24.213 18.444 50.838 1.00 79.05 331 ALA A C 1
ATOM 5303 O O . ALA A 1 320 ? 23.992 17.741 49.852 1.00 89.28 331 ALA A O 1
ATOM 5310 N N . MET A 1 321 ? 24.753 17.973 51.959 1.00 74.16 332 MET A N 1
ATOM 5311 C CA . MET A 1 321 ? 25.136 16.572 52.103 1.00 82.64 332 MET A CA 1
ATOM 5312 C C . MET A 1 321 ? 24.074 15.799 52.875 1.00 87.87 332 MET A C 1
ATOM 5313 O O . MET A 1 321 ? 23.354 16.368 53.697 1.00 75.08 332 MET A O 1
ATOM 5327 N N . ASP A 1 322 ? 23.977 14.502 52.598 1.00 90.62 333 ASP A N 1
ATOM 5328 C CA . ASP A 1 322 ? 23.083 13.620 53.340 1.00 85.66 333 ASP A CA 1
ATOM 5329 C C . ASP A 1 322 ? 23.410 13.685 54.826 1.00 83.00 333 ASP A C 1
ATOM 5330 O O . ASP A 1 322 ? 24.575 13.606 55.217 1.00 76.18 333 ASP A O 1
ATOM 5339 N N . ILE A 1 323 ? 22.376 13.833 55.648 1.00 80.11 334 ILE A N 1
ATOM 5340 C CA . ILE A 1 323 ? 22.558 14.023 57.082 1.00 85.26 334 ILE A CA 1
ATOM 5341 C C . ILE A 1 323 ? 23.239 12.804 57.699 1.00 84.87 334 ILE A C 1
ATOM 5342 O O . ILE A 1 323 ? 24.002 12.927 58.657 1.00 75.38 334 ILE A O 1
ATOM 5358 N N A SER A 1 324 ? 22.959 11.631 57.141 0.57 80.02 335 SER A N 1
ATOM 5359 N N B SER A 1 324 ? 22.963 11.629 57.143 0.43 80.02 335 SER A N 1
ATOM 5360 C CA A SER A 1 324 ? 23.559 10.391 57.619 0.57 79.23 335 SER A CA 1
ATOM 5361 C CA B SER A 1 324 ? 23.565 10.394 57.629 0.43 79.24 335 SER A CA 1
ATOM 5362 C C A SER A 1 324 ? 25.061 10.371 57.351 0.57 83.42 335 SER A C 1
ATOM 5363 C C B SER A 1 324 ? 25.064 10.370 57.352 0.43 83.39 335 SER A C 1
ATOM 5364 O O A SER A 1 324 ? 25.835 9.838 58.146 0.57 82.77 335 SER A O 1
ATOM 5365 O O B SER A 1 324 ? 25.841 9.832 58.141 0.43 82.81 335 SER A O 1
ATOM 5380 N N . LEU A 1 325 ? 25.466 10.954 56.227 1.00 88.44 336 LEU A N 1
ATOM 5381 C CA . LEU A 1 325 ? 26.875 10.993 55.845 1.00 83.20 336 LEU A CA 1
ATOM 5382 C C . LEU A 1 325 ? 27.645 12.026 56.665 1.00 77.34 336 LEU A C 1
ATOM 5383 O O . LEU A 1 325 ? 28.827 11.837 56.958 1.00 67.88 336 LEU A O 1
ATOM 5400 N N . LYS A 1 326 ? 26.977 13.115 57.032 1.00 71.79 337 LYS A N 1
ATOM 5401 C CA . LYS A 1 326 ? 27.591 14.136 57.876 1.00 70.55 337 LYS A CA 1
ATOM 5402 C C . LYS A 1 326 ? 27.940 13.570 59.247 1.00 77.11 337 LYS A C 1
ATOM 5403 O O . LYS A 1 326 ? 28.977 13.901 59.822 1.00 86.18 337 LYS A O 1
ATOM 5422 N N . GLU A 1 327 ? 27.063 12.716 59.765 1.00 81.81 338 GLU A N 1
ATOM 5423 C CA . GLU A 1 327 ? 27.223 12.162 61.105 1.00 85.48 338 GLU A CA 1
ATOM 5424 C C . GLU A 1 327 ? 28.281 11.062 61.160 1.00 77.87 338 GLU A C 1
ATOM 5425 O O . GLU A 1 327 ? 28.701 10.654 62.243 1.00 81.54 338 GLU A O 1
ATOM 5437 N N . ASN A 1 328 ? 28.708 10.590 59.991 1.00 80.17 339 ASN A N 1
ATOM 5438 C CA . ASN A 1 328 ? 29.701 9.523 59.898 1.00 85.10 339 ASN A CA 1
ATOM 5439 C C . ASN A 1 328 ? 31.029 10.006 59.323 1.00 74.80 339 ASN A C 1
ATOM 5440 O O . ASN A 1 328 ? 32.003 9.253 59.277 1.00 68.99 339 ASN A O 1
ATOM 5451 N N . LEU A 1 329 ? 31.068 11.263 58.891 1.00 70.94 340 LEU A N 1
ATOM 5452 C CA . LEU A 1 329 ? 32.221 11.786 58.168 1.00 64.90 340 LEU A CA 1
ATOM 5453 C C . LEU A 1 329 ? 33.481 11.813 59.033 1.00 58.21 340 LEU A C 1
ATOM 5454 O O . LEU A 1 329 ? 34.558 11.435 58.573 1.00 58.56 340 LEU A O 1
ATOM 5470 N N . ARG A 1 330 ? 33.345 12.258 60.279 1.00 65.76 341 ARG A N 1
ATOM 5471 C CA . ARG A 1 330 ? 34.472 12.282 61.210 1.00 60.22 341 ARG A CA 1
ATOM 5472 C C . ARG A 1 330 ? 35.121 10.908 61.325 1.00 66.08 341 ARG A C 1
ATOM 5473 O O . ARG A 1 330 ? 36.338 10.770 61.201 1.00 63.65 341 ARG A O 1
ATOM 5494 N N . GLU A 1 331 ? 34.296 9.895 61.562 1.00 76.44 342 GLU A N 1
ATOM 5495 C CA . GLU A 1 331 ? 34.775 8.529 61.721 1.00 80.53 342 GLU A CA 1
ATOM 5496 C C . GLU A 1 331 ? 35.276 7.969 60.392 1.00 73.51 342 GLU A C 1
ATOM 5497 O O . GLU A 1 331 ? 36.302 7.289 60.340 1.00 66.35 342 GLU A O 1
ATOM 5509 N N . MET A 1 332 ? 34.547 8.264 59.321 1.00 57.39 343 MET A N 1
ATOM 5510 C CA . MET A 1 332 ? 34.883 7.761 57.994 1.00 62.98 343 MET A CA 1
ATOM 5511 C C . MET A 1 332 ? 36.236 8.277 57.507 1.00 72.00 343 MET A C 1
ATOM 5512 O O . MET A 1 332 ? 37.086 7.499 57.073 1.00 60.64 343 MET A O 1
ATOM 5526 N N . ILE A 1 333 ? 36.428 9.590 57.574 1.00 57.79 344 ILE A N 1
ATOM 5527 C CA . ILE A 1 333 ? 37.654 10.203 57.078 1.00 51.08 344 ILE A CA 1
ATOM 5528 C C . ILE A 1 333 ? 38.845 9.810 57.948 1.00 45.83 344 ILE A C 1
ATOM 5529 O O . ILE A 1 333 ? 39.949 9.602 57.441 1.00 41.16 344 ILE A O 1
ATOM 5545 N N . GLU A 1 334 ? 38.625 9.702 59.254 1.00 45.88 345 GLU A N 1
ATOM 5546 C CA . GLU A 1 334 ? 39.702 9.340 60.169 1.00 57.01 345 GLU A CA 1
ATOM 5547 C C . GLU A 1 334 ? 40.169 7.908 59.914 1.00 53.87 345 GLU A C 1
ATOM 5548 O O . GLU A 1 334 ? 41.349 7.595 60.075 1.00 54.28 345 GLU A O 1
ATOM 5560 N N . GLU A 1 335 ? 39.242 7.043 59.515 1.00 49.18 346 GLU A N 1
ATOM 5561 C CA . GLU A 1 335 ? 39.571 5.651 59.228 1.00 69.40 346 GLU A CA 1
ATOM 5562 C C . GLU A 1 335 ? 40.458 5.557 57.991 1.00 53.49 346 GLU A C 1
ATOM 5563 O O . GLU A 1 335 ? 41.509 4.915 58.016 1.00 51.35 346 GLU A O 1
ATOM 5575 N N . SER A 1 336 ? 40.029 6.199 56.910 1.00 51.05 347 SER A N 1
ATOM 5576 C CA . SER A 1 336 ? 40.814 6.241 55.682 1.00 49.98 347 SER A CA 1
ATOM 5577 C C . SER A 1 336 ? 42.144 6.945 55.919 1.00 44.45 347 SER A C 1
ATOM 5578 O O . SER A 1 336 ? 43.167 6.559 55.360 1.00 48.09 347 SER A O 1
ATOM 5586 N N . ALA A 1 337 ? 42.126 7.977 56.755 1.00 44.25 348 ALA A N 1
ATOM 5587 C CA . ALA A 1 337 ? 43.339 8.717 57.075 1.00 44.20 348 ALA A CA 1
ATOM 5588 C C . ALA A 1 337 ? 44.355 7.816 57.769 1.00 42.70 348 ALA A C 1
ATOM 5589 O O . ALA A 1 337 ? 45.538 7.816 57.421 1.00 41.77 348 ALA A O 1
ATOM 5596 N N . ASN A 1 338 ? 43.889 7.055 58.753 1.00 43.94 349 ASN A N 1
ATOM 5597 C CA . ASN A 1 338 ? 44.748 6.114 59.460 1.00 52.20 349 ASN A CA 1
ATOM 5598 C C . ASN A 1 338 ? 45.297 5.060 58.507 1.00 48.05 349 ASN A C 1
ATOM 5599 O O . ASN A 1 338 ? 46.435 4.615 58.648 1.00 43.64 349 ASN A O 1
ATOM 5610 N N . LYS A 1 339 ? 44.478 4.672 57.535 1.00 42.46 350 LYS A N 1
ATOM 5611 C CA . LYS A 1 339 ? 44.876 3.695 56.529 1.00 50.33 350 LYS A CA 1
ATOM 5612 C C . LYS A 1 339 ? 46.027 4.230 55.683 1.00 54.46 350 LYS A C 1
ATOM 5613 O O . LYS A 1 339 ? 46.923 3.482 55.291 1.00 44.65 350 LYS A O 1
ATOM 5632 N N . PHE A 1 340 ? 45.993 5.531 55.407 1.00 44.28 351 PHE A N 1
ATOM 5633 C CA . PHE A 1 340 ? 47.035 6.185 54.620 1.00 42.33 351 PHE A CA 1
ATOM 5634 C C . PHE A 1 340 ? 48.163 6.711 55.510 1.00 46.76 351 PHE A C 1
ATOM 5635 O O . PHE A 1 340 ? 49.082 7.378 55.033 1.00 41.86 351 PHE A O 1
ATOM 5652 N N . GLY A 1 341 ? 48.086 6.412 56.805 1.00 40.83 352 GLY A N 1
ATOM 5653 C CA . GLY A 1 341 ? 49.147 6.756 57.736 1.00 40.56 352 GLY A CA 1
ATOM 5654 C C . GLY A 1 341 ? 49.104 8.184 58.252 1.00 35.93 352 GLY A C 1
ATOM 5655 O O . GLY A 1 341 ? 50.087 8.670 58.814 1.00 40.50 352 GLY A O 1
ATOM 5659 N N . MET A 1 342 ? 47.972 8.855 58.064 1.00 35.75 353 MET A N 1
ATOM 5660 C CA . MET A 1 342 ? 47.788 10.213 58.570 1.00 42.70 353 MET A CA 1
ATOM 5661 C C . MET A 1 342 ? 47.144 10.173 59.955 1.00 39.09 353 MET A C 1
ATOM 5662 O O . MET A 1 342 ? 45.997 9.750 60.104 1.00 46.83 353 MET A O 1
ATOM 5676 N N . LYS A 1 343 ? 47.888 10.627 60.959 1.00 38.96 354 LYS A N 1
ATOM 5677 C CA . LYS A 1 343 ? 47.496 10.458 62.357 1.00 51.57 354 LYS A CA 1
ATOM 5678 C C . LYS A 1 343 ? 46.792 11.667 62.974 1.00 52.59 354 LYS A C 1
ATOM 5679 O O . LYS A 1 343 ? 46.219 11.557 64.058 1.00 52.14 354 LYS A O 1
ATOM 5698 N N . ASP A 1 344 ? 46.836 12.813 62.297 1.00 43.20 355 ASP A N 1
ATOM 5699 C CA . ASP A 1 344 ? 46.337 14.060 62.880 1.00 40.94 355 ASP A CA 1
ATOM 5700 C C . ASP A 1 344 ? 45.219 14.708 62.066 1.00 39.05 355 ASP A C 1
ATOM 5701 O O . ASP A 1 344 ? 45.188 15.929 61.905 1.00 42.50 355 ASP A O 1
ATOM 5710 N N A MET A 1 345 ? 44.306 13.886 61.561 0.55 36.93 356 MET A N 1
ATOM 5711 N N B MET A 1 345 ? 44.293 13.898 61.561 0.45 36.96 356 MET A N 1
ATOM 5712 C CA A MET A 1 345 ? 43.155 14.385 60.821 0.55 34.02 356 MET A CA 1
ATOM 5713 C CA B MET A 1 345 ? 43.158 14.430 60.812 0.45 34.09 356 MET A CA 1
ATOM 5714 C C A MET A 1 345 ? 42.152 15.040 61.770 0.55 39.23 356 MET A C 1
ATOM 5715 C C B MET A 1 345 ? 42.059 14.940 61.744 0.45 39.17 356 MET A C 1
ATOM 5716 O O A MET A 1 345 ? 41.389 15.919 61.372 0.55 38.09 356 MET A O 1
ATOM 5717 O O B MET A 1 345 ? 41.133 15.621 61.303 0.45 37.30 356 MET A O 1
ATOM 5744 N N . ARG A 1 346 ? 42.164 14.603 63.027 1.00 35.86 357 ARG A N 1
ATOM 5745 C CA . ARG A 1 346 ? 41.267 15.143 64.046 1.00 39.68 357 ARG A CA 1
ATOM 5746 C C . ARG A 1 346 ? 41.980 16.242 64.827 1.00 40.08 357 ARG A C 1
ATOM 5747 O O . ARG A 1 346 ? 43.173 16.130 65.109 1.00 36.34 357 ARG A O 1
ATOM 5769 N N . VAL A 1 347 ? 41.250 17.299 65.177 1.00 35.13 358 VAL A N 1
ATOM 5770 C CA . VAL A 1 347 ? 41.818 18.403 65.946 1.00 31.19 358 VAL A CA 1
ATOM 5771 C C . VAL A 1 347 ? 40.867 18.871 67.044 1.00 27.22 358 VAL A C 1
ATOM 5772 O O . VAL A 1 347 ? 39.647 18.854 66.875 1.00 32.83 358 VAL A O 1
ATOM 5785 N N . GLN A 1 348 ? 41.441 19.279 68.171 1.00 28.32 359 GLN A N 1
ATOM 5786 C CA . GLN A 1 348 ? 40.671 19.870 69.259 1.00 33.19 359 GLN A CA 1
ATOM 5787 C C . GLN A 1 348 ? 40.398 21.340 68.975 1.00 29.57 359 GLN A C 1
ATOM 5788 O O . GLN A 1 348 ? 41.330 22.126 68.802 1.00 33.25 359 GLN A O 1
ATOM 5802 N N . THR A 1 349 ? 39.123 21.712 68.931 1.00 28.88 360 THR A N 1
ATOM 5803 C CA . THR A 1 349 ? 38.750 23.093 68.653 1.00 24.85 360 THR A CA 1
ATOM 5804 C C . THR A 1 349 ? 37.365 23.395 69.226 1.00 32.71 360 THR A C 1
ATOM 5805 O O . THR A 1 349 ? 36.873 22.668 70.090 1.00 28.68 360 THR A O 1
ATOM 5816 N N . PHE A 1 350 ? 36.755 24.480 68.760 1.00 31.01 361 PHE A N 1
ATOM 5817 C CA . PHE A 1 350 ? 35.438 24.890 69.235 1.00 25.49 361 PHE A CA 1
ATOM 5818 C C . PHE A 1 350 ? 34.577 25.359 68.076 1.00 30.52 361 PHE A C 1
ATOM 5819 O O . PHE A 1 350 ? 35.091 25.799 67.046 1.00 31.00 361 PHE A O 1
ATOM 5836 N N . SER A 1 351 ? 33.265 25.268 68.257 1.00 26.23 362 SER A N 1
ATOM 5837 C CA . SER A 1 351 ? 32.315 25.804 67.295 1.00 36.60 362 SER A CA 1
ATOM 5838 C C . SER A 1 351 ? 31.312 26.690 68.017 1.00 28.85 362 SER A C 1
ATOM 5839 O O . SER A 1 351 ? 31.126 26.572 69.229 1.00 30.26 362 SER A O 1
ATOM 5847 N N . ILE A 1 352 ? 30.680 27.583 67.264 1.00 35.39 363 ILE A N 1
ATOM 5848 C CA . ILE A 1 352 ? 29.613 28.423 67.788 1.00 41.99 363 ILE A CA 1
ATOM 5849 C C . ILE A 1 352 ? 28.373 28.228 66.920 1.00 33.16 363 ILE A C 1
ATOM 5850 O O . ILE A 1 352 ? 28.476 28.113 65.698 1.00 36.95 363 ILE A O 1
ATOM 5866 N N . HIS A 1 353 ? 27.208 28.173 67.558 1.00 53.92 364 HIS A N 1
ATOM 5867 C CA . HIS A 1 353 ? 25.953 27.931 66.854 1.00 63.86 364 HIS A CA 1
ATOM 5868 C C . HIS A 1 353 ? 24.989 29.099 67.037 1.00 59.32 364 HIS A C 1
ATOM 5869 O O . HIS A 1 353 ? 24.738 29.535 68.160 1.00 43.40 364 HIS A O 1
ATOM 5883 N N . PHE A 1 354 ? 24.462 29.601 65.922 1.00 66.19 365 PHE A N 1
ATOM 5884 C CA . PHE A 1 354 ? 23.507 30.709 65.930 1.00 79.48 365 PHE A CA 1
ATOM 5885 C C . PHE A 1 354 ? 22.089 30.222 65.644 1.00 91.36 365 PHE A C 1
ATOM 5886 O O . PHE A 1 354 ? 21.116 30.777 66.156 1.00 86.58 365 PHE A O 1
ATOM 5903 N N . GLY A 1 355 ? 21.985 29.184 64.819 1.00 86.88 366 GLY A N 1
ATOM 5904 C CA . GLY A 1 355 ? 20.701 28.643 64.409 1.00 82.87 366 GLY A CA 1
ATOM 5905 C C . GLY A 1 355 ? 20.745 28.229 62.952 1.00 77.71 366 GLY A C 1
ATOM 5906 O O . GLY A 1 355 ? 21.544 28.757 62.181 1.00 74.08 366 GLY A O 1
ATOM 5910 N N . PHE A 1 356 ? 19.889 27.282 62.579 1.00 76.60 367 PHE A N 1
ATOM 5911 C CA . PHE A 1 356 ? 19.850 26.769 61.213 1.00 93.91 367 PHE A CA 1
ATOM 5912 C C . PHE A 1 356 ? 21.231 26.245 60.804 1.00 92.99 367 PHE A C 1
ATOM 5913 O O . PHE A 1 356 ? 21.806 25.405 61.497 1.00 77.43 367 PHE A O 1
ATOM 5930 N N . LYS A 1 357 ? 21.759 26.740 59.686 1.00 86.57 368 LYS A N 1
ATOM 5931 C CA . LYS A 1 357 ? 23.088 26.352 59.226 1.00 92.09 368 LYS A CA 1
ATOM 5932 C C . LYS A 1 357 ? 24.146 27.369 59.656 1.00 75.35 368 LYS A C 1
ATOM 5933 O O . LYS A 1 357 ? 25.307 27.272 59.254 1.00 74.35 368 LYS A O 1
ATOM 5952 N N . HIS A 1 358 ? 23.747 28.340 60.475 1.00 83.55 369 HIS A N 1
ATOM 5953 C CA . HIS A 1 358 ? 24.683 29.347 60.972 1.00 78.12 369 HIS A CA 1
ATOM 5954 C C . HIS A 1 358 ? 25.526 28.774 62.106 1.00 63.61 369 HIS A C 1
ATOM 5955 O O . HIS A 1 358 ? 25.370 29.145 63.271 1.00 48.70 369 HIS A O 1
ATOM 5969 N N . LYS A 1 359 ? 26.410 27.852 61.741 1.00 59.69 370 LYS A N 1
ATOM 5970 C CA . LYS A 1 359 ? 27.369 27.268 62.665 1.00 53.83 370 LYS A CA 1
ATOM 5971 C C . LYS A 1 359 ? 28.764 27.518 62.115 1.00 43.55 370 LYS A C 1
ATOM 5972 O O . LYS A 1 359 ? 29.000 27.354 60.918 1.00 41.64 370 LYS A O 1
ATOM 5991 N N . PHE A 1 360 ? 29.682 27.922 62.988 1.00 36.18 371 PHE A N 1
ATOM 5992 C CA . PHE A 1 360 ? 31.045 28.224 62.570 1.00 34.25 371 PHE A CA 1
ATOM 5993 C C . PHE A 1 360 ? 32.076 27.600 63.496 1.00 26.34 371 PHE A C 1
ATOM 5994 O O . PHE A 1 360 ? 31.957 27.671 64.718 1.00 30.02 371 PHE A O 1
ATOM 6011 N N . LEU A 1 361 ? 33.087 26.985 62.893 1.00 28.30 372 LEU A N 1
ATOM 6012 C CA . LEU A 1 361 ? 34.255 26.522 63.626 1.00 30.57 372 LEU A CA 1
ATOM 6013 C C . LEU A 1 361 ? 35.165 27.715 63.877 1.00 28.30 372 LEU A C 1
ATOM 6014 O O . LEU A 1 361 ? 35.147 28.680 63.115 1.00 26.62 372 LEU A O 1
AT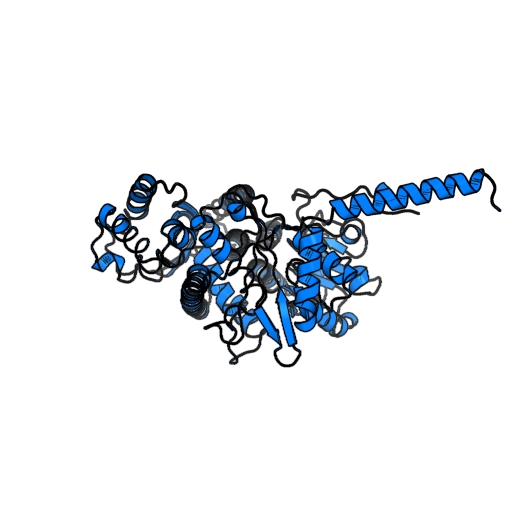OM 6030 N N . ALA A 1 362 ? 35.950 27.656 64.946 1.00 28.07 373 ALA A N 1
ATOM 6031 C CA . ALA A 1 362 ? 36.797 28.781 65.322 1.00 27.61 373 ALA A CA 1
ATOM 6032 C C . ALA A 1 362 ? 37.735 29.181 64.182 1.00 25.35 373 ALA A C 1
ATOM 6033 O O . ALA A 1 362 ? 37.928 30.365 63.922 1.00 23.65 373 ALA A O 1
ATOM 6040 N N . SER A 1 363 ? 38.302 28.193 63.497 1.00 23.71 374 SER A N 1
ATOM 6041 C CA . SER A 1 363 ? 39.242 28.467 62.414 1.00 28.47 374 SER A CA 1
ATOM 6042 C C . SER A 1 363 ? 38.566 29.160 61.230 1.00 29.67 374 SER A C 1
ATOM 6043 O O . SER A 1 363 ? 39.205 29.939 60.524 1.00 26.72 374 SER A O 1
ATOM 6051 N N . ASP A 1 364 ? 37.283 28.880 61.009 1.00 30.80 375 ASP A N 1
ATOM 6052 C CA . ASP A 1 364 ? 36.538 29.558 59.949 1.00 32.64 375 ASP A CA 1
ATOM 6053 C C . ASP A 1 364 ? 36.532 31.059 60.204 1.00 25.29 375 ASP A C 1
ATOM 6054 O O . ASP A 1 364 ? 36.776 31.855 59.297 1.00 29.31 375 ASP A O 1
ATOM 6063 N N . VAL A 1 365 ? 36.261 31.436 61.449 1.00 27.04 376 VAL A N 1
ATOM 6064 C CA . VAL A 1 365 ? 36.201 32.841 61.829 1.00 27.86 376 VAL A CA 1
ATOM 6065 C C . VAL A 1 365 ? 37.584 33.487 61.721 1.00 29.22 376 VAL A C 1
ATOM 6066 O O . VAL A 1 365 ? 37.699 34.644 61.319 1.00 28.92 376 VAL A O 1
ATOM 6079 N N . VAL A 1 366 ? 38.630 32.740 62.067 1.00 24.22 377 VAL A N 1
ATOM 6080 C CA . VAL A 1 366 ? 39.994 33.258 61.951 1.00 25.89 377 VAL A CA 1
ATOM 6081 C C . VAL A 1 366 ? 40.312 33.603 60.495 1.00 22.93 377 VAL A C 1
ATOM 6082 O O . VAL A 1 366 ? 40.752 34.713 60.197 1.00 25.53 377 VAL A O 1
ATOM 6095 N N . PHE A 1 367 ? 40.081 32.656 59.591 1.00 21.54 378 PHE A N 1
ATOM 6096 C CA . PHE A 1 367 ? 40.403 32.864 58.183 1.00 26.63 378 PHE A CA 1
ATOM 6097 C C . PHE A 1 367 ? 39.560 33.982 57.577 1.00 22.91 378 PHE A C 1
ATOM 6098 O O . PHE A 1 367 ? 40.048 34.762 56.761 1.00 25.89 378 PHE A O 1
ATOM 6115 N N . ALA A 1 368 ? 38.299 34.065 57.988 1.00 27.02 379 ALA A N 1
ATOM 6116 C CA . ALA A 1 368 ? 37.410 35.108 57.498 1.00 27.91 379 ALA A CA 1
ATOM 6117 C C . ALA A 1 368 ? 37.874 36.485 57.967 1.00 30.44 379 ALA A C 1
ATOM 6118 O O . ALA A 1 368 ? 37.976 37.420 57.172 1.00 27.90 379 ALA A O 1
ATOM 6125 N N . THR A 1 369 ? 38.160 36.602 59.260 1.00 24.87 380 THR A N 1
ATOM 6126 C CA . THR A 1 369 ? 38.565 37.875 59.844 1.00 23.36 380 THR A CA 1
ATOM 6127 C C . THR A 1 369 ? 39.904 38.326 59.274 1.00 24.68 380 THR A C 1
ATOM 6128 O O . THR A 1 369 ? 40.120 39.508 59.009 1.00 26.62 380 THR A O 1
ATOM 6139 N N . MET A 1 370 ? 40.800 37.366 59.088 1.00 27.48 381 MET A N 1
ATOM 6140 C CA . MET A 1 370 ? 42.118 37.638 58.544 1.00 26.63 381 MET A CA 1
ATOM 6141 C C . MET A 1 370 ? 42.041 38.149 57.103 1.00 30.63 381 MET A C 1
ATOM 6142 O O . MET A 1 370 ? 42.776 39.058 56.720 1.00 27.37 381 MET A O 1
ATOM 6156 N N . SER A 1 371 ? 41.143 37.572 56.309 1.00 29.75 382 SER A N 1
ATOM 6157 C CA . SER A 1 371 ? 41.014 37.953 54.905 1.00 29.18 382 SER A CA 1
ATOM 6158 C C . SER A 1 371 ? 40.405 39.342 54.761 1.00 29.92 382 SER A C 1
ATOM 6159 O O . SER A 1 371 ? 40.754 40.087 53.849 1.00 34.73 382 SER A O 1
ATOM 6167 N N . LEU A 1 372 ? 39.493 39.686 55.665 1.00 28.68 383 LEU A N 1
ATOM 6168 C CA . LEU A 1 372 ? 38.907 41.020 55.684 1.00 29.22 383 LEU A CA 1
ATOM 6169 C C . LEU A 1 372 ? 39.962 42.060 56.037 1.00 32.68 383 LEU A C 1
ATOM 6170 O O . LEU A 1 372 ? 40.056 43.107 55.401 1.00 32.17 383 LEU A O 1
ATOM 6186 N N . MET A 1 373 ? 40.763 41.757 57.052 1.00 28.77 384 MET A N 1
ATOM 6187 C CA . MET A 1 373 ? 41.745 42.706 57.564 1.00 27.12 384 MET A CA 1
ATOM 6188 C C . MET A 1 373 ? 42.906 42.913 56.593 1.00 36.12 384 MET A C 1
ATOM 6189 O O . MET A 1 373 ? 43.433 44.020 56.474 1.00 35.05 384 MET A O 1
ATOM 6203 N N . GLU A 1 374 ? 43.294 41.847 55.899 1.00 29.51 385 GLU A N 1
ATOM 6204 C CA . GLU A 1 374 ? 44.472 41.877 55.037 1.00 39.08 385 GLU A CA 1
ATOM 6205 C C . GLU A 1 374 ? 44.110 42.077 53.568 1.00 44.30 385 GLU A C 1
ATOM 6206 O O . GLU A 1 374 ? 44.961 41.940 52.691 1.00 37.73 385 GLU A O 1
ATOM 6218 N N . SER A 1 375 ? 42.850 42.406 53.302 1.00 37.47 386 SER A N 1
ATOM 6219 C CA . SER A 1 375 ? 42.385 42.612 51.934 1.00 51.01 386 SER A CA 1
ATOM 6220 C C . SER A 1 375 ? 43.199 43.702 51.231 1.00 50.14 386 SER A C 1
ATOM 6221 O O . SER A 1 375 ? 43.382 44.787 51.783 1.00 47.07 386 SER A O 1
ATOM 6229 N N . PRO A 1 376 ? 43.703 43.415 50.017 1.00 57.43 387 PRO A N 1
ATOM 6230 C CA . PRO A 1 376 ? 44.490 44.416 49.288 1.00 69.04 387 PRO A CA 1
ATOM 6231 C C . PRO A 1 376 ? 43.643 45.309 48.378 1.00 68.95 387 PRO A C 1
ATOM 6232 O O . PRO A 1 376 ? 44.196 46.058 47.572 1.00 73.37 387 PRO A O 1
ATOM 6243 N N . GLU A 1 377 ? 42.322 45.228 48.511 1.00 71.91 388 GLU A N 1
ATOM 6244 C CA . GLU A 1 377 ? 41.415 46.014 47.678 1.00 75.37 388 GLU A CA 1
ATOM 6245 C C . GLU A 1 377 ? 41.618 47.511 47.888 1.00 94.58 388 GLU A C 1
ATOM 6246 O O . GLU A 1 377 ? 42.101 47.942 48.936 1.00 77.71 388 GLU A O 1
ATOM 6258 N N . LYS A 1 378 ? 41.240 48.294 46.882 1.00 113.66 389 LYS A N 1
ATOM 6259 C CA . LYS A 1 378 ? 41.398 49.744 46.926 1.00 108.49 389 LYS A CA 1
ATOM 6260 C C . LYS A 1 378 ? 40.100 50.439 47.326 1.00 105.01 389 LYS A C 1
ATOM 6261 O O . LYS A 1 378 ? 40.065 51.659 47.483 1.00 122.35 389 LYS A O 1
ATOM 6280 N N . ASP A 1 379 ? 39.035 49.658 47.493 1.00 117.21 390 ASP A N 1
ATOM 6281 C CA . ASP A 1 379 ? 37.735 50.203 47.879 1.00 127.26 390 ASP A CA 1
ATOM 6282 C C . ASP A 1 379 ? 37.768 50.817 49.280 1.00 125.95 390 ASP A C 1
ATOM 6283 O O . ASP A 1 379 ? 36.838 51.518 49.680 1.00 121.50 390 ASP A O 1
ATOM 6292 N N . GLY A 1 380 ? 38.840 50.547 50.019 1.00 103.45 391 GLY A N 1
ATOM 6293 C CA . GLY A 1 380 ? 39.024 51.116 51.341 1.00 84.77 391 GLY A CA 1
ATOM 6294 C C . GLY A 1 380 ? 40.479 51.063 51.764 1.00 74.18 391 GLY A C 1
ATOM 6295 O O . GLY A 1 380 ? 41.264 50.291 51.213 1.00 80.46 391 GLY A O 1
ATOM 6299 N N . SER A 1 381 ? 40.841 51.889 52.740 1.00 68.89 392 SER A N 1
ATOM 6300 C CA . SER A 1 381 ? 42.202 51.905 53.262 1.00 73.49 392 SER A CA 1
ATOM 6301 C C . SER A 1 381 ? 42.422 50.735 54.214 1.00 71.99 392 SER A C 1
ATOM 6302 O O . SER A 1 381 ? 41.505 49.955 54.477 1.00 49.92 392 SER A O 1
ATOM 6310 N N . GLY A 1 382 ? 43.642 50.620 54.727 1.00 86.84 393 GLY A N 1
ATOM 6311 C CA . GLY A 1 382 ? 43.968 49.575 55.678 1.00 68.12 393 GLY A CA 1
ATOM 6312 C C . GLY A 1 382 ? 43.104 49.675 56.920 1.00 57.48 393 GLY A C 1
ATOM 6313 O O . GLY A 1 382 ? 42.679 48.662 57.471 1.00 39.12 393 GLY A O 1
ATOM 6317 N N A THR A 1 383 ? 42.836 50.903 57.354 0.63 57.85 394 THR A N 1
ATOM 6318 N N B THR A 1 383 ? 42.847 50.904 57.359 0.37 57.73 394 THR A N 1
ATOM 6319 C CA A THR A 1 383 ? 42.021 51.138 58.541 0.63 50.92 394 THR A CA 1
ATOM 6320 C CA B THR A 1 383 ? 42.018 51.142 58.536 0.37 50.93 394 THR A CA 1
ATOM 6321 C C A THR A 1 383 ? 40.585 50.672 58.319 0.63 43.40 394 THR A C 1
ATOM 6322 C C B THR A 1 383 ? 40.588 50.666 58.316 0.37 43.50 394 THR A C 1
ATOM 6323 O O A THR A 1 383 ? 39.992 50.040 59.192 0.63 43.07 394 THR A O 1
ATOM 6324 O O B THR A 1 383 ? 40.003 50.024 59.186 0.37 43.07 394 THR A O 1
ATOM 6345 N N . ASP A 1 384 ? 40.029 50.985 57.152 1.00 37.53 395 ASP A N 1
ATOM 6346 C CA . ASP A 1 384 ? 38.676 50.557 56.812 1.00 40.19 395 ASP A CA 1
ATOM 6347 C C . ASP A 1 384 ? 38.552 49.038 56.893 1.00 34.63 395 ASP A C 1
ATOM 6348 O O . ASP A 1 384 ? 37.587 48.516 57.445 1.00 32.31 395 ASP A O 1
ATOM 6358 N N . HIS A 1 385 ? 39.547 48.338 56.357 1.00 36.10 396 HIS A N 1
ATOM 6359 C CA . HIS A 1 385 ? 39.548 46.880 56.349 1.00 33.28 396 HIS A CA 1
ATOM 6360 C C . HIS A 1 385 ? 39.689 46.324 57.762 1.00 28.90 396 HIS A C 1
ATOM 6361 O O . HIS A 1 385 ? 39.034 45.348 58.125 1.00 29.59 396 HIS A O 1
ATOM 6375 N N . PHE A 1 386 ? 40.554 46.956 58.548 1.00 30.68 397 PHE A N 1
ATOM 6376 C CA . PHE A 1 386 ? 40.734 46.604 59.952 1.00 36.24 397 PHE A CA 1
ATOM 6377 C C . PHE A 1 386 ? 39.404 46.709 60.698 1.00 30.47 397 PHE A C 1
ATOM 6378 O O . PHE A 1 386 ? 39.004 45.784 61.406 1.00 30.25 397 PHE A O 1
ATOM 6395 N N . ILE A 1 387 ? 38.719 47.835 60.526 1.00 33.75 398 ILE A N 1
ATOM 6396 C CA . ILE A 1 387 ? 37.452 48.068 61.208 1.00 30.76 398 ILE A CA 1
ATOM 6397 C C . ILE A 1 387 ? 36.387 47.088 60.718 1.00 29.38 398 ILE A C 1
ATOM 6398 O O . ILE A 1 387 ? 35.576 46.604 61.507 1.00 32.84 398 ILE A O 1
ATOM 6414 N N . GLN A 1 388 ? 36.396 46.788 59.422 1.00 28.86 399 GLN A N 1
ATOM 6415 C CA . GLN A 1 388 ? 35.474 45.800 58.868 1.00 30.46 399 GLN A CA 1
ATOM 6416 C C . GLN A 1 388 ? 35.695 44.438 59.517 1.00 38.24 399 GLN A C 1
ATOM 6417 O O . GLN A 1 388 ? 34.740 43.738 59.858 1.00 28.59 399 GLN A O 1
ATOM 6431 N N . ALA A 1 389 ? 36.961 44.065 59.679 1.00 27.31 400 ALA A N 1
ATOM 6432 C CA . ALA A 1 389 ? 37.308 42.812 60.338 1.00 26.66 400 ALA A CA 1
ATOM 6433 C C . ALA A 1 389 ? 36.832 42.829 61.787 1.00 23.58 400 ALA A C 1
ATOM 6434 O O . ALA A 1 389 ? 36.277 41.847 62.282 1.00 24.47 400 ALA A O 1
ATOM 6441 N N . LEU A 1 390 ? 37.048 43.954 62.459 1.00 27.10 401 LEU A N 1
ATOM 6442 C CA . LEU A 1 390 ? 36.636 44.108 63.849 1.00 29.65 401 LEU A CA 1
ATOM 6443 C C . LEU A 1 390 ? 35.116 44.004 63.970 1.00 33.73 401 LEU A C 1
ATOM 6444 O O . LEU A 1 390 ? 34.601 43.374 64.894 1.00 29.25 401 LEU A O 1
ATOM 6460 N N . ASP A 1 391 ? 34.407 44.617 63.026 1.00 30.43 402 ASP A N 1
ATOM 6461 C CA . ASP A 1 391 ? 32.946 44.571 63.004 1.00 33.44 402 ASP A CA 1
ATOM 6462 C C . ASP A 1 391 ? 32.423 43.156 62.777 1.00 32.17 402 ASP A C 1
ATOM 6463 O O . ASP A 1 391 ? 31.420 42.757 63.366 1.00 35.39 402 ASP A O 1
ATOM 6472 N N . SER A 1 392 ? 33.106 42.403 61.920 1.00 30.06 403 SER A N 1
ATOM 6473 C CA . SER A 1 392 ? 32.657 41.065 61.543 1.00 29.90 403 SER A CA 1
ATOM 6474 C C . SER A 1 392 ? 32.564 40.117 62.739 1.00 28.63 403 SER A C 1
ATOM 6475 O O . SER A 1 392 ? 31.906 39.080 62.663 1.00 28.00 403 SER A O 1
ATOM 6483 N N . LEU A 1 393 ? 33.223 40.470 63.839 1.00 28.67 404 LEU A N 1
ATOM 6484 C CA . LEU A 1 393 ? 33.222 39.628 65.030 1.00 34.12 404 LEU A CA 1
ATOM 6485 C C . LEU A 1 393 ? 31.943 39.794 65.854 1.00 36.46 404 LEU A C 1
ATOM 6486 O O . LEU A 1 393 ? 31.664 38.983 66.736 1.00 30.56 404 LEU A O 1
ATOM 6502 N N . SER A 1 394 ? 31.169 40.838 65.569 1.00 35.15 405 SER A N 1
ATOM 6503 C CA . SER A 1 394 ? 29.892 41.048 66.250 1.00 37.93 405 SER A CA 1
ATOM 6504 C C . SER A 1 394 ? 28.806 40.144 65.680 1.00 34.59 405 SER A C 1
ATOM 6505 O O . SER A 1 394 ? 28.705 39.972 64.466 1.00 34.62 405 SER A O 1
ATOM 6513 N N . ARG A 1 395 ? 27.993 39.576 66.565 1.00 37.92 406 ARG A N 1
ATOM 6514 C CA . ARG A 1 395 ? 26.893 38.706 66.160 1.00 43.32 406 ARG A CA 1
ATOM 6515 C C . ARG A 1 395 ? 25.815 39.461 65.389 1.00 42.34 406 ARG A C 1
ATOM 6516 O O . ARG A 1 395 ? 25.066 38.861 64.620 1.00 54.96 406 ARG A O 1
ATOM 6537 N N . SER A 1 396 ? 25.745 40.773 65.605 1.00 43.78 407 SER A N 1
ATOM 6538 C CA . SER A 1 396 ? 24.639 41.596 65.113 1.00 52.49 407 SER A CA 1
ATOM 6539 C C . SER A 1 396 ? 24.371 41.409 63.620 1.00 55.72 407 SER A C 1
ATOM 6540 O O . SER A 1 396 ? 23.227 41.500 63.176 1.00 64.31 407 SER A O 1
ATOM 6548 N N . ASN A 1 397 ? 25.423 41.147 62.851 1.00 49.60 408 ASN A N 1
ATOM 6549 C CA . ASN A 1 397 ? 25.264 40.838 61.435 1.00 62.54 408 ASN A CA 1
ATOM 6550 C C . ASN A 1 397 ? 26.399 39.952 60.926 1.00 57.03 408 ASN A C 1
ATOM 6551 O O . ASN A 1 397 ? 27.575 40.301 61.033 1.00 43.61 408 ASN A O 1
ATOM 6562 N N . LEU A 1 398 ? 26.028 38.802 60.371 1.00 44.02 409 LEU A N 1
ATOM 6563 C CA . LEU A 1 398 ? 26.989 37.817 59.891 1.00 42.45 409 LEU A CA 1
ATOM 6564 C C . LEU A 1 398 ? 27.426 38.085 58.454 1.00 41.44 409 LEU A C 1
ATOM 6565 O O . LEU A 1 398 ? 28.215 37.326 57.894 1.00 36.66 409 LEU A O 1
ATOM 6581 N N . ASP A 1 399 ? 26.909 39.156 57.859 1.00 34.43 410 ASP A N 1
ATOM 6582 C CA . ASP A 1 399 ? 27.170 39.446 56.453 1.00 34.62 410 ASP A CA 1
ATOM 6583 C C . ASP A 1 399 ? 28.658 39.663 56.178 1.00 31.45 410 ASP A C 1
ATOM 6584 O O . ASP A 1 399 ? 29.182 39.182 55.174 1.00 34.92 410 ASP A O 1
ATOM 6593 N N . LYS A 1 400 ? 29.339 40.377 57.068 1.00 30.76 411 LYS A N 1
ATOM 6594 C CA . LYS A 1 400 ? 30.768 40.617 56.898 1.00 34.45 411 LYS A CA 1
ATOM 6595 C C . LYS A 1 400 ? 31.546 39.314 57.049 1.00 31.25 411 LYS A C 1
ATOM 6596 O O . LYS A 1 400 ? 32.484 39.054 56.296 1.00 26.54 411 LYS A O 1
ATOM 6615 N N . LEU A 1 401 ? 31.145 38.495 58.018 1.00 29.18 412 LEU A N 1
ATOM 6616 C CA . LEU A 1 401 ? 31.785 37.203 58.240 1.00 25.62 412 LEU A CA 1
ATOM 6617 C C . LEU A 1 401 ? 31.671 36.326 56.998 1.00 31.95 412 LEU A C 1
ATOM 6618 O O . LEU A 1 401 ? 32.647 35.708 56.574 1.00 26.59 412 LEU A O 1
ATOM 6634 N N . TYR A 1 402 ? 30.480 36.278 56.410 1.00 34.47 413 TYR A N 1
ATOM 6635 C CA . TYR A 1 402 ? 30.265 35.466 55.220 1.00 32.38 413 TYR A CA 1
ATOM 6636 C C . TYR A 1 402 ? 31.059 36.003 54.035 1.00 32.45 413 TYR A C 1
ATOM 6637 O O . TYR A 1 402 ? 31.544 35.232 53.208 1.00 33.86 413 TYR A O 1
ATOM 6655 N N . HIS A 1 403 ? 31.192 37.322 53.954 1.00 28.47 414 HIS A N 1
ATOM 6656 C CA . HIS A 1 403 ? 32.024 37.927 52.922 1.00 30.36 414 HIS A CA 1
ATOM 6657 C C . HIS A 1 403 ? 33.488 37.565 53.156 1.00 32.00 414 HIS A C 1
ATOM 6658 O O . HIS A 1 403 ? 34.231 37.298 52.212 1.00 33.59 414 HIS A O 1
ATOM 6672 N N . GLY A 1 404 ? 33.893 37.555 54.423 1.00 28.72 415 GLY A N 1
ATOM 6673 C CA . GLY A 1 404 ? 35.246 37.184 54.791 1.00 30.75 415 GLY A CA 1
ATOM 6674 C C . GLY A 1 404 ? 35.561 35.757 54.390 1.00 26.46 415 GLY A C 1
ATOM 6675 O O . GLY A 1 404 ? 36.674 35.454 53.960 1.00 28.01 415 GLY A O 1
ATOM 6679 N N . LEU A 1 405 ? 34.573 34.878 54.526 1.00 22.94 416 LEU A N 1
ATOM 6680 C CA . LEU A 1 405 ? 34.741 33.477 54.161 1.00 28.77 416 LEU A CA 1
ATOM 6681 C C . LEU A 1 405 ? 34.971 33.322 52.663 1.00 30.56 416 LEU A C 1
ATOM 6682 O O . LEU A 1 405 ? 35.718 32.445 52.234 1.00 32.71 416 LEU A O 1
ATOM 6698 N N . GLU A 1 406 ? 34.332 34.174 51.867 1.00 31.74 417 GLU A N 1
ATOM 6699 C CA . GLU A 1 406 ? 34.531 34.144 50.422 1.00 32.73 417 GLU A CA 1
ATOM 6700 C C . GLU A 1 406 ? 35.931 34.631 50.064 1.00 27.08 417 GLU A C 1
ATOM 6701 O O . GLU A 1 406 ? 36.583 34.073 49.181 1.00 30.91 417 GLU A O 1
ATOM 6713 N N . LEU A 1 407 ? 36.393 35.672 50.749 1.00 26.61 418 LEU A N 1
ATOM 6714 C CA . LEU A 1 407 ? 37.750 36.163 50.542 1.00 28.12 418 LEU A CA 1
ATOM 6715 C C . LEU A 1 407 ? 38.771 35.117 50.986 1.00 27.81 418 LEU A C 1
ATOM 6716 O O . LEU A 1 407 ? 39.848 35.002 50.401 1.00 31.91 418 LEU A O 1
ATOM 6732 N N . ALA A 1 408 ? 38.425 34.356 52.020 1.00 26.76 419 ALA A N 1
ATOM 6733 C CA . ALA A 1 408 ? 39.299 33.304 52.530 1.00 26.28 419 ALA A CA 1
ATOM 6734 C C . ALA A 1 408 ? 39.485 32.192 51.503 1.00 26.48 419 ALA A C 1
ATOM 6735 O O . ALA A 1 408 ? 40.601 31.715 51.291 1.00 25.28 419 ALA A O 1
ATOM 6742 N N . LYS A 1 409 ? 38.390 31.780 50.871 1.00 28.63 420 LYS A N 1
ATOM 6743 C CA . LYS A 1 409 ? 38.446 30.750 49.837 1.00 27.25 420 LYS A CA 1
ATOM 6744 C C . LYS A 1 409 ? 39.394 31.166 48.719 1.00 22.76 420 LYS A C 1
ATOM 6745 O O . LYS A 1 409 ? 40.187 30.361 48.231 1.00 28.69 420 LYS A O 1
ATOM 6764 N N . LYS A 1 410 ? 39.311 32.433 48.326 1.00 27.98 421 LYS A N 1
ATOM 6765 C CA . LYS A 1 410 ? 40.169 32.972 47.278 1.00 29.14 421 LYS A CA 1
ATOM 6766 C C . LYS A 1 410 ? 41.631 32.952 47.717 1.00 25.14 421 LYS A C 1
ATOM 6767 O O . LYS A 1 410 ? 42.516 32.575 46.948 1.00 27.42 421 LYS A O 1
ATOM 6786 N N . GLN A 1 411 ? 41.874 33.360 48.957 1.00 27.79 422 GLN A N 1
ATOM 6787 C CA . GLN A 1 411 ? 43.222 33.384 49.511 1.00 25.57 422 GLN A CA 1
ATOM 6788 C C . GLN A 1 411 ? 43.815 31.979 49.548 1.00 20.95 422 GLN A C 1
ATOM 6789 O O . GLN A 1 411 ? 44.987 31.777 49.231 1.00 25.25 422 GLN A O 1
ATOM 6803 N N . LEU A 1 412 ? 42.996 31.009 49.937 1.00 24.46 423 LEU A N 1
ATOM 6804 C CA . LEU A 1 412 ? 43.454 29.632 50.068 1.00 23.36 423 LEU A CA 1
ATOM 6805 C C . LEU A 1 412 ? 43.771 29.024 48.706 1.00 26.22 423 LEU A C 1
ATOM 6806 O O . LEU A 1 412 ? 44.772 28.325 48.552 1.00 27.10 423 LEU A O 1
ATOM 6822 N N . ARG A 1 413 ? 42.926 29.299 47.717 1.00 27.51 424 ARG A N 1
ATOM 6823 C CA . ARG A 1 413 ? 43.159 28.806 46.364 1.00 29.98 424 ARG A CA 1
ATOM 6824 C C . ARG A 1 413 ? 44.429 29.418 45.783 1.00 25.52 424 ARG A C 1
ATOM 6825 O O . ARG A 1 413 ? 45.248 28.719 45.185 1.00 29.81 424 ARG A O 1
ATOM 6846 N N . ALA A 1 414 ? 44.595 30.722 45.974 1.00 30.00 425 ALA A N 1
ATOM 6847 C CA . ALA A 1 414 ? 45.778 31.418 45.482 1.00 27.94 425 ALA A CA 1
ATOM 6848 C C . ALA A 1 414 ? 47.040 30.897 46.166 1.00 21.86 425 ALA A C 1
ATOM 6849 O O . ALA A 1 414 ? 48.110 30.858 45.561 1.00 27.16 425 ALA A O 1
ATOM 6856 N N . THR A 1 415 ? 46.908 30.498 47.427 1.00 24.87 426 THR A N 1
ATOM 6857 C CA . THR A 1 415 ? 48.033 29.943 48.173 1.00 21.65 426 THR A CA 1
ATOM 6858 C C . THR A 1 415 ? 48.486 28.635 47.530 1.00 30.54 426 THR A C 1
ATOM 6859 O O . THR A 1 415 ? 49.677 28.419 47.309 1.00 24.38 426 THR A O 1
ATOM 6870 N N . GLN A 1 416 ? 47.527 27.766 47.232 1.00 24.63 427 GLN A N 1
ATOM 6871 C CA . GLN A 1 416 ? 47.820 26.479 46.608 1.00 29.90 427 GLN A CA 1
ATOM 6872 C C . GLN A 1 416 ? 48.463 26.657 45.237 1.00 28.27 427 GLN A C 1
ATOM 6873 O O . GLN A 1 416 ? 49.414 25.956 44.888 1.00 26.42 427 GLN A O 1
ATOM 6887 N N . GLN A 1 417 ? 47.935 27.595 44.461 1.00 24.05 428 GLN A N 1
ATOM 6888 C CA . GLN A 1 417 ? 48.456 27.861 43.129 1.00 31.85 428 GLN A CA 1
ATOM 6889 C C . GLN A 1 417 ? 49.875 28.414 43.198 1.00 23.32 428 GLN A C 1
ATOM 6890 O O . GLN A 1 417 ? 50.734 28.041 42.400 1.00 27.42 428 GLN A O 1
ATOM 6904 N N . THR A 1 418 ? 50.120 29.299 44.158 1.00 24.36 429 THR A N 1
ATOM 6905 C CA . THR A 1 418 ? 51.441 29.896 44.307 1.00 25.97 429 THR A CA 1
ATOM 6906 C C . THR A 1 418 ? 52.459 28.838 44.724 1.00 24.24 429 THR A C 1
ATOM 6907 O O . THR A 1 418 ? 53.568 28.790 44.192 1.00 23.67 429 THR A O 1
ATOM 6918 N N . ILE A 1 419 ? 52.075 27.992 45.676 1.00 25.67 430 ILE A N 1
ATOM 6919 C CA . ILE A 1 419 ? 52.948 26.916 46.134 1.00 19.27 430 ILE A CA 1
ATOM 6920 C C . ILE A 1 419 ? 53.281 25.980 44.981 1.00 22.47 430 ILE A C 1
ATOM 6921 O O . ILE A 1 419 ? 54.430 25.565 44.825 1.00 23.20 430 ILE A O 1
ATOM 6937 N N . ALA A 1 420 ? 52.276 25.655 44.172 1.00 21.53 431 ALA A N 1
ATOM 6938 C CA . ALA A 1 420 ? 52.474 24.770 43.032 1.00 27.91 431 ALA A CA 1
ATOM 6939 C C . ALA A 1 420 ? 53.497 25.357 42.068 1.00 25.68 431 ALA A C 1
ATOM 6940 O O . ALA A 1 420 ? 54.391 24.657 41.593 1.00 28.35 431 ALA A O 1
ATOM 6947 N N A SER A 1 421 ? 53.359 26.648 41.787 0.49 25.24 432 SER A N 1
ATOM 6948 N N B SER A 1 421 ? 53.364 26.649 41.787 0.51 25.24 432 SER A N 1
ATOM 6949 C CA A SER A 1 421 ? 54.274 27.339 40.887 0.49 28.79 432 SER A CA 1
ATOM 6950 C CA B SER A 1 421 ? 54.280 27.330 40.880 0.51 28.78 432 SER A CA 1
ATOM 6951 C C A SER A 1 421 ? 55.694 27.349 41.441 0.49 26.76 432 SER A C 1
ATOM 6952 C C B SER A 1 421 ? 55.698 27.357 41.439 0.51 26.76 432 SER A C 1
ATOM 6953 O O A SER A 1 421 ? 56.657 27.131 40.707 0.49 27.65 432 SER A O 1
ATOM 6954 O O B SER A 1 421 ? 56.665 27.158 40.705 0.51 27.65 432 SER A O 1
ATOM 6969 N N . CYS A 1 422 ? 55.821 27.605 42.738 1.00 27.84 433 CYS A N 1
ATOM 6970 C CA . CYS A 1 422 ? 57.132 27.655 43.376 1.00 27.25 433 CYS A CA 1
ATOM 6971 C C . CYS A 1 422 ? 57.822 26.292 43.356 1.00 24.89 433 CYS A C 1
ATOM 6972 O O . CYS A 1 422 ? 59.021 26.203 43.093 1.00 26.56 433 CYS A O 1
ATOM 6981 N N . LEU A 1 423 ? 57.069 25.231 43.633 1.00 24.42 434 LEU A N 1
ATOM 6982 C CA . LEU A 1 423 ? 57.650 23.892 43.689 1.00 24.67 434 LEU A CA 1
ATOM 6983 C C . LEU A 1 423 ? 57.907 23.312 42.301 1.00 25.68 434 LEU A C 1
ATOM 6984 O O . LEU A 1 423 ? 58.947 22.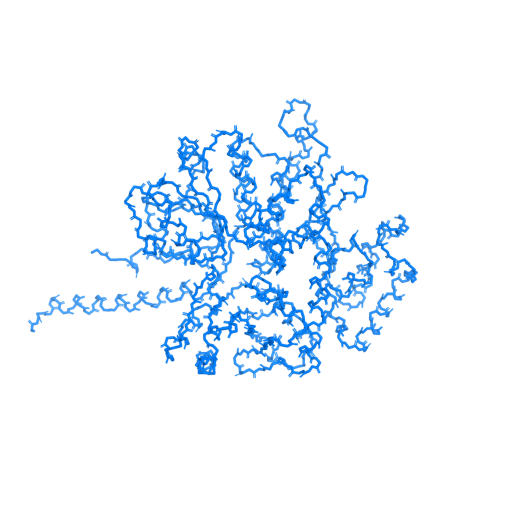701 42.061 1.00 25.23 434 LEU A O 1
ATOM 7000 N N . CYS A 1 424 ? 56.959 23.494 41.388 1.00 27.17 435 CYS A N 1
ATOM 7001 C CA . CYS A 1 424 ? 57.073 22.897 40.059 1.00 30.46 435 CYS A CA 1
ATOM 7002 C C . CYS A 1 424 ? 58.048 23.648 39.159 1.00 34.07 435 CYS A C 1
ATOM 7003 O O . CYS A 1 424 ? 58.542 23.092 38.178 1.00 28.39 435 CYS A O 1
ATOM 7011 N N . THR A 1 425 ? 58.323 24.906 39.492 1.00 26.60 436 THR A N 1
ATOM 7012 C CA . THR A 1 425 ? 59.286 25.706 38.739 1.00 28.16 436 THR A CA 1
ATOM 7013 C C . THR A 1 425 ? 60.650 25.659 39.435 1.00 32.10 436 THR A C 1
ATOM 7014 O O . THR A 1 425 ? 61.598 26.321 39.017 1.00 27.78 436 THR A O 1
ATOM 7025 N N . ASN A 1 426 ? 60.740 24.858 40.497 1.00 26.47 437 ASN A N 1
ATOM 7026 C CA . ASN A 1 426 ? 61.997 24.630 41.211 1.00 20.94 437 ASN A CA 1
ATOM 7027 C C . ASN A 1 426 ? 62.589 25.924 41.773 1.00 21.80 437 ASN A C 1
ATOM 7028 O O . ASN A 1 426 ? 63.783 26.187 41.628 1.00 27.66 437 ASN A O 1
ATOM 7039 N N . LEU A 1 427 ? 61.750 26.723 42.424 1.00 25.96 438 LEU A N 1
ATOM 7040 C CA . LEU A 1 427 ? 62.163 28.039 42.909 1.00 24.68 438 LEU A CA 1
ATOM 7041 C C . LEU A 1 427 ? 62.473 28.072 44.405 1.00 29.80 438 LEU A C 1
ATOM 7042 O O . LEU A 1 427 ? 62.848 29.116 44.936 1.00 30.28 438 LEU A O 1
ATOM 7058 N N . VAL A 1 428 ? 62.310 26.939 45.083 1.00 27.38 439 VAL A N 1
ATOM 7059 C CA . VAL A 1 428 ? 62.677 26.834 46.493 1.00 27.92 439 VAL A CA 1
ATOM 7060 C C . VAL A 1 428 ? 64.063 26.211 46.575 1.00 25.85 439 VAL A C 1
ATOM 7061 O O . VAL A 1 428 ? 64.217 24.998 46.437 1.00 26.94 439 VAL A O 1
ATOM 7074 N N . ILE A 1 429 ? 65.068 27.054 46.789 1.00 26.39 440 ILE A N 1
ATOM 7075 C CA . ILE A 1 429 ? 66.462 26.642 46.673 1.00 30.94 440 ILE A CA 1
ATOM 7076 C C . ILE A 1 429 ? 67.243 26.896 47.956 1.00 31.02 440 ILE A C 1
ATOM 7077 O O . ILE A 1 429 ? 67.151 27.967 48.558 1.00 31.79 440 ILE A O 1
ATOM 7093 N N . SER A 1 430 ? 68.022 25.898 48.356 1.00 26.66 441 SER A N 1
ATOM 7094 C CA . SER A 1 430 ? 68.872 26.005 49.530 1.00 34.90 441 SER A CA 1
ATOM 7095 C C . SER A 1 430 ? 70.037 26.951 49.274 1.00 35.74 441 SER A C 1
ATOM 7096 O O . SER A 1 430 ? 70.722 26.849 48.257 1.00 31.31 441 SER A O 1
ATOM 7104 N N . GLN A 1 431 ? 70.246 27.875 50.206 1.00 34.33 442 GLN A N 1
ATOM 7105 C CA . GLN A 1 431 ? 71.388 28.782 50.162 1.00 32.46 442 GLN A CA 1
ATOM 7106 C C . GLN A 1 431 ? 72.496 28.275 51.079 1.00 36.72 442 GLN A C 1
ATOM 7107 O O . GLN A 1 431 ? 73.514 28.943 51.267 1.00 39.25 442 GLN A O 1
ATOM 7121 N N . GLY A 1 432 ? 72.282 27.090 51.647 1.00 35.99 443 GLY A N 1
ATOM 7122 C CA . GLY A 1 432 ? 73.177 26.517 52.636 1.00 38.50 443 GLY A CA 1
ATOM 7123 C C . GLY A 1 432 ? 72.476 26.370 53.978 1.00 37.72 443 GLY A C 1
ATOM 7124 O O . GLY A 1 432 ? 71.894 25.324 54.259 1.00 35.69 443 GLY A O 1
ATOM 7128 N N . PRO A 1 433 ? 72.517 27.420 54.816 1.00 34.03 444 PRO A N 1
ATOM 7129 C CA . PRO A 1 433 ? 71.878 27.355 56.136 1.00 38.27 444 PRO A CA 1
ATOM 7130 C C . PRO A 1 433 ? 70.370 27.630 56.109 1.00 38.83 444 PRO A C 1
ATOM 7131 O O . PRO A 1 433 ? 69.710 27.455 57.131 1.00 35.38 444 PRO A O 1
ATOM 7142 N N . PHE A 1 434 ? 69.837 28.055 54.968 1.00 33.29 445 PHE A N 1
ATOM 7143 C CA . PHE A 1 434 ? 68.399 28.284 54.848 1.00 30.61 445 PHE A CA 1
ATOM 7144 C C . PHE A 1 434 ? 67.915 28.138 53.410 1.00 35.33 445 PHE A C 1
ATOM 7145 O O . PHE A 1 434 ? 68.686 28.276 52.461 1.00 27.09 445 PHE A O 1
ATOM 7162 N N . LEU A 1 435 ? 66.626 27.848 53.266 1.00 24.50 446 LEU A N 1
ATOM 7163 C CA . LEU A 1 435 ? 65.981 27.818 51.963 1.00 25.61 446 LEU A CA 1
ATOM 7164 C C . LEU A 1 435 ? 65.570 29.231 51.586 1.00 30.48 446 LEU A C 1
ATOM 7165 O O . LEU A 1 435 ? 65.268 30.050 52.456 1.00 29.53 446 LEU A O 1
ATOM 7181 N N . TYR A 1 436 ? 65.565 29.515 50.288 1.00 29.11 447 TYR A N 1
ATOM 7182 C CA . TYR A 1 436 ? 65.143 30.817 49.796 1.00 24.33 447 TYR A CA 1
ATOM 7183 C C . TYR A 1 436 ? 64.150 30.675 48.657 1.00 30.00 447 TYR A C 1
ATOM 7184 O O . TYR A 1 436 ? 64.273 29.793 47.809 1.00 27.38 447 TYR A O 1
ATOM 7202 N N . CYS A 1 437 ? 63.161 31.557 48.657 1.00 23.70 448 CYS A N 1
ATOM 7203 C CA . CYS A 1 437 ? 62.208 31.655 47.566 1.00 28.31 448 CYS A CA 1
ATOM 7204 C C . CYS A 1 437 ? 61.660 33.071 47.571 1.00 31.17 448 CYS A C 1
ATOM 7205 O O . CYS A 1 437 ? 61.836 33.796 48.547 1.00 29.36 448 CYS A O 1
ATOM 7213 N N . SER A 1 438 ? 61.013 33.480 46.488 1.00 31.11 449 SER A N 1
ATOM 7214 C CA . SER A 1 438 ? 60.473 34.831 46.423 1.00 30.34 449 SER A CA 1
ATOM 7215 C C . SER A 1 438 ? 59.346 34.965 45.413 1.00 30.90 449 SER A C 1
ATOM 7216 O O . SER A 1 438 ? 59.210 34.150 44.501 1.00 32.56 449 SER A O 1
ATOM 7224 N N . LEU A 1 439 ? 58.538 36.003 45.603 1.00 23.12 450 LEU A N 1
ATOM 7225 C CA . LEU A 1 439 ? 57.521 36.394 44.642 1.00 27.27 450 LEU A CA 1
ATOM 7226 C C . LEU A 1 439 ? 58.006 37.632 43.900 1.00 30.16 450 LEU A C 1
ATOM 7227 O O . LEU A 1 439 ? 58.838 38.382 44.414 1.00 31.72 450 LEU A O 1
ATOM 7243 N N A MET A 1 440 ? 57.480 37.839 42.696 0.72 27.06 451 MET A N 1
ATOM 7244 N N B MET A 1 440 ? 57.490 37.838 42.692 0.28 27.15 451 MET A N 1
ATOM 7245 C CA A MET A 1 440 ? 57.861 38.972 41.859 0.72 27.26 451 MET A CA 1
ATOM 7246 C CA B MET A 1 440 ? 57.866 38.985 41.872 0.28 27.41 451 MET A CA 1
ATOM 7247 C C A MET A 1 440 ? 56.632 39.778 41.459 0.72 30.39 451 MET A C 1
ATOM 7248 C C B MET A 1 440 ? 56.633 39.775 41.455 0.28 30.41 451 MET A C 1
ATOM 7249 O O A MET A 1 440 ? 55.501 39.367 41.716 0.72 31.07 451 MET A O 1
ATOM 7250 O O B MET A 1 440 ? 55.502 39.354 41.699 0.28 31.00 451 MET A O 1
ATOM 7277 N N . GLU A 1 441 ? 56.861 40.925 40.829 1.00 35.19 452 GLU A N 1
ATOM 7278 C CA . GLU A 1 441 ? 55.776 41.807 40.414 1.00 34.25 452 GLU A CA 1
ATOM 7279 C C . GLU A 1 441 ? 54.832 41.117 39.431 1.00 26.27 452 GLU A C 1
ATOM 7280 O O . GLU A 1 441 ? 53.635 41.404 39.405 1.00 31.96 452 GLU A O 1
ATOM 7293 N N . GLY A 1 442 ? 55.377 40.203 38.634 1.00 26.58 453 GLY A N 1
ATOM 7294 C CA . GLY A 1 442 ? 54.599 39.485 37.640 1.00 33.21 453 GLY A CA 1
ATOM 7295 C C . GLY A 1 442 ? 53.978 38.200 38.160 1.00 33.71 453 GLY A C 1
ATOM 7296 O O . GLY A 1 442 ? 53.272 37.511 37.425 1.00 33.74 453 GLY A O 1
ATOM 7300 N N . THR A 1 443 ? 54.242 37.869 39.421 1.00 29.14 454 THR A N 1
ATOM 7301 C CA . THR A 1 443 ? 53.655 36.676 40.029 1.00 27.04 454 THR A CA 1
ATOM 7302 C C . THR A 1 443 ? 52.141 36.845 40.150 1.00 29.06 454 THR A C 1
ATOM 7303 O O . THR A 1 443 ? 51.678 37.835 40.717 1.00 31.90 454 THR A O 1
ATOM 7314 N N . PRO A 1 444 ? 51.363 35.883 39.621 1.00 31.86 455 PRO A N 1
ATOM 7315 C CA . PRO A 1 444 ? 49.904 35.980 39.756 1.00 32.32 455 PRO A CA 1
ATOM 7316 C C . PRO A 1 444 ? 49.443 36.077 41.213 1.00 37.47 455 PRO A C 1
ATOM 7317 O O . PRO A 1 444 ? 49.946 35.344 42.065 1.00 31.75 455 PRO A O 1
ATOM 7328 N N . ASP A 1 445 ? 48.503 36.982 41.478 1.00 27.68 456 ASP A N 1
ATOM 7329 C CA . ASP A 1 445 ? 47.947 37.185 42.817 1.00 33.11 456 ASP A CA 1
ATOM 7330 C C . ASP A 1 445 ? 49.006 37.586 43.843 1.00 32.35 456 ASP A C 1
ATOM 7331 O O . ASP A 1 445 ? 48.841 37.341 45.037 1.00 33.42 456 ASP A O 1
ATOM 7340 N N . VAL A 1 446 ? 50.086 38.211 43.386 1.00 29.49 457 VAL A N 1
ATOM 7341 C CA . VAL A 1 446 ? 51.135 38.649 44.301 1.00 30.60 457 VAL A CA 1
ATOM 7342 C C . VAL A 1 446 ? 50.590 39.665 45.311 1.00 32.24 457 VAL A C 1
ATOM 7343 O O . VAL A 1 446 ? 51.067 39.736 46.442 1.00 31.70 457 VAL A O 1
ATOM 7356 N N A MET A 1 447 ? 49.585 40.438 44.913 0.56 34.00 458 MET A N 1
ATOM 7357 N N B MET A 1 447 ? 49.583 40.428 44.893 0.44 33.99 458 MET A N 1
ATOM 7358 C CA A MET A 1 447 ? 49.036 41.462 45.798 0.56 37.73 458 MET A CA 1
ATOM 7359 C CA B MET A 1 447 ? 48.981 41.450 45.745 0.44 37.75 458 MET A CA 1
ATOM 7360 C C A MET A 1 447 ? 48.238 40.858 46.954 0.56 38.22 458 MET A C 1
ATOM 7361 C C B MET A 1 447 ? 48.328 40.833 46.980 0.44 38.22 458 MET A C 1
ATOM 7362 O O A MET A 1 447 ? 47.876 41.562 47.897 0.56 37.26 458 MET A O 1
ATOM 7363 O O B MET A 1 447 ? 48.156 41.501 48.000 0.44 37.62 458 MET A O 1
ATOM 7390 N N . LEU A 1 448 ? 47.963 39.559 46.882 1.00 34.71 459 LEU A N 1
ATOM 7391 C CA . LEU A 1 448 ? 47.320 38.858 47.991 1.00 30.58 459 LEU A CA 1
ATOM 7392 C C . LEU A 1 448 ? 48.331 38.480 49.069 1.00 32.63 459 LEU A C 1
ATOM 7393 O O . LEU A 1 448 ? 47.949 38.130 50.188 1.00 36.14 459 LEU A O 1
ATOM 7410 N N . PHE A 1 449 ? 49.616 38.559 48.729 1.00 30.01 460 PHE A N 1
ATOM 7411 C CA . PHE A 1 449 ? 50.685 38.112 49.618 1.00 34.35 460 PHE A CA 1
ATOM 7412 C C . PHE A 1 449 ? 51.775 39.167 49.809 1.00 38.99 460 PHE A C 1
ATOM 7413 O O . PHE A 1 449 ? 52.935 38.827 50.038 1.00 36.21 460 PHE A O 1
ATOM 7430 N N . SER A 1 450 ? 51.406 40.441 49.723 1.00 34.51 461 SER A N 1
ATOM 7431 C CA . SER A 1 450 ? 52.393 41.519 49.767 1.00 44.98 461 SER A CA 1
ATOM 7432 C C . SER A 1 450 ? 52.452 42.214 51.125 1.00 42.92 461 SER A C 1
ATOM 7433 O O . SER A 1 450 ? 53.313 43.066 51.352 1.00 48.99 461 SER A O 1
ATOM 7441 N N . ARG A 1 451 ? 51.540 41.853 52.023 1.00 44.49 462 ARG A N 1
ATOM 7442 C CA . ARG A 1 451 ? 51.572 42.364 53.388 1.00 38.12 462 ARG A CA 1
ATOM 7443 C C . ARG A 1 451 ? 52.269 41.353 54.299 1.00 42.65 462 ARG A C 1
ATOM 7444 O O . ARG A 1 451 ? 52.225 40.152 54.031 1.00 50.02 462 ARG A O 1
ATOM 7465 N N . PRO A 1 452 ? 52.924 41.838 55.371 1.00 44.97 463 PRO A N 1
ATOM 7466 C CA . PRO A 1 452 ? 53.654 41.000 56.333 1.00 45.39 463 PRO A CA 1
ATOM 7467 C C . PRO A 1 452 ? 52.910 39.742 56.782 1.00 40.17 463 PRO A C 1
ATOM 7468 O O . PRO A 1 452 ? 53.467 38.647 56.724 1.00 39.54 463 PRO A O 1
ATOM 7479 N N . ALA A 1 453 ? 51.669 39.904 57.228 1.00 35.36 464 ALA A N 1
ATOM 7480 C CA . ALA A 1 453 ? 50.886 38.781 57.728 1.00 41.10 464 ALA A CA 1
ATOM 7481 C C . ALA A 1 453 ? 50.616 37.755 56.629 1.00 30.47 464 ALA A C 1
ATOM 7482 O O . ALA A 1 453 ? 50.777 36.552 56.839 1.00 31.49 464 ALA A O 1
ATOM 7489 N N A SER A 1 454 ? 50.213 38.240 55.460 0.55 30.63 465 SER A N 1
ATOM 7490 N N B SER A 1 454 ? 50.204 38.238 55.461 0.45 30.68 465 SER A N 1
ATOM 7491 C CA A SER A 1 454 ? 49.864 37.370 54.343 0.55 35.93 465 SER A CA 1
ATOM 7492 C CA B SER A 1 454 ? 49.871 37.362 54.344 0.45 35.90 465 SER A CA 1
ATOM 7493 C C A SER A 1 454 ? 51.088 36.660 53.770 0.55 32.01 465 SER A C 1
ATOM 7494 C C B SER A 1 454 ? 51.104 36.643 53.812 0.45 32.02 465 SER A C 1
ATOM 7495 O O A SER A 1 454 ? 51.017 35.487 53.402 0.55 32.72 465 SER A O 1
ATOM 7496 O O B SER A 1 454 ? 51.055 35.449 53.514 0.45 32.67 465 SER A O 1
ATOM 7511 N N . LEU A 1 455 ? 52.209 37.370 53.693 1.00 30.18 466 LEU A N 1
ATOM 7512 C CA . LEU A 1 455 ? 53.442 36.790 53.175 1.00 26.37 466 LEU A CA 1
ATOM 7513 C C . LEU A 1 455 ? 54.011 35.774 54.158 1.00 29.69 466 LEU A C 1
ATOM 7514 O O . LEU A 1 455 ? 54.489 34.713 53.759 1.00 25.51 466 LEU A O 1
ATOM 7531 N N A SER A 1 456 ? 53.952 36.096 55.445 0.57 29.16 467 SER A N 1
ATOM 7532 N N B SER A 1 456 ? 53.958 36.111 55.442 0.43 29.18 467 SER A N 1
ATOM 7533 C CA A SER A 1 456 ? 54.493 35.214 56.472 0.57 28.80 467 SER A CA 1
ATOM 7534 C CA B SER A 1 456 ? 54.468 35.234 56.486 0.43 28.81 467 SER A CA 1
ATOM 7535 C C A SER A 1 456 ? 53.719 33.900 56.523 0.57 27.91 467 SER A C 1
ATOM 7536 C C B SER A 1 456 ? 53.721 33.907 56.489 0.43 27.89 467 SER A C 1
ATOM 7537 O O A SER A 1 456 ? 54.311 32.833 56.671 0.57 27.80 467 SER A O 1
ATOM 7538 O O B SER A 1 456 ? 54.330 32.841 56.571 0.43 27.75 467 SER A O 1
ATOM 7553 N N . LEU A 1 457 ? 52.398 33.978 56.394 1.00 23.92 468 LEU A N 1
ATOM 7554 C CA . LEU A 1 457 ? 51.572 32.779 56.429 1.00 29.87 468 LEU A CA 1
ATOM 7555 C C . LEU A 1 457 ? 51.769 31.946 55.160 1.00 26.62 468 LEU A C 1
ATOM 7556 O O . LEU A 1 457 ? 51.820 30.718 55.222 1.00 24.90 468 LEU A O 1
ATOM 7573 N N . LEU A 1 458 ? 51.886 32.611 54.013 1.00 23.30 469 LEU A N 1
ATOM 7574 C CA . LEU A 1 458 ? 52.189 31.913 52.767 1.00 21.36 469 LEU A CA 1
ATOM 7575 C C . LEU A 1 458 ? 53.491 31.132 52.883 1.00 20.11 469 LEU A C 1
ATOM 7576 O O . LEU A 1 458 ? 53.575 29.984 52.444 1.00 25.86 469 LEU A O 1
ATOM 7592 N N A SER A 1 459 ? 54.506 31.756 53.475 0.63 21.30 470 SER A N 1
ATOM 7593 N N B SER A 1 459 ? 54.502 31.762 53.473 0.37 21.48 470 SER A N 1
ATOM 7594 C CA A SER A 1 459 ? 55.822 31.135 53.590 0.63 21.52 470 SER A CA 1
ATOM 7595 C CA B SER A 1 459 ? 55.820 31.152 53.609 0.37 21.63 470 SER A CA 1
ATOM 7596 C C A SER A 1 459 ? 55.763 29.864 54.434 0.63 23.95 470 SER A C 1
ATOM 7597 C C B SER A 1 459 ? 55.758 29.870 54.431 0.37 23.92 470 SER A C 1
ATOM 7598 O O A SER A 1 459 ? 56.434 28.879 54.130 0.63 21.42 470 SER A O 1
ATOM 7599 O O B SER A 1 459 ? 56.422 28.884 54.111 0.37 21.44 470 SER A O 1
ATOM 7614 N N . LYS A 1 460 ? 54.956 29.888 55.490 1.00 21.79 471 LYS A N 1
ATOM 7615 C CA . LYS A 1 460 ? 54.810 28.726 56.362 1.00 27.85 471 LYS A CA 1
ATOM 7616 C C . LYS A 1 460 ? 54.089 27.585 55.644 1.00 21.26 471 LYS A C 1
ATOM 7617 O O . LYS A 1 460 ? 54.448 26.418 55.800 1.00 24.72 471 LYS A O 1
ATOM 7637 N N . HIS A 1 461 ? 53.076 27.927 54.857 1.00 23.86 472 HIS A N 1
ATOM 7638 C CA . HIS A 1 461 ? 52.361 26.934 54.062 1.00 23.83 472 HIS A CA 1
ATOM 7639 C C . HIS A 1 461 ? 53.248 26.354 52.966 1.00 20.64 472 HIS A C 1
ATOM 7640 O O . HIS A 1 461 ? 53.200 25.155 52.689 1.00 27.26 472 HIS A O 1
ATOM 7654 N N . LEU A 1 462 ? 54.053 27.205 52.340 1.00 25.28 473 LEU A N 1
ATOM 7655 C CA . LEU A 1 462 ? 54.976 26.747 51.311 1.00 22.34 473 LEU A CA 1
ATOM 7656 C C . LEU A 1 462 ? 56.009 25.787 51.890 1.00 23.42 473 LEU A C 1
ATOM 7657 O O . LEU A 1 462 ? 56.315 24.762 51.285 1.00 23.18 473 LEU A O 1
ATOM 7673 N N . LEU A 1 463 ? 56.548 26.116 53.060 1.00 20.97 474 LEU A N 1
ATOM 7674 C CA . LEU A 1 463 ? 57.580 25.280 53.663 1.00 26.49 474 LEU A CA 1
ATOM 7675 C C . LEU A 1 463 ? 57.009 23.917 54.037 1.00 23.39 474 LEU A C 1
ATOM 7676 O O . LEU A 1 463 ? 57.675 22.896 53.878 1.00 23.96 474 LEU A O 1
ATOM 7692 N N . LYS A 1 464 ? 55.772 23.905 54.522 1.00 25.68 475 LYS A N 1
ATOM 7693 C CA . LYS A 1 464 ? 55.095 22.659 54.866 1.00 26.51 475 LYS A CA 1
ATOM 7694 C C . LYS A 1 464 ? 54.946 21.747 53.649 1.00 30.12 475 LYS A C 1
ATOM 7695 O O . LYS A 1 464 ? 55.120 20.533 53.747 1.00 29.42 475 LYS A O 1
ATOM 7714 N N . SER A 1 465 ? 54.621 22.333 52.503 1.00 24.56 476 SER A N 1
ATOM 7715 C CA . SER A 1 465 ? 54.505 21.561 51.272 1.00 24.52 476 SER A CA 1
ATOM 7716 C C . SER A 1 465 ? 55.874 21.128 50.765 1.00 24.32 476 SER A C 1
ATOM 7717 O O . SER A 1 465 ? 56.029 20.026 50.241 1.00 27.02 476 SER A O 1
ATOM 7725 N N . PHE A 1 466 ? 56.867 21.996 50.924 1.00 25.47 477 PHE A N 1
ATOM 7726 C CA . PHE A 1 466 ? 58.212 21.695 50.456 1.00 28.60 477 PHE A CA 1
ATOM 7727 C C . PHE A 1 466 ? 58.831 20.512 51.197 1.00 23.52 477 PHE A C 1
ATOM 7728 O O . PHE A 1 466 ? 59.430 19.637 50.578 1.00 27.78 477 PHE A O 1
ATOM 7745 N N . VAL A 1 467 ? 58.701 20.487 52.520 1.00 27.32 478 VAL A N 1
ATOM 7746 C CA . VAL A 1 467 ? 59.317 19.417 53.299 1.00 30.45 478 VAL A CA 1
ATOM 7747 C C . VAL A 1 467 ? 58.717 18.065 52.917 1.00 30.08 478 VAL A C 1
ATOM 7748 O O . VAL A 1 467 ? 59.412 17.054 52.919 1.00 36.56 478 VAL A O 1
ATOM 7761 N N . CYS A 1 468 ? 57.434 18.054 52.570 1.00 31.28 479 CYS A N 1
ATOM 7762 C CA . CYS A 1 468 ? 56.791 16.836 52.084 1.00 31.37 479 CYS A CA 1
ATOM 7763 C C . CYS A 1 468 ? 57.258 16.455 50.681 1.00 32.72 479 CYS A C 1
ATOM 7764 O O . CYS A 1 468 ? 57.155 15.297 50.284 1.00 38.51 479 CYS A O 1
ATOM 7772 N N . SER A 1 469 ? 57.768 17.428 49.933 1.00 35.88 480 SER A N 1
ATOM 7773 C CA . SER A 1 469 ? 58.128 17.206 48.536 1.00 35.40 480 SER A CA 1
ATOM 7774 C C . SER A 1 469 ? 59.565 16.729 48.369 1.00 41.64 480 SER A C 1
ATOM 7775 O O . SER A 1 469 ? 59.860 15.928 47.482 1.00 45.99 480 SER A O 1
ATOM 7783 N N . THR A 1 470 ? 60.458 17.229 49.217 1.00 44.73 481 THR A N 1
ATOM 7784 C CA . THR A 1 470 ? 61.889 17.012 49.029 1.00 52.67 481 THR A CA 1
ATOM 7785 C C . THR A 1 470 ? 62.350 15.655 49.548 1.00 58.99 481 THR A C 1
ATOM 7786 O O . THR A 1 470 ? 61.805 15.127 50.519 1.00 53.41 481 THR A O 1
ATOM 7797 N N . LYS A 1 471 ? 63.361 15.101 48.885 1.00 67.47 482 LYS A N 1
ATOM 7798 C CA . LYS A 1 471 ? 63.994 13.863 49.323 1.00 78.56 482 LYS A CA 1
ATOM 7799 C C . LYS A 1 471 ? 65.235 14.183 50.148 1.00 76.10 482 LYS A C 1
ATOM 7800 O O . LYS A 1 471 ? 65.668 13.380 50.976 1.00 79.25 482 LYS A O 1
ATOM 7819 N N . ASN A 1 472 ? 65.800 15.363 49.914 1.00 58.74 483 ASN A N 1
ATOM 7820 C CA . ASN A 1 472 ? 66.988 15.805 50.632 1.00 64.52 483 ASN A CA 1
ATOM 7821 C C . ASN A 1 472 ? 66.699 15.965 52.120 1.00 62.98 483 ASN A C 1
ATOM 7822 O O . ASN A 1 472 ? 65.978 16.876 52.528 1.00 53.20 483 ASN A O 1
ATOM 7833 N N . ARG A 1 473 ? 67.267 15.072 52.924 1.00 69.06 484 ARG A N 1
ATOM 7834 C CA . ARG A 1 473 ? 66.989 15.033 54.356 1.00 68.11 484 ARG A CA 1
ATOM 7835 C C . ARG A 1 473 ? 67.469 16.294 55.067 1.00 63.05 484 ARG A C 1
ATOM 7836 O O . ARG A 1 473 ? 66.876 16.719 56.058 1.00 62.47 484 ARG A O 1
ATOM 7857 N N . ARG A 1 474 ? 68.544 16.890 54.562 1.00 61.46 485 ARG A N 1
ATOM 7858 C CA . ARG A 1 474 ? 69.074 18.110 55.154 1.00 73.12 485 ARG A CA 1
ATOM 7859 C C . ARG A 1 474 ? 68.116 19.270 54.907 1.00 65.71 485 ARG A C 1
ATOM 7860 O O . ARG A 1 474 ? 67.840 20.059 55.810 1.00 42.67 485 ARG A O 1
ATOM 7881 N N . CYS A 1 475 ? 67.602 19.358 53.682 1.00 53.17 486 CYS A N 1
ATOM 7882 C CA . CYS A 1 475 ? 66.690 20.435 53.307 1.00 48.12 486 CYS A CA 1
ATOM 7883 C C . CYS A 1 475 ? 65.407 20.409 54.129 1.00 33.03 486 CYS A C 1
ATOM 7884 O O . CYS A 1 475 ? 64.820 21.455 54.398 1.00 40.88 486 CYS A O 1
ATOM 7892 N N . LYS A 1 476 ? 64.980 19.214 54.525 1.00 37.61 487 LYS A N 1
ATOM 7893 C CA . LYS A 1 476 ? 63.771 19.058 55.328 1.00 38.66 487 LYS A CA 1
ATOM 7894 C C . LYS A 1 476 ? 63.846 19.850 56.629 1.00 38.14 487 LYS A C 1
ATOM 7895 O O . LYS A 1 476 ? 62.824 20.284 57.160 1.00 38.83 487 LYS A O 1
ATOM 7914 N N . LEU A 1 477 ? 65.064 20.038 57.129 1.00 34.48 488 LEU A N 1
ATOM 7915 C CA . LEU A 1 477 ? 65.283 20.636 58.442 1.00 36.56 488 LEU A CA 1
ATOM 7916 C C . LEU A 1 477 ? 65.686 22.106 58.362 1.00 33.07 488 LEU A C 1
ATOM 7917 O O . LEU A 1 477 ? 65.979 22.726 59.383 1.00 42.50 488 LEU A O 1
ATOM 7933 N N . LEU A 1 478 ? 65.700 22.660 57.155 1.00 29.09 489 LEU A N 1
ATOM 7934 C CA . LEU A 1 478 ? 66.142 24.037 56.962 1.00 34.09 489 LEU A CA 1
ATOM 7935 C C . LEU A 1 478 ? 65.022 25.038 57.216 1.00 33.21 489 LEU A C 1
ATOM 7936 O O . LEU A 1 478 ? 63.852 24.740 56.974 1.00 27.78 489 LEU A O 1
ATOM 7952 N N . PRO A 1 479 ? 65.378 26.234 57.710 1.00 27.16 490 PRO A N 1
ATOM 7953 C CA . PRO A 1 479 ? 64.400 27.321 57.771 1.00 28.07 490 PRO A CA 1
ATOM 7954 C C . PRO A 1 479 ? 64.196 27.940 56.392 1.00 27.40 490 PRO A C 1
ATOM 7955 O O . PRO A 1 479 ? 64.902 27.563 55.456 1.00 26.15 490 PRO A O 1
ATOM 7966 N N . LEU A 1 480 ? 63.253 28.870 56.275 1.00 25.76 491 LEU A N 1
ATOM 7967 C CA . LEU A 1 480 ? 62.941 29.494 54.995 1.00 23.25 491 LEU A CA 1
ATOM 7968 C C . LEU A 1 480 ? 62.983 31.012 55.087 1.00 29.02 491 LEU A C 1
ATOM 7969 O O . LEU A 1 480 ? 62.470 31.607 56.035 1.00 22.74 491 LEU A O 1
ATOM 7985 N N . VAL A 1 481 ? 63.600 31.626 54.085 1.00 26.59 492 VAL A N 1
ATOM 7986 C CA . VAL A 1 481 ? 63.555 33.069 53.913 1.00 22.86 492 VAL A CA 1
ATOM 7987 C C . VAL A 1 481 ? 62.757 33.350 52.651 1.00 26.40 492 VAL A C 1
ATOM 7988 O O . VAL A 1 481 ? 63.035 32.779 51.596 1.00 23.00 492 VAL A O 1
ATOM 8001 N N A MET A 1 482 ? 61.760 34.226 52.748 0.75 27.01 493 MET A N 1
ATOM 8002 N N B MET A 1 482 ? 61.759 34.218 52.786 0.25 26.92 493 MET A N 1
ATOM 8003 C CA A MET A 1 482 ? 60.922 34.538 51.594 0.75 24.89 493 MET A CA 1
ATOM 8004 C CA B MET A 1 482 ? 60.889 34.597 51.685 0.25 25.16 493 MET A CA 1
ATOM 8005 C C A MET A 1 482 ? 60.733 36.040 51.401 0.75 27.15 493 MET A C 1
ATOM 8006 C C B MET A 1 482 ? 61.048 36.079 51.395 0.25 27.30 493 MET A C 1
ATOM 8007 O O A MET A 1 482 ? 60.515 36.783 52.359 0.75 23.64 493 MET A O 1
ATOM 8008 O O B MET A 1 482 ? 61.378 36.854 52.289 0.25 27.33 493 MET A O 1
ATOM 8035 N N . ALA A 1 483 ? 60.818 36.469 50.144 1.00 24.40 494 ALA A N 1
ATOM 8036 C CA . ALA A 1 483 ? 60.757 37.883 49.790 1.00 26.72 494 ALA A CA 1
ATOM 8037 C C . ALA A 1 483 ? 59.631 38.153 48.802 1.00 29.83 494 ALA A C 1
ATOM 8038 O O . ALA A 1 483 ? 59.262 37.286 48.010 1.00 32.78 494 ALA A O 1
ATOM 8046 N N . ALA A 1 484 ? 59.085 39.362 48.864 1.00 28.64 495 ALA A N 1
ATOM 8047 C CA . ALA A 1 484 ? 58.059 39.796 47.926 1.00 30.26 495 ALA A CA 1
ATOM 8048 C C . ALA A 1 484 ? 58.204 41.289 47.668 1.00 28.47 495 ALA A C 1
ATOM 8049 O O . ALA A 1 484 ? 58.802 42.001 48.475 1.00 31.29 495 ALA A O 1
ATOM 8056 N N . PRO A 1 485 ? 57.661 41.771 46.539 1.00 35.22 496 PRO A N 1
ATOM 8057 C CA . PRO A 1 485 ? 57.759 43.205 46.246 1.00 37.98 496 PRO A CA 1
ATOM 8058 C C . PRO A 1 485 ? 56.993 44.049 47.258 1.00 37.65 496 PRO A C 1
ATOM 8059 O O . PRO A 1 485 ? 55.853 43.715 47.582 1.00 33.39 496 PRO A O 1
ATOM 8070 N N . LEU A 1 486 ? 57.614 45.116 47.753 1.00 35.64 497 LEU A N 1
ATOM 8071 C CA . LEU A 1 486 ? 56.948 46.036 48.669 1.00 32.55 497 LEU A CA 1
ATOM 8072 C C . LEU A 1 486 ? 56.550 47.314 47.932 1.00 40.02 497 LEU A C 1
ATOM 8073 O O . LEU A 1 486 ? 55.373 47.527 47.642 1.00 40.65 497 LEU A O 1
ATOM 8089 N N . SER A 1 487 ? 57.536 48.154 47.627 1.00 32.17 498 SER A N 1
ATOM 8090 C CA . SER A 1 487 ? 57.306 49.376 46.860 1.00 45.23 498 SER A CA 1
ATOM 8091 C C . SER A 1 487 ? 58.153 49.382 45.595 1.00 34.22 498 SER A C 1
ATOM 8092 O O . SER A 1 487 ? 59.381 49.333 45.657 1.00 34.94 498 SER A O 1
ATOM 8100 N N . MET A 1 488 ? 57.488 49.438 44.448 1.00 41.69 499 MET A N 1
ATOM 8101 C CA . MET A 1 488 ? 58.179 49.488 43.169 1.00 60.30 499 MET A CA 1
ATOM 8102 C C . MET A 1 488 ? 58.822 50.860 42.971 1.00 56.29 499 MET A C 1
ATOM 8103 O O . MET A 1 488 ? 59.941 50.966 42.470 1.00 48.53 499 MET A O 1
ATOM 8117 N N . GLU A 1 489 ? 58.106 51.904 43.379 1.00 50.33 500 GLU A N 1
ATOM 8118 C CA . GLU A 1 489 ? 58.602 53.273 43.279 1.00 64.42 500 GLU A CA 1
ATOM 8119 C C . GLU A 1 489 ? 59.891 53.460 44.075 1.00 65.33 500 GLU A C 1
ATOM 8120 O O . GLU A 1 489 ? 60.850 54.056 43.584 1.00 67.32 500 GLU A O 1
ATOM 8132 N N . HIS A 1 490 ? 59.909 52.947 45.301 1.00 48.62 501 HIS A N 1
ATOM 8133 C CA . HIS A 1 490 ? 61.054 53.125 46.188 1.00 37.91 501 HIS A CA 1
ATOM 8134 C C . HIS A 1 490 ? 62.015 51.938 46.137 1.00 34.91 501 HIS A C 1
ATOM 8135 O O . HIS A 1 490 ? 63.032 51.931 46.827 1.00 44.01 501 HIS A O 1
ATOM 8149 N N . GLY A 1 491 ? 61.696 50.942 45.315 1.00 41.44 502 GLY A N 1
ATOM 8150 C CA . GLY A 1 491 ? 62.565 49.792 45.135 1.00 42.07 502 GLY A CA 1
ATOM 8151 C C . GLY A 1 491 ? 62.841 49.039 46.426 1.00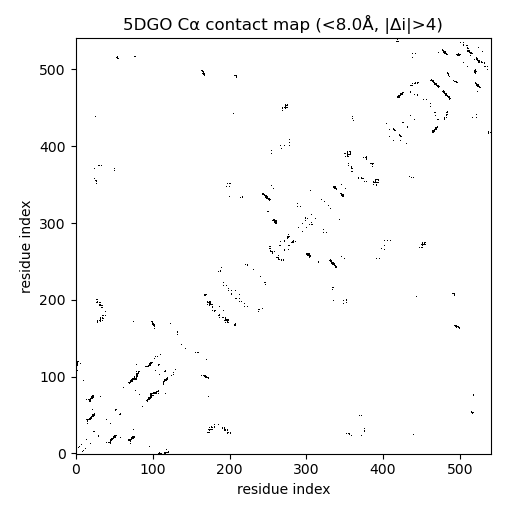 43.04 502 GLY A C 1
ATOM 8152 O O . GLY A 1 491 ? 63.997 48.812 46.788 1.00 41.28 502 GLY A O 1
ATOM 8156 N N . THR A 1 492 ? 61.774 48.656 47.119 1.00 32.93 503 THR A N 1
ATOM 8157 C CA . THR A 1 492 ? 61.886 47.914 48.371 1.00 34.25 503 THR A CA 1
ATOM 8158 C C . THR A 1 492 ? 61.166 46.578 48.284 1.00 33.61 503 THR A C 1
ATOM 8159 O O . THR A 1 492 ? 60.221 46.417 47.509 1.00 32.22 503 THR A O 1
ATOM 8170 N N . VAL A 1 493 ? 61.624 45.627 49.092 1.00 33.92 504 VAL A N 1
ATOM 8171 C CA . VAL A 1 493 ? 60.982 44.327 49.212 1.00 31.94 504 VAL A CA 1
ATOM 8172 C C . VAL A 1 493 ? 60.739 43.999 50.679 1.00 32.64 504 VAL A C 1
ATOM 8173 O O . VAL A 1 493 ? 61.460 44.470 51.561 1.00 31.36 504 VAL A O 1
ATOM 8186 N N . THR A 1 494 ? 59.712 43.200 50.931 1.00 31.83 505 THR A N 1
ATOM 8187 C CA . THR A 1 494 ? 59.475 42.653 52.257 1.00 27.61 505 THR A CA 1
ATOM 8188 C C . THR A 1 494 ? 60.175 41.310 52.343 1.00 27.35 505 THR A C 1
ATOM 8189 O O . THR A 1 494 ? 60.098 40.515 51.411 1.00 29.75 505 THR A O 1
ATOM 8200 N N . VAL A 1 495 ? 60.869 41.069 53.450 1.00 24.56 506 VAL A N 1
ATOM 8201 C CA . VAL A 1 495 ? 61.537 39.793 53.671 1.00 23.62 506 VAL A CA 1
ATOM 8202 C C . VAL A 1 495 ? 61.056 39.168 54.976 1.00 30.75 506 VAL A C 1
ATOM 8203 O O . VAL A 1 495 ? 61.000 39.837 56.009 1.00 28.26 506 VAL A O 1
ATOM 8216 N N A VAL A 1 496 ? 60.695 37.889 54.916 0.73 24.69 507 VAL A N 1
ATOM 8217 N N B VAL A 1 496 ? 60.713 37.884 54.915 0.27 24.72 507 VAL A N 1
ATOM 8218 C CA A VAL A 1 496 ? 60.277 37.150 56.100 0.73 27.92 507 VAL A CA 1
ATOM 8219 C CA B VAL A 1 496 ? 60.255 37.136 56.081 0.27 27.87 507 VAL A CA 1
ATOM 8220 C C A VAL A 1 496 ? 61.201 35.964 56.312 0.73 26.61 507 VAL A C 1
ATOM 8221 C C B VAL A 1 496 ? 61.153 35.927 56.307 0.27 26.68 507 VAL A C 1
ATOM 8222 O O A VAL A 1 496 ? 61.744 35.408 55.358 0.73 25.91 507 VAL A O 1
ATOM 8223 O O B VAL A 1 496 ? 61.630 35.314 55.352 0.27 25.72 507 VAL A O 1
ATOM 8248 N N . GLY A 1 497 ? 61.380 35.594 57.575 1.00 23.03 508 GLY A N 1
ATOM 8249 C CA . GLY A 1 497 ? 62.147 34.419 57.939 1.00 22.13 508 GLY A CA 1
ATOM 8250 C C . GLY A 1 497 ? 61.325 33.582 58.894 1.00 30.03 508 GLY A C 1
ATOM 8251 O O . GLY A 1 497 ? 60.767 34.106 59.860 1.00 25.09 508 GLY A O 1
ATOM 8256 N N . ILE A 1 498 ? 61.232 32.285 58.617 1.00 23.00 509 ILE A N 1
ATOM 8257 C CA . ILE A 1 498 ? 60.489 31.379 59.484 1.00 24.99 509 ILE A CA 1
ATOM 8258 C C . ILE A 1 498 ? 61.353 30.186 59.864 1.00 23.19 509 ILE A C 1
ATOM 8259 O O . ILE A 1 498 ? 62.234 29.786 59.100 1.00 26.97 509 ILE A O 1
ATOM 8275 N N . PRO A 1 499 ? 61.111 29.617 61.056 1.00 30.52 510 PRO A N 1
ATOM 8276 C CA . PRO A 1 499 ? 61.914 28.487 61.534 1.00 31.35 510 PRO A CA 1
ATOM 8277 C C . PRO A 1 499 ? 61.628 27.194 60.774 1.00 31.01 510 PRO A C 1
ATOM 8278 O O . PRO A 1 499 ? 60.668 27.141 60.008 1.00 25.45 510 PRO A O 1
ATOM 8289 N N . PRO A 1 500 ? 62.459 26.161 60.983 1.00 28.27 511 PRO A N 1
ATOM 8290 C CA . PRO A 1 500 ? 62.236 24.853 60.359 1.00 29.34 511 PRO A CA 1
ATOM 8291 C C . PRO A 1 500 ? 60.873 24.273 60.721 1.00 31.34 511 PRO A C 1
ATOM 8292 O O . PRO A 1 500 ? 60.390 24.489 61.833 1.00 33.79 511 PRO A O 1
ATOM 8303 N N . GLU A 1 501 ? 60.266 23.550 59.785 1.00 27.94 512 GLU A N 1
ATOM 8304 C CA . GLU A 1 501 ? 58.931 22.995 59.981 1.00 34.88 512 GLU A CA 1
ATOM 8305 C C . GLU A 1 501 ? 58.975 21.592 60.576 1.00 42.63 512 GLU A C 1
ATOM 8306 O O . GLU A 1 501 ? 59.399 20.640 59.921 1.00 46.26 512 GLU A O 1
ATOM 8318 N N A THR A 1 502 ? 58.547 21.480 61.830 0.49 47.75 513 THR A N 1
ATOM 8319 N N B THR A 1 502 ? 58.525 21.480 61.822 0.51 47.72 513 THR A N 1
ATOM 8320 C CA A THR A 1 502 ? 58.407 20.188 62.493 0.49 57.22 513 THR A CA 1
ATOM 8321 C CA B THR A 1 502 ? 58.417 20.196 62.504 0.51 57.27 513 THR A CA 1
ATOM 8322 C C A THR A 1 502 ? 57.181 20.213 63.396 0.49 60.25 513 THR A C 1
ATOM 8323 C C B THR A 1 502 ? 57.194 20.210 63.416 0.51 60.23 513 THR A C 1
ATOM 8324 O O A THR A 1 502 ? 56.803 21.264 63.913 0.49 58.66 513 THR A O 1
ATOM 8325 O O B THR A 1 502 ? 56.830 21.254 63.958 0.51 58.60 513 THR A O 1
ATOM 8346 N N . ASP A 1 503 ? 56.561 19.053 63.578 1.00 82.93 514 ASP A N 1
ATOM 8347 C CA . ASP A 1 503 ? 55.371 18.944 64.417 1.00 88.17 514 ASP A CA 1
ATOM 8348 C C . ASP A 1 503 ? 55.690 19.279 65.873 1.00 81.68 514 ASP A C 1
ATOM 8349 O O . ASP A 1 503 ? 54.847 19.808 66.598 1.00 74.71 514 ASP A O 1
ATOM 8359 N N . SER A 1 504 ? 56.917 18.975 66.284 1.00 67.25 515 SER A N 1
ATOM 8360 C CA . SER A 1 504 ? 57.355 19.176 67.661 1.00 70.06 515 SER A CA 1
ATOM 8361 C C . SER A 1 504 ? 58.034 20.530 67.873 1.00 55.56 515 SER A C 1
ATOM 8362 O O . SER A 1 504 ? 58.576 20.792 68.946 1.00 52.33 515 SER A O 1
ATOM 8370 N N . SER A 1 505 ? 58.001 21.382 66.852 1.00 45.94 516 SER A N 1
ATOM 8371 C CA . SER A 1 505 ? 58.694 22.669 66.891 1.00 49.39 516 SER A CA 1
ATOM 8372 C C . SER A 1 505 ? 58.308 23.505 68.107 1.00 37.59 516 SER A C 1
ATOM 8373 O O . SER A 1 505 ? 57.150 23.515 68.522 1.00 40.80 516 SER A O 1
ATOM 8381 N N . ASP A 1 506 ? 59.287 24.203 68.673 1.00 29.88 517 ASP A N 1
ATOM 8382 C CA . ASP A 1 506 ? 59.030 25.139 69.761 1.00 39.52 517 ASP A CA 1
ATOM 8383 C C . ASP A 1 506 ? 58.593 26.494 69.203 1.00 27.83 517 ASP A C 1
ATOM 8384 O O . ASP A 1 506 ? 58.299 27.422 69.957 1.00 31.46 517 ASP A O 1
ATOM 8393 N N . ARG A 1 507 ? 58.564 26.595 67.876 1.00 24.96 518 ARG A N 1
ATOM 8394 C CA . ARG A 1 507 ? 58.067 27.779 67.177 1.00 30.50 518 ARG A CA 1
ATOM 8395 C C . ARG A 1 507 ? 58.845 29.042 67.537 1.00 33.92 518 ARG A C 1
ATOM 8396 O O . ARG A 1 507 ? 58.313 30.151 67.473 1.00 35.35 518 ARG A O 1
ATOM 8417 N N . LYS A 1 508 ? 60.110 28.868 67.902 1.00 24.14 519 LYS A N 1
ATOM 8418 C CA . LYS A 1 508 ? 60.981 29.995 68.205 1.00 29.79 519 LYS A CA 1
ATOM 8419 C C . LYS A 1 508 ? 61.779 30.391 66.962 1.00 24.74 519 LYS A C 1
ATOM 8420 O O . LYS A 1 508 ? 62.188 29.536 66.179 1.00 27.66 519 LYS A O 1
ATOM 8439 N N . ASN A 1 509 ? 61.988 31.693 66.793 1.00 29.19 520 ASN A N 1
ATOM 8440 C CA . ASN A 1 509 ? 62.485 32.253 65.540 1.00 24.67 520 ASN A CA 1
ATOM 8441 C C . ASN A 1 509 ? 63.689 33.169 65.757 1.00 23.77 520 ASN A C 1
ATOM 8442 O O . ASN A 1 509 ? 63.587 34.165 66.470 1.00 25.99 520 ASN A O 1
ATOM 8453 N N . PHE A 1 510 ? 64.818 32.844 65.128 1.00 23.05 521 PHE A N 1
ATOM 8454 C CA . PHE A 1 510 ? 66.049 33.617 65.323 1.00 25.30 521 PHE A CA 1
ATOM 8455 C C . PHE A 1 510 ? 66.329 34.640 64.221 1.00 30.80 521 PHE A C 1
ATOM 8456 O O . PHE A 1 510 ? 67.365 35.301 64.244 1.00 27.53 521 PHE A O 1
ATOM 8473 N N . PHE A 1 511 ? 65.427 34.777 63.256 1.00 27.67 522 PHE A N 1
ATOM 8474 C CA . PHE A 1 511 ? 65.730 35.594 62.082 1.00 30.48 522 PHE A CA 1
ATOM 8475 C C . PHE A 1 511 ? 65.730 37.092 62.359 1.00 32.48 522 PHE A C 1
ATOM 8476 O O . PHE A 1 511 ? 66.376 37.855 61.640 1.00 27.91 522 PHE A O 1
ATOM 8493 N N . GLY A 1 512 ? 65.016 37.513 63.397 1.00 25.81 523 GLY A N 1
ATOM 8494 C CA . GLY A 1 512 ? 64.990 38.915 63.775 1.00 31.21 523 GLY A CA 1
ATOM 8495 C C . GLY A 1 512 ? 66.382 39.490 63.981 1.00 29.79 523 GLY A C 1
ATOM 8496 O O . GLY A 1 512 ? 66.764 40.460 63.324 1.00 31.56 523 GLY A O 1
ATOM 8500 N N . ARG A 1 513 ? 67.151 38.887 64.882 1.00 27.01 524 ARG A N 1
ATOM 8501 C CA . ARG A 1 513 ? 68.489 39.386 65.183 1.00 33.80 524 ARG A CA 1
ATOM 8502 C C . ARG A 1 513 ? 69.486 38.980 64.103 1.00 31.32 524 ARG A C 1
ATOM 8503 O O . ARG A 1 513 ? 70.485 39.665 63.890 1.00 36.44 524 ARG A O 1
ATOM 8524 N N . ALA A 1 514 ? 69.215 37.871 63.422 1.00 32.75 525 ALA A N 1
ATOM 8525 C CA . ALA A 1 514 ? 70.055 37.450 62.306 1.00 32.56 525 ALA A CA 1
ATOM 8526 C C . ALA A 1 514 ? 69.978 38.476 61.177 1.00 31.37 525 ALA A C 1
ATOM 8527 O O . ALA A 1 514 ? 71.004 38.889 60.634 1.00 31.55 525 ALA A O 1
ATOM 8534 N N . PHE A 1 515 ? 68.760 38.886 60.832 1.00 28.62 526 PHE A N 1
ATOM 8535 C CA . PHE A 1 515 ? 68.558 39.928 59.829 1.00 29.50 526 PHE A CA 1
ATOM 8536 C C . PHE A 1 515 ? 69.260 41.214 60.252 1.00 38.09 526 PHE A C 1
ATOM 8537 O O . PHE A 1 515 ? 69.863 41.907 59.432 1.00 32.72 526 PHE A O 1
ATOM 8554 N N . GLU A 1 516 ? 69.172 41.529 61.539 1.00 35.49 527 GLU A N 1
ATOM 8555 C CA . GLU A 1 516 ? 69.736 42.764 62.068 1.00 38.16 527 GLU A CA 1
ATOM 8556 C C . GLU A 1 516 ? 71.254 42.795 61.900 1.00 31.73 527 GLU A C 1
ATOM 8557 O O . GLU A 1 516 ? 71.814 43.791 61.445 1.00 36.17 527 GLU A O 1
ATOM 8569 N N . LYS A 1 517 ? 71.912 41.697 62.259 1.00 30.99 528 LYS A N 1
ATOM 8570 C CA . LYS A 1 517 ? 73.362 41.603 62.148 1.00 35.33 528 LYS A CA 1
ATOM 8571 C C . LYS A 1 517 ? 73.811 41.597 60.690 1.00 44.08 528 LYS A C 1
ATOM 8572 O O . LYS A 1 517 ? 74.832 42.192 60.347 1.00 43.85 528 LYS A O 1
ATOM 8591 N N . ALA A 1 518 ? 73.046 40.927 59.834 1.00 39.93 529 ALA A N 1
ATOM 8592 C CA . ALA A 1 518 ? 73.373 40.860 58.414 1.00 33.86 529 ALA A CA 1
ATOM 8593 C C . ALA A 1 518 ? 73.292 42.240 57.768 1.00 33.28 529 ALA A C 1
ATOM 8594 O O . ALA A 1 518 ? 74.117 42.590 56.924 1.00 38.41 529 ALA A O 1
ATOM 8601 N N . ALA A 1 519 ? 72.292 43.021 58.165 1.00 31.43 530 ALA A N 1
ATOM 8602 C CA . ALA A 1 519 ? 72.111 44.361 57.622 1.00 32.30 530 ALA A CA 1
ATOM 8603 C C . ALA A 1 519 ? 73.198 45.312 58.121 1.00 48.69 530 ALA A C 1
ATOM 8604 O O . ALA A 1 519 ? 73.651 46.192 57.389 1.00 35.38 530 ALA A O 1
ATOM 8611 N N . GLU A 1 520 ? 73.617 45.130 59.368 1.00 41.80 531 GLU A N 1
ATOM 8612 C CA . GLU A 1 520 ? 74.600 46.018 59.973 1.00 54.50 531 GLU A CA 1
ATOM 8613 C C . GLU A 1 520 ? 75.987 45.809 59.371 1.00 46.45 531 GLU A C 1
ATOM 8614 O O . GLU A 1 520 ? 76.694 46.772 59.083 1.00 46.19 531 GLU A O 1
ATOM 8626 N N . SER A 1 521 ? 76.368 44.550 59.177 1.00 38.66 532 SER A N 1
ATOM 8627 C CA . SER A 1 521 ? 77.700 44.225 58.679 1.00 40.67 532 SER A CA 1
ATOM 8628 C C . SER A 1 521 ? 77.861 44.546 57.192 1.00 44.18 532 SER A C 1
ATOM 8629 O O . SER A 1 521 ? 78.971 44.504 56.663 1.00 56.06 532 SER A O 1
ATOM 8637 N N . THR A 1 522 ? 76.753 44.864 56.526 1.00 41.64 533 THR A N 1
ATOM 8638 C CA . THR A 1 522 ? 76.770 45.207 55.104 1.00 38.19 533 THR A CA 1
ATOM 8639 C C . THR A 1 522 ? 76.281 46.631 54.865 1.00 37.64 533 THR A C 1
ATOM 8640 O O . THR A 1 522 ? 76.274 47.110 53.730 1.00 44.94 533 THR A O 1
ATOM 8651 N N . SER A 1 523 ? 75.866 47.296 55.938 1.00 45.43 534 SER A N 1
ATOM 8652 C CA . SER A 1 523 ? 75.308 48.641 55.854 1.00 40.49 534 SER A CA 1
ATOM 8653 C C . SER A 1 523 ? 74.093 48.659 54.933 1.00 38.27 534 SER A C 1
ATOM 8654 O O . SER A 1 523 ? 73.835 49.647 54.245 1.00 47.67 534 SER A O 1
ATOM 8662 N N . SER A 1 524 ? 73.347 47.559 54.922 1.00 43.49 535 SER A N 1
ATOM 8663 C CA . SER A 1 524 ? 72.142 47.469 54.109 1.00 44.13 535 SER A CA 1
ATOM 8664 C C . SER A 1 524 ? 71.068 48.397 54.657 1.00 35.96 535 SER A C 1
ATOM 8665 O O . SER A 1 524 ? 70.976 48.613 55.865 1.00 41.98 535 SER A O 1
ATOM 8673 N N . ARG A 1 525 ? 70.261 48.946 53.757 1.00 36.70 536 ARG A N 1
ATOM 8674 C CA . ARG A 1 525 ? 69.163 49.819 54.142 1.00 41.22 536 ARG A CA 1
ATOM 8675 C C . ARG A 1 525 ? 67.937 48.975 54.466 1.00 48.66 536 ARG A C 1
ATOM 8676 O O . ARG A 1 525 ? 67.285 48.437 53.570 1.00 42.48 536 ARG A O 1
ATOM 8697 N N . MET A 1 526 ? 67.638 48.864 55.757 1.00 53.45 537 MET A N 1
ATOM 8698 C CA . MET A 1 526 ? 66.605 47.960 56.245 1.00 41.22 537 MET A CA 1
ATOM 8699 C C . MET A 1 526 ? 65.793 48.612 57.362 1.00 44.66 537 MET A C 1
ATOM 8700 O O . MET A 1 526 ? 66.317 49.431 58.118 1.00 50.09 537 MET A O 1
ATOM 8714 N N . LEU A 1 527 ? 64.517 48.245 57.456 1.00 41.02 538 LEU A N 1
ATOM 8715 C CA . LEU A 1 527 ? 63.645 48.724 58.525 1.00 33.97 538 LEU A CA 1
ATOM 8716 C C . LEU A 1 527 ? 62.922 47.573 59.218 1.00 45.73 538 LEU A C 1
ATOM 8717 O O . LEU A 1 527 ? 62.390 46.675 58.560 1.00 37.55 538 LEU A O 1
ATOM 8733 N N . HIS A 1 528 ? 62.921 47.609 60.549 1.00 38.81 539 HIS A N 1
ATOM 8734 C CA . HIS A 1 528 ? 62.116 46.705 61.364 1.00 40.41 539 HIS A CA 1
ATOM 8735 C C . HIS A 1 528 ? 60.781 47.372 61.680 1.00 47.30 539 HIS A C 1
ATOM 8736 O O . HIS A 1 528 ? 60.566 47.832 62.800 1.00 45.72 539 HIS A O 1
ATOM 8750 N N . ASN A 1 529 ? 59.890 47.432 60.696 1.00 37.53 540 ASN A N 1
ATOM 8751 C CA . ASN A 1 529 ? 58.626 48.140 60.871 1.00 39.50 540 ASN A CA 1
ATOM 8752 C C . ASN A 1 529 ? 57.530 47.260 61.463 1.00 36.93 540 ASN A C 1
ATOM 8753 O O . ASN A 1 529 ? 56.605 47.760 62.102 1.00 46.47 540 ASN A O 1
ATOM 8764 N N . HIS A 1 530 ? 57.636 45.952 61.253 1.00 45.66 541 HIS A N 1
ATOM 8765 C CA . HIS A 1 530 ? 56.637 45.019 61.761 1.00 39.79 541 HIS A CA 1
ATOM 8766 C C . HIS A 1 530 ? 56.892 44.745 63.240 1.00 42.39 541 HIS A C 1
ATOM 8767 O O . HIS A 1 530 ? 58.013 44.900 63.723 1.00 37.86 541 HIS A O 1
ATOM 8781 N N . PHE A 1 531 ? 55.849 44.345 63.960 1.00 33.03 542 PHE A N 1
ATOM 8782 C CA . PHE A 1 531 ? 55.969 44.095 65.393 1.00 34.99 542 PHE A CA 1
ATOM 8783 C C . PHE A 1 531 ? 56.737 42.800 65.657 1.00 32.94 542 PHE A C 1
ATOM 8784 O O . PHE A 1 531 ? 57.299 42.614 66.735 1.00 36.10 542 PHE A O 1
ATOM 8801 N N . ASP A 1 532 ? 56.752 41.912 64.666 1.00 42.23 543 ASP A N 1
ATOM 8802 C CA . ASP A 1 532 ? 57.685 40.788 64.639 1.00 54.47 543 ASP A CA 1
ATOM 8803 C C . ASP A 1 532 ? 58.963 41.221 63.926 1.00 38.24 543 ASP A C 1
ATOM 8804 O O . ASP A 1 532 ? 58.911 41.678 62.784 1.00 35.53 543 ASP A O 1
ATOM 8813 N N . LEU A 1 533 ? 60.105 41.083 64.592 1.00 28.52 544 LEU A N 1
ATOM 8814 C CA . LEU A 1 533 ? 61.384 41.458 63.994 1.00 42.13 544 LEU A CA 1
ATOM 8815 C C . LEU A 1 533 ? 61.777 40.536 62.839 1.00 31.20 544 LEU A C 1
ATOM 8816 O O . LEU A 1 533 ? 62.681 40.856 62.071 1.00 29.46 544 LEU A O 1
ATOM 8833 N N . SER A 1 534 ? 61.105 39.394 62.724 1.00 25.13 545 SER A N 1
ATOM 8834 C CA . SER A 1 534 ? 61.415 38.421 61.679 1.00 27.19 545 SER A CA 1
ATOM 8835 C C . SER A 1 534 ? 60.840 38.834 60.322 1.00 29.26 545 SER A C 1
ATOM 8836 O O . SER A 1 534 ? 61.000 38.119 59.332 1.00 27.63 545 SER A O 1
ATOM 8844 N N . VAL A 1 535 ? 60.168 39.982 60.285 1.00 28.46 546 VAL A N 1
ATOM 8845 C CA . VAL A 1 535 ? 59.652 40.545 59.042 1.00 27.75 546 VAL A CA 1
ATOM 8846 C C . VAL A 1 535 ? 60.231 41.940 58.837 1.00 32.11 546 VAL A C 1
ATOM 8847 O O . VAL A 1 535 ? 59.973 42.842 59.631 1.00 32.90 546 VAL A O 1
ATOM 8860 N N . ILE A 1 536 ? 61.003 42.111 57.767 1.00 27.26 547 ILE A N 1
ATOM 8861 C CA . ILE A 1 536 ? 61.711 43.363 57.523 1.00 28.96 547 ILE A CA 1
ATOM 8862 C C . ILE A 1 536 ? 61.400 43.952 56.155 1.00 32.50 547 ILE A C 1
ATOM 8863 O O . ILE A 1 536 ? 60.935 43.256 55.249 1.00 30.10 547 ILE A O 1
ATOM 8879 N N . GLU A 1 537 ? 61.658 45.249 56.028 1.00 31.79 548 GLU A N 1
ATOM 8880 C CA . GLU A 1 537 ? 61.590 45.945 54.753 1.00 28.63 548 GLU A CA 1
ATOM 8881 C C . GLU A 1 537 ? 63.015 46.238 54.311 1.00 40.47 548 GLU A C 1
ATOM 8882 O O . GLU A 1 537 ? 63.804 46.783 55.080 1.00 40.39 548 GLU A O 1
ATOM 8894 N N . LEU A 1 538 ? 63.340 45.865 53.079 1.00 34.39 549 LEU A N 1
ATOM 8895 C CA . LEU A 1 538 ? 64.716 45.905 52.598 1.00 31.45 549 LEU A CA 1
ATOM 8896 C C . LEU A 1 538 ? 64.830 46.580 51.236 1.00 37.00 549 LEU A C 1
ATOM 8897 O O . LEU A 1 538 ? 64.000 46.361 50.353 1.00 34.71 549 LEU A O 1
ATOM 8913 N N . LYS A 1 539 ? 65.862 47.404 51.076 1.00 34.67 550 LYS A N 1
ATOM 8914 C CA . LYS A 1 539 ? 66.192 47.978 49.777 1.00 45.64 550 LYS A CA 1
ATOM 8915 C C . LYS A 1 539 ? 66.610 46.876 48.814 1.00 27.77 550 LYS A C 1
ATOM 8916 O O . LYS A 1 539 ? 67.533 46.111 49.099 1.00 30.59 550 LYS A O 1
ATOM 8935 N N . ALA A 1 540 ? 65.930 46.810 47.673 1.00 33.55 551 ALA A N 1
ATOM 8936 C CA . ALA A 1 540 ? 66.154 45.757 46.686 1.00 34.99 551 ALA A CA 1
ATOM 8937 C C . ALA A 1 540 ? 67.614 45.686 46.244 1.00 42.00 551 ALA A C 1
ATOM 8938 O O . ALA A 1 540 ? 68.139 44.601 45.985 1.00 35.84 551 ALA A O 1
ATOM 8945 N N . GLU A 1 541 ? 68.263 46.844 46.162 1.00 33.97 552 GLU A N 1
ATOM 8946 C CA . GLU A 1 541 ? 69.661 46.920 45.746 1.00 37.91 552 GLU A CA 1
ATOM 8947 C C . GLU A 1 541 ? 70.585 46.207 46.729 1.00 30.87 552 GLU A C 1
ATOM 8948 O O . GLU A 1 541 ? 71.641 45.704 46.346 1.00 38.34 552 GLU A O 1
ATOM 8960 N N . ASP A 1 542 ? 70.182 46.168 47.995 1.00 29.63 553 ASP A N 1
ATOM 8961 C CA . ASP A 1 542 ? 71.016 45.603 49.053 1.00 27.78 553 ASP A CA 1
ATOM 8962 C C . ASP A 1 542 ? 70.734 44.122 49.290 1.00 28.78 553 ASP A C 1
ATOM 8963 O O . ASP A 1 542 ? 71.432 43.477 50.075 1.00 30.06 553 ASP A O 1
ATOM 8972 N N . ARG A 1 543 ? 69.717 43.588 48.616 1.00 32.45 554 ARG A N 1
ATOM 8973 C CA . ARG A 1 543 ? 69.291 42.207 48.833 1.00 32.44 554 ARG A CA 1
ATOM 8974 C C . ARG A 1 543 ? 70.440 41.223 48.639 1.00 33.76 554 ARG A C 1
ATOM 8975 O O . ARG A 1 543 ? 70.604 40.282 49.416 1.00 30.68 554 ARG A O 1
ATOM 8996 N N . SER A 1 544 ? 71.241 41.452 47.605 1.00 33.45 555 SER A N 1
ATOM 8997 C CA . SER A 1 544 ? 72.327 40.543 47.265 1.00 32.46 555 SER A CA 1
ATOM 8998 C C . SER A 1 544 ? 73.356 40.421 48.393 1.00 31.94 555 SER A C 1
ATOM 8999 O O . SER A 1 544 ? 73.647 39.318 48.855 1.00 31.81 555 SER A O 1
ATOM 9007 N N . LYS A 1 545 ? 73.905 41.547 48.840 1.00 32.15 556 LYS A N 1
ATOM 9008 C CA . LYS A 1 545 ? 74.921 41.516 49.890 1.00 34.45 556 LYS A CA 1
ATOM 9009 C C . LYS A 1 545 ? 74.303 41.137 51.234 1.00 32.10 556 LYS A C 1
ATOM 9010 O O . LYS A 1 545 ? 74.944 40.488 52.061 1.00 30.91 556 LYS A O 1
ATOM 9029 N N . PHE A 1 546 ? 73.054 41.542 51.442 1.00 37.37 557 PHE A N 1
ATOM 9030 C CA . PHE A 1 546 ? 72.333 41.210 52.666 1.00 35.33 557 PHE A CA 1
ATOM 9031 C C . PHE A 1 546 ? 72.223 39.700 52.850 1.00 27.04 557 PHE A C 1
ATOM 9032 O O . PHE A 1 546 ? 72.599 39.166 53.892 1.00 33.55 557 PHE A O 1
ATOM 9049 N N . LEU A 1 547 ? 71.710 39.014 51.833 1.00 34.16 558 LEU A N 1
ATOM 9050 C CA . LEU A 1 547 ? 71.536 37.568 51.911 1.00 28.73 558 LEU A CA 1
ATOM 9051 C C . LEU A 1 547 ? 72.882 36.857 51.972 1.00 32.63 558 LEU A C 1
ATOM 9052 O O . LEU A 1 547 ? 73.013 35.822 52.625 1.00 30.99 558 LEU A O 1
ATOM 9068 N N . ASP A 1 548 ? 73.881 37.414 51.297 1.00 35.84 559 ASP A N 1
ATOM 9069 C CA . ASP A 1 548 ? 75.221 36.841 51.320 1.00 37.55 559 ASP A CA 1
ATOM 9070 C C . ASP A 1 548 ? 75.781 36.855 52.742 1.00 31.29 559 ASP A C 1
ATOM 9071 O O . ASP A 1 548 ? 76.338 35.862 53.212 1.00 31.91 559 ASP A O 1
ATOM 9080 N N . ALA A 1 549 ? 75.620 37.985 53.423 1.00 38.43 560 ALA A N 1
ATOM 9081 C CA . ALA A 1 549 ? 76.043 38.111 54.813 1.00 34.15 560 ALA A CA 1
ATOM 9082 C C . ALA A 1 549 ? 75.265 37.147 55.705 1.00 39.62 560 ALA A C 1
ATOM 9083 O O . ALA A 1 549 ? 75.824 36.544 56.621 1.00 36.67 560 ALA A O 1
ATOM 9090 N N . LEU A 1 550 ? 73.972 37.006 55.429 1.00 36.78 561 LEU A N 1
ATOM 9091 C CA . LEU A 1 550 ? 73.114 36.134 56.223 1.00 31.69 561 LEU A CA 1
ATOM 9092 C C . LEU A 1 550 ? 73.569 34.681 56.118 1.00 37.33 561 LEU A C 1
ATOM 9093 O O . LEU A 1 550 ? 73.571 33.951 57.110 1.00 34.04 561 LEU A O 1
ATOM 9109 N N . ILE A 1 551 ? 73.958 34.269 54.914 1.00 36.80 562 ILE A N 1
ATOM 9110 C CA . ILE A 1 551 ? 74.463 32.918 54.689 1.00 31.74 562 ILE A CA 1
ATOM 9111 C C . ILE A 1 551 ? 75.701 32.654 55.541 1.00 40.04 562 ILE A C 1
ATOM 9112 O O . ILE A 1 551 ? 75.783 31.638 56.232 1.00 35.07 562 ILE A O 1
ATOM 9128 N N . SER A 1 552 ? 76.663 33.569 55.484 1.00 42.91 563 SER A N 1
ATOM 9129 C CA . SER A 1 552 ? 77.900 33.419 56.243 1.00 45.05 563 SER A CA 1
ATOM 9130 C C . SER A 1 552 ? 77.603 33.356 57.734 1.00 39.95 563 SER A C 1
ATOM 9131 O O . SER A 1 552 ? 78.180 32.551 58.465 1.00 43.08 563 SER A O 1
ATOM 9139 N N . LEU A 1 553 ? 76.683 34.209 58.168 1.00 43.06 564 LEU A N 1
ATOM 9140 C CA . LEU A 1 553 ? 76.316 34.315 59.573 1.00 37.25 564 LEU A CA 1
ATOM 9141 C C . LEU A 1 553 ? 75.719 33.019 60.125 1.00 47.70 564 LEU A C 1
ATOM 9142 O O . LEU A 1 553 ? 76.060 32.593 61.229 1.00 43.03 564 LEU A O 1
ATOM 9158 N N . LEU A 1 554 ? 74.838 32.391 59.351 1.00 40.82 565 LEU A N 1
ATOM 9159 C CA . LEU A 1 554 ? 74.099 31.220 59.820 1.00 35.29 565 LEU A CA 1
ATOM 9160 C C . LEU A 1 554 ? 74.783 29.898 59.484 1.00 40.44 565 LEU A C 1
ATOM 9161 O O . LEU A 1 554 ? 74.317 28.835 59.899 1.00 39.14 565 LEU A O 1
ATOM 9177 N N . SER A 1 555 ? 75.878 29.957 58.734 1.00 43.81 566 SER A N 1
ATOM 9178 C CA . SER A 1 555 ? 76.617 28.749 58.381 1.00 52.12 566 SER A CA 1
ATOM 9179 C C . SER A 1 555 ? 77.485 28.283 59.547 1.00 77.53 566 SER A C 1
ATOM 9180 O O . SER A 1 555 ? 77.775 27.094 59.684 1.00 69.41 566 SER A O 1
#

Foldseek 3Di:
DEDPDCVVPPDVVQLVHEEEEEFEQALLRLLLVLLVVVVSVVSVRHYDYDYDHWDVSVLVVCVVCLVVDQEYEYGQFDQQDPNCVSNVHDQSRAYEYLHFKDDGDQCLVPDDRHRYYLADPPKPYDHDDCVQADDPVPDPVVVVVVVVVVVSVVSNVVVVCVRNQWMATIQRSLLSSLVVCVVVVQNAPLSLLSSQLRLVSCVLLVRAAPVVSVVVLVVSVVVLVVVVVLLVDPPRDHNNDDKHKDKDQAFQWAPLQFFFQQLRQCLRLLNVQQLVVLDPNSVVVVVVLVVQLVDDPCRRHGRVPPHDPVCVVCVRVSSCVSCVVVVNNPRTDIFMKIDDDDSPIGTSNLLSQLLSLQQLPLDPVDDNVVSNVLSSVCSDPPDVVSSVVSSVSSSVLSVLLSVQLSCCVVVVQFDDPDQATEHEDEPPRPPLSQQQRPSSVSSSQLSSLSSVLSVDPPPVHQQHKYKYWYDHDPVQQKIKIATFGHDDSRDRRIDRQLVLLVVLCVVQVWDKDCTGSDSRIIMGRNVCVVSSVVSSNVVSD

Sequence (541 aa):
MFVSDFRRKEFYEVVQSQRRVLLLFVASDVDALCACKILQALFQCCDHVQYTLVPVSSGWQELETAFLEHKEQFHHYFILINCGANVDLLDILQPDEDTIFFVCDTHRPVNVVNVYNDTQIKLLIKQQDDDLEVPAYEDIFRDSEPVEQTMRRRQRREWEARRRDILFDYEEQYEYHGTSSAMVMFELAWMLSKDLNNDMLWWAIVGLTDQWVQDKITQMKYVTDVGVLQRHVSSRHNHHRNEDEENTLSVDCCTRISFEYDLRLVVLYQHWSLHDSSLCNTSYTAARFKLWSVHGQQKRLQQEFLADMGLPLKQVKQKFQAMDISSLKENLREMIEESANKFGMKDMMRVQTFSIHFGFKHKFLASDVVFATMSLMESPEKDGSGTTDHFIQALDSLSRSNLDKLYHGLELAKKQLRATQQTIASSCLCTNLVISQGPFLYCSLMMEGTPDVMMLFSRPASSLSSLLSSKHLLKSFVCSTKNRRCKLLPLVMMAAPLSMEHGTVTVVVGIPPETTDSSDRKNFFGRAFEKAAESTSSRMLHNHFDLSVIELKAEDRSKFLDALISLLS

Radius of gyration: 24.5 Å; Cα contacts (8 Å, |Δi|>4): 960; chains: 1; bounding box: 81×62×55 Å

InterPro domains:
  IPR003874 CDC45 [PF02724] (138-561)
  IPR003874 CDC45 [PTHR10507] (1-563)

Organism: Homo sapiens (NCBI:txid9606)

Nearest PDB structures (foldseek):
  5dgo-assembly1_A  TM=1.002E+00  e=1.478E-99  Homo sapiens
  7plo-assembly1_C  TM=9.825E-01  e=9.236E-87  Homo sapiens
  8b9d-assembly1_C  TM=9.705E-01  e=6.839E-83  Homo sapiens
  6xty-assembly1_E  TM=9.718E-01  e=4.451E-82  Homo sapiens
  8q6o-assembly1_P  TM=9.709E-01  e=4.371E-73  Xenopus laevis

Secondary structure (DSSP, 8-state):
-B-S-IIIIIIHHHTTSEEEEEEESSHHHHHHHHHHHHHHHHTT-EEEEEEESSHHHHHHHHHHHTTT-SEEEEESSSTTS-HHHHH---TT-EEEEE--EESPPHHHHH--SSEEE-S-TTSS--PPPHHHH------HHHHHHHHHHHHHHHHHHHHHHHHHS-BEE-S-HHHHHHHHHHHTT---HHHHHHHHHHHHHHHHTT-S-HHHHHHHHHHHHHHHHHHHHHTT-TT--TT-SS-EEEEEEEES-TTGGGSBHHHHHHH-HHHHHHTTTTSHHHHHHHHHHHHHHT--HHHHHSBGGGS-HHHHHHHHHHHHHHHHHTT---SEEEEEEEEEETTEEEEHHHHHHHHHHHHT---SSS-HHHHHHHHHHHTSTT--HHHHHHHHHHHHHHHHHHHHHHHHHHTT--EE-SSSEEEE--TTSTTGGGS-SHHHHHHHHHHHHHHHHHH---TTGGG--EEEEEEEETTTTEEEEEEE----TT----B-HHHHHHHHHHTTT--EE--SSSTTEEEEEGGGHHHHHHHHHHHH-

Solvent-accessible surface area: 24960 Å² total; per-residue (Å²): 54,46,8,93,54,16,107,135,52,1,2,73,49,0,58,90,65,106,0,0,0,0,0,2,23,18,1,4,0,0,0,0,0,23,0,0,37,19,0,1,137,69,38,160,9,110,65,48,39,21,24,2,39,0,15,114,87,0,62,70,10,2,129,118,31,40,135,97,9,81,33,0,0,0,0,3,0,0,0,13,20,38,0,31,86,63,13,126,27,75,161,89,6,28,0,2,0,0,3,4,8,3,14,0,26,12,40,0,19,74,30,91,94,19,0,37,0,3,5,57,139,115,17,77,34,138,47,14,47,109,129,51,5,58,122,198,169,73,81,118,116,82,58,103,108,131,103,87,128,174,81,35,56,40,125,81,146,96,52,23,85,98,28,44,57,90,16,29,18,2,8,0,2,0,9,6,2,2,33,2,0,113,67,30,80,56,3,50,4,25,0,0,14,19,0,1,0,0,2,2,0,2,45,20,14,24,36,7,38,91,162,54,7,59,87,10,0,28,39,2,63,164,14,8,64,69,5,63,136,28,61,138,70,169,154,28,127,48,22,110,48,118,10,174,12,47,73,24,100,2,8,63,8,22,0,10,14,21,7,6,0,55,34,0,1,31,11,5,23,24,0,4,0,102,10,70,23,51,35,118,139,4,85,135,107,4,77,92,0,13,76,62,11,60,13,72,124,166,25,5,133,58,138,17,51,63,11,73,131,68,35,60,137,71,3,75,126,52,0,50,121,3,0,88,148,69,54,14,182,58,2,43,12,58,6,2,2,4,76,62,19,193,122,65,62,0,7,0,22,1,6,0,18,0,0,17,13,4,6,18,15,48,82,198,122,15,67,41,70,68,7,4,58,67,0,6,60,6,12,33,98,110,86,30,77,73,8,78,97,0,2,96,38,1,19,97,45,10,98,4,7,36,114,9,5,28,60,5,28,86,80,107,82,12,80,34,61,29,23,0,0,28,1,23,6,114,130,72,32,107,63,14,123,19,2,15,75,40,21,12,0,20,20,2,0,36,20,1,2,38,2,17,20,40,32,23,172,75,207,127,14,93,118,15,9,0,0,0,3,1,36,73,30,157,149,111,30,26,24,3,1,1,1,6,23,42,33,48,109,107,15,82,40,63,18,45,0,1,66,5,0,70,79,1,6,137,85,27,92,14,121,37,116,45,35,37,7,22,18,12,9,0,50,1,60,46,141,7,86,84,86,0,16,92,18,0,46,81,68,48,119

B-factor: mean 47.42, std 22.77, range [18.71, 200.01]